Protein AF-A0A965Y607-F1 (afdb_monomer)

Solvent-accessible surface area (backbone atoms only — not comparable to full-atom values): 27279 Å² total; per-residue (Å²): 106,71,48,59,52,53,24,55,47,45,43,53,49,44,47,47,52,25,33,72,46,41,35,71,66,32,26,69,70,42,44,66,59,37,52,54,42,28,47,32,36,26,49,38,19,50,60,34,44,81,79,36,64,70,53,14,67,43,54,18,48,55,52,31,50,55,49,52,58,54,46,43,69,32,91,87,52,60,58,95,82,85,53,94,87,19,72,76,67,55,52,80,77,49,67,82,60,64,84,74,64,60,92,83,66,49,71,70,63,75,47,41,30,59,54,45,31,46,54,51,50,47,53,40,70,70,35,64,71,50,35,53,59,41,49,68,53,59,54,44,55,64,42,71,62,46,71,45,98,85,73,48,70,44,77,59,32,77,52,51,81,53,45,31,60,75,70,33,68,70,46,47,51,51,51,15,51,52,53,33,49,53,53,37,48,75,71,62,61,46,56,97,65,39,64,63,53,51,53,51,55,51,46,70,71,41,46,71,61,49,51,52,53,51,50,50,52,51,50,52,51,51,35,55,71,70,36,48,54,56,52,51,51,51,49,49,37,64,76,42,44,82,56,29,70,67,48,48,60,56,53,50,50,51,52,55,64,74,51,80,37,78,67,48,53,57,52,49,42,54,51,48,54,53,47,52,50,51,50,66,76,66,58,33,65,83,38,78,46,78,42,73,47,62,36,63,92,61,54,71,68,61,10,50,51,48,36,48,54,52,51,51,55,66,65,42,88,85,42,96,40,62,51,51,74,48,80,48,70,87,63,69,80,61,54,61,46,37,84,76,36,88,89,44,79,51,64,24,73,39,72,48,79,54,98,95,42,80,42,78,66,84,38,82,40,84,40,67,71,94,70,87,58,66,67,59,52,41,50,76,73,64,53,55,66,73,56,52,53,51,51,51,59,48,49,59,47,52,59,47,48,65,74,68,54,90,69,84,87,80,78,82,77,79,88,85,79,94,78,89,75,86,90,60,71,64,64,51,52,56,52,52,56,58,71,69,58,62,74,93,80,48,53,74,68,58,49,52,52,48,53,52,54,51,54,50,54,52,50,50,46,58,52,56,53,66,66,73,77,113

pLDDT: mean 75.0, std 15.66, range [25.31, 95.25]

Sequence (470 aa):
WAGIFIWIWNIILGVAICWFYGKLPAVKKGLPAVLIMSLIQGGG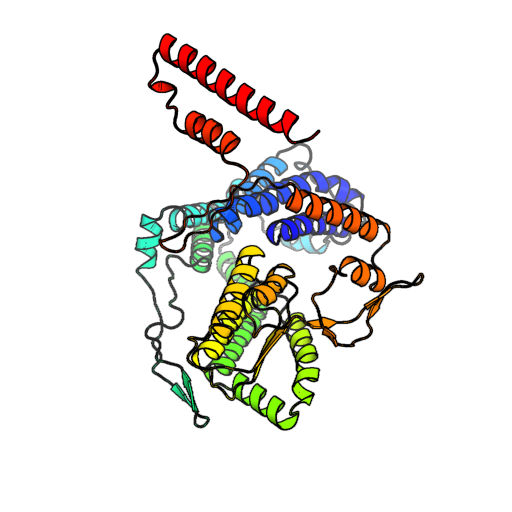QLLITQVNQTLAAFVPCCIALAVALLLGKTGLYNKPWRIEKSRLMNRATAAENEADYPRDMSMHQAFSPYYILTAITLFVLLIPPVKRFLGQFKVGLSFPEMSTAYGYTNAAVAQFSPFAPLTHASVFLLLASLLGFLYFKKHKWIASDGGKKILMRSVDKTVPSAIAVVGFIIMSRIMGGTGQTVVLAQGIAGVFGPGYAFLAAVVGMLGSFMTSSNMASNILFGEFQMTTANILHNLTDRSLVILDEVGRGTSTYDGMSIAWAVLEHLADESAAAKAKVLFATHYHELTCLEERFPCIENLSMSVKEDADGIFFLHQVVKGSADRSYGIEVARLAGLPRPVLKRAFDLLQRFEKEERTGNFPKKKKEVPGIRQMELFDSGRHAVIEELAAIEPDGLTPFRALELLYTLSEKSREVLRSENHTSS

Secondary structure (DSSP, 8-state):
-HHH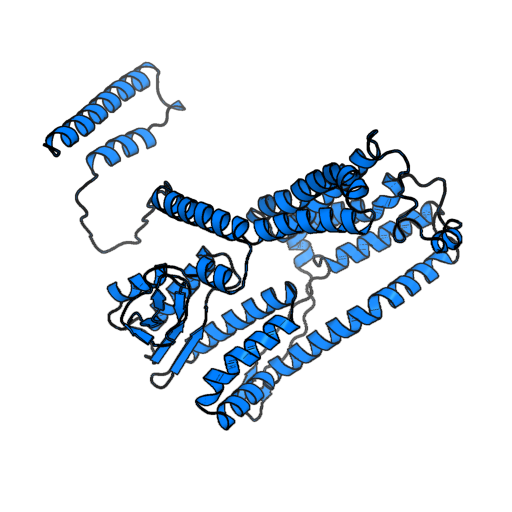HHHHHHHHHHHHHHHHHHHHHHHHHHHHHHHHHHIIIIIHHHHHTTT-HHHHHHHHHHHHHHHHHHHHHSTTTSS----TT-TTT--GGGTTTGGGS-TT--HHHHTHHHHHHHHHHHHHHH-HHHHHHHTT--EEEEE--EE-TTS-EEPPEEEEEEE-GGG-HHHHHHHHHHHHHHHHHHTT-S-TTHHHHHHHHHHHHHHHHHHHHHHHHHHHHHHHHTTHHHHHHHHHHHHHGGGHHHHHHHHHHHHHHHH--HHHHHHHHHHHHHHHHHHHHT--TT-EEEEESTTTTS-HHHHHHHHHHHHHHHH-TT-S---EEEEE-S-GGGGGHHHH-TT---EEEEEEEETTEEEEEEEEEES--SS--HHHHHHHTT--HHHHHHHHHHHHHHHHHHHH--------PPS-------S-HHHHHHHHHHHT--GGGS-HHHHHHHHHHHHHHHHHHHHHHHHS--

Nearest PDB structures (foldseek):
  8ag6-assembly1_A  TM=6.253E-01  e=1.322E-09  Homo sapiens
  8r7v-assembly1_A  TM=6.941E-01  e=4.064E-09  Homo sapiens
  8oma-assembly1_A  TM=6.322E-01  e=5.309E-09  Homo sapiens
  8r7c-assembly1_A  TM=6.210E-01  e=1.009E-08  Homo sapiens
  8om5-assembly1_B  TM=6.302E-01  e=3.832E-07  Homo sapiens

Radius of gyration: 30.69 Å; Cα contacts (8 Å, |Δi|>4): 340; chains: 1; bounding box: 77×75×68 Å

Foldseek 3Di:
DVLVVVLVVLLVVQLVVLCLQPRPVSSVLRVVLSVVLSCLLSVQLVVCVVPPNVVSNQVSVVVNVVVVVVVCVDPSNVDDDHDPPGPNRDDPVCVVVPVQFDPPDDPVLVCQLVVQLNVLLCVCPVDVVNVVVLQVDWDFDWDDWDADPVGDIDHTDGGDPTDSLSNDSVNSNVVSVVVSVVSCVVVVSAPPCRVVVVVVVVCVVCVVVVCVVVVVVVVVCCCVVNCVVVVVVVVCCVVCPVNVVVVVVVVVVVVCVVVPDPVVLVVVLVVLVVVLVVCLVPAAQADEEEAAQQLPSDDPVSSVVRLLVSVCQQLDPPRPHNYHYDHHHPPLVSQCVVVVRVPDWDKDFDWDQDPVAIDGPRDIDTDGDPDDCVLRVCVVVVPDPVVSVVVVVVVVVVVVCVVVPDDDPDDDDPDDDDDDDPPDVQVVVLVVLVVPDDPVPDDPVRVVVVVVVSVVSVVVSVVVVVVVPD

Mean predicted aligned error: 19.84 Å

Structure (mmCIF, N/CA/C/O backbone):
data_AF-A0A965Y607-F1
#
_entry.id   AF-A0A965Y607-F1
#
loop_
_atom_site.group_PDB
_atom_site.id
_atom_site.type_symbol
_atom_site.label_atom_id
_atom_site.label_alt_id
_atom_site.label_comp_id
_atom_site.label_asym_id
_atom_site.label_entity_id
_atom_site.label_seq_id
_atom_site.pdbx_PDB_ins_code
_atom_site.Cartn_x
_atom_site.Cartn_y
_atom_site.Cartn_z
_atom_site.occupancy
_atom_site.B_iso_or_equiv
_atom_site.auth_seq_id
_atom_site.auth_comp_id
_atom_site.auth_asym_id
_atom_site.auth_atom_id
_atom_site.pdbx_PDB_model_num
ATOM 1 N N . TRP A 1 1 ? -1.206 12.611 -1.751 1.00 46.44 1 TRP A N 1
ATOM 2 C CA . TRP A 1 1 ? -0.032 12.802 -0.871 1.00 46.44 1 TRP A CA 1
ATOM 3 C C . TRP A 1 1 ? 1.090 11.796 -1.107 1.00 46.44 1 TRP A C 1
ATOM 5 O O . TRP A 1 1 ? 2.133 12.216 -1.592 1.00 46.44 1 TRP A O 1
ATOM 15 N N . ALA A 1 2 ? 0.893 10.490 -0.883 1.00 48.34 2 ALA A N 1
ATOM 16 C CA . ALA A 1 2 ? 1.943 9.479 -1.097 1.00 48.34 2 ALA A CA 1
ATOM 17 C C . ALA A 1 2 ? 2.556 9.492 -2.517 1.00 48.34 2 ALA A C 1
ATOM 19 O O . ALA A 1 2 ? 3.773 9.447 -2.661 1.00 48.34 2 ALA A O 1
ATOM 20 N N . GLY A 1 3 ? 1.744 9.648 -3.571 1.00 57.31 3 GLY A N 1
ATOM 21 C CA . GLY A 1 3 ? 2.253 9.758 -4.948 1.00 57.31 3 GLY A CA 1
ATOM 22 C C . GLY A 1 3 ? 3.103 11.012 -5.204 1.00 57.31 3 GLY A C 1
ATOM 23 O O . GLY A 1 3 ? 4.119 10.937 -5.886 1.00 57.31 3 GLY A O 1
ATOM 24 N N . ILE A 1 4 ? 2.743 12.151 -4.598 1.00 67.25 4 ILE A N 1
ATOM 25 C CA . ILE A 1 4 ? 3.527 13.397 -4.681 1.00 67.25 4 ILE A CA 1
ATOM 26 C C . ILE A 1 4 ? 4.852 13.233 -3.928 1.00 67.25 4 ILE A C 1
ATOM 28 O O . ILE A 1 4 ? 5.900 13.636 -4.424 1.00 67.25 4 ILE A O 1
ATOM 32 N N . PHE A 1 5 ? 4.823 12.584 -2.763 1.00 59.75 5 PHE A N 1
ATOM 33 C CA . PHE A 1 5 ? 6.022 12.277 -1.989 1.00 59.75 5 PHE A CA 1
ATOM 34 C C . PHE A 1 5 ? 6.993 11.373 -2.763 1.00 59.75 5 PHE A C 1
ATOM 36 O O . PHE A 1 5 ? 8.177 11.689 -2.871 1.00 59.75 5 PHE A O 1
ATOM 43 N N . ILE A 1 6 ? 6.487 10.295 -3.373 1.00 60.50 6 ILE A N 1
ATOM 44 C CA . ILE A 1 6 ? 7.279 9.399 -4.231 1.00 60.50 6 ILE A CA 1
ATOM 45 C C . ILE A 1 6 ? 7.866 10.165 -5.420 1.00 60.50 6 ILE A C 1
ATOM 47 O O . ILE A 1 6 ? 9.026 9.960 -5.773 1.00 60.50 6 ILE A O 1
ATOM 51 N N . TRP A 1 7 ? 7.100 11.076 -6.021 1.00 76.56 7 TRP A N 1
ATOM 52 C CA . TRP A 1 7 ? 7.574 11.889 -7.137 1.00 76.56 7 TRP A CA 1
ATOM 53 C C . TRP A 1 7 ? 8.712 12.835 -6.725 1.00 76.56 7 TRP A C 1
ATOM 55 O O . TRP A 1 7 ? 9.758 12.850 -7.376 1.00 76.56 7 TRP A O 1
ATOM 65 N N . ILE A 1 8 ? 8.572 13.550 -5.604 1.00 73.62 8 ILE A N 1
ATOM 66 C CA . ILE A 1 8 ? 9.641 14.397 -5.050 1.00 73.62 8 ILE A CA 1
ATOM 67 C C . ILE A 1 8 ? 10.905 13.564 -4.812 1.00 73.62 8 ILE A C 1
ATOM 69 O O . ILE A 1 8 ? 11.996 13.955 -5.232 1.00 73.62 8 ILE A O 1
ATOM 73 N N . TRP A 1 9 ? 10.765 12.380 -4.212 1.00 72.81 9 TRP A N 1
ATOM 74 C CA . TRP A 1 9 ? 11.899 11.490 -3.985 1.00 72.81 9 TRP A CA 1
ATOM 75 C C . TRP A 1 9 ? 12.518 10.965 -5.281 1.00 72.81 9 TRP A C 1
ATOM 77 O O . TRP A 1 9 ? 13.737 10.852 -5.367 1.00 72.81 9 TRP A O 1
ATOM 87 N N . ASN A 1 10 ? 11.725 10.714 -6.322 1.00 73.31 10 ASN A N 1
ATOM 88 C CA . ASN A 1 10 ? 12.246 10.321 -7.629 1.00 73.31 10 ASN A CA 1
ATOM 89 C C . ASN A 1 10 ? 13.171 11.415 -8.208 1.00 73.31 10 ASN A C 1
ATOM 91 O O . ASN A 1 10 ? 14.270 11.121 -8.679 1.00 73.31 10 ASN A O 1
ATOM 95 N N . ILE A 1 11 ? 12.794 12.696 -8.079 1.00 80.31 11 ILE A N 1
ATOM 96 C CA . ILE A 1 11 ? 13.660 13.824 -8.470 1.00 80.31 11 ILE A CA 1
ATOM 97 C C . ILE A 1 11 ? 14.941 13.847 -7.627 1.00 80.31 11 ILE A C 1
ATOM 99 O O . ILE A 1 11 ? 16.041 13.908 -8.182 1.00 80.31 11 ILE A O 1
ATOM 103 N N . ILE A 1 12 ? 14.816 13.779 -6.297 1.00 76.38 12 ILE A N 1
ATOM 104 C CA . ILE A 1 12 ? 15.962 13.851 -5.376 1.00 76.38 12 ILE A CA 1
ATOM 105 C C . ILE A 1 12 ? 16.947 12.709 -5.646 1.00 76.38 12 ILE A C 1
ATOM 107 O O . ILE A 1 12 ? 18.146 12.957 -5.767 1.00 76.38 12 ILE A O 1
ATOM 111 N N . LEU A 1 13 ? 16.463 11.473 -5.796 1.00 71.50 13 LEU A N 1
ATOM 112 C CA . LEU A 1 13 ? 17.290 10.304 -6.099 1.00 71.50 13 LEU A CA 1
ATOM 113 C C . LEU A 1 13 ? 17.948 10.419 -7.471 1.00 71.50 13 LEU A C 1
ATOM 115 O O . LEU A 1 13 ? 19.143 10.160 -7.584 1.00 71.50 13 LEU A O 1
ATOM 119 N N . GLY A 1 14 ? 17.222 10.853 -8.504 1.00 74.50 14 GLY A N 1
ATOM 120 C CA . GLY A 1 14 ? 17.799 11.064 -9.832 1.00 74.50 14 GLY A CA 1
ATOM 121 C C . GLY A 1 14 ? 18.937 12.092 -9.821 1.00 74.50 14 GLY A C 1
ATOM 122 O O . GLY A 1 14 ? 20.004 11.859 -10.398 1.00 74.50 14 GLY A O 1
ATOM 123 N N . VAL A 1 15 ? 18.758 13.200 -9.095 1.00 82.75 15 VAL A N 1
ATOM 124 C CA . VAL A 1 15 ? 19.801 14.218 -8.892 1.00 82.75 15 VAL A CA 1
ATOM 125 C C . VAL A 1 15 ? 20.960 13.666 -8.058 1.00 82.75 15 VAL A C 1
ATOM 127 O O . VAL A 1 15 ? 22.121 13.885 -8.409 1.00 82.75 15 VAL A O 1
ATOM 130 N N . ALA A 1 16 ? 20.675 12.910 -6.997 1.00 74.56 16 ALA A N 1
ATOM 131 C CA . ALA A 1 16 ? 21.686 12.288 -6.148 1.00 74.56 16 ALA A CA 1
ATOM 132 C C . ALA A 1 16 ? 22.535 11.269 -6.921 1.00 74.56 16 ALA A C 1
ATOM 134 O O . ALA A 1 16 ? 23.756 11.274 -6.792 1.00 74.56 16 ALA A O 1
ATOM 135 N N . ILE A 1 17 ? 21.928 10.449 -7.785 1.00 76.62 17 ILE A N 1
ATOM 136 C CA . ILE A 1 17 ? 22.646 9.524 -8.672 1.00 76.62 17 ILE A CA 1
ATOM 137 C C . ILE A 1 17 ? 23.613 10.309 -9.560 1.00 76.62 17 ILE A C 1
ATOM 139 O O . ILE A 1 17 ? 24.804 10.001 -9.587 1.00 76.62 17 ILE A O 1
ATOM 143 N N . CYS A 1 18 ? 23.147 11.374 -10.220 1.00 83.31 18 CYS A N 1
ATOM 144 C CA . CYS A 1 18 ? 24.025 12.227 -11.024 1.00 83.31 18 CYS A CA 1
ATOM 145 C C . CYS A 1 18 ? 25.169 12.814 -10.175 1.00 83.31 18 CYS A C 1
ATOM 147 O O . CYS A 1 18 ? 26.329 12.802 -10.588 1.00 83.31 18 CYS A O 1
ATOM 149 N N . TRP A 1 19 ? 24.872 13.262 -8.953 1.00 81.31 19 TRP A N 1
ATOM 150 C CA . TRP A 1 19 ? 25.866 13.782 -8.018 1.00 81.31 19 TRP A CA 1
ATOM 151 C C . TRP A 1 19 ? 26.909 12.739 -7.600 1.00 81.31 19 TRP A C 1
ATOM 153 O O . TRP A 1 19 ? 28.100 13.053 -7.547 1.00 81.31 19 TRP A O 1
ATOM 163 N N . PHE A 1 20 ? 26.514 11.495 -7.334 1.00 78.75 20 PHE A N 1
ATOM 164 C CA . PHE A 1 20 ? 27.460 10.424 -7.022 1.00 78.75 20 PHE A CA 1
ATOM 165 C C . PHE A 1 20 ? 28.347 10.096 -8.223 1.00 78.75 20 PHE A C 1
ATOM 167 O O . PHE A 1 20 ? 29.557 9.957 -8.062 1.00 78.75 20 PHE A O 1
ATOM 174 N N . TYR A 1 21 ? 27.776 10.059 -9.429 1.00 77.25 21 TYR A N 1
ATOM 175 C CA . TYR A 1 21 ? 28.516 9.746 -10.650 1.00 77.25 21 TYR A CA 1
ATOM 176 C C . TYR A 1 21 ? 29.521 10.820 -11.057 1.00 77.25 21 TYR A C 1
ATOM 178 O O . TYR A 1 21 ? 30.514 10.492 -11.698 1.00 77.25 21 TYR A O 1
ATOM 186 N N . GLY A 1 22 ? 29.326 12.087 -10.699 1.00 82.12 22 GLY A N 1
ATOM 187 C CA . GLY A 1 22 ? 30.265 13.116 -11.139 1.00 82.12 22 GLY A CA 1
ATOM 188 C C . GLY A 1 22 ? 30.026 14.514 -10.604 1.00 82.12 22 GLY A C 1
ATOM 189 O O . GLY A 1 22 ? 30.394 15.480 -11.268 1.00 82.12 22 GLY A O 1
ATOM 190 N N . LYS A 1 23 ? 29.417 14.629 -9.419 1.00 88.56 23 LYS A N 1
ATOM 191 C CA . LYS A 1 23 ? 29.136 15.890 -8.717 1.00 88.56 23 LYS A CA 1
ATOM 192 C C . LYS A 1 23 ? 28.353 16.871 -9.604 1.00 88.56 23 LYS A C 1
ATOM 194 O O . LYS A 1 23 ? 27.543 16.464 -10.436 1.00 88.56 23 LYS A O 1
ATOM 199 N N . LEU A 1 24 ? 28.579 18.172 -9.418 1.00 88.75 24 LEU A N 1
ATOM 200 C CA . LEU A 1 24 ? 27.886 19.252 -10.125 1.00 88.75 24 LEU A CA 1
ATOM 201 C C . LEU A 1 24 ? 27.901 19.105 -11.664 1.00 88.75 24 LEU A C 1
ATOM 203 O O . LEU A 1 24 ? 26.848 19.299 -12.272 1.00 88.75 24 LEU A O 1
ATOM 207 N N . PRO A 1 25 ? 29.029 18.753 -12.320 1.00 87.81 25 PRO A N 1
ATOM 208 C CA . PRO A 1 25 ? 29.052 18.571 -13.774 1.00 87.81 25 PRO A CA 1
ATOM 209 C C . PRO A 1 25 ? 28.124 17.455 -14.277 1.00 87.81 25 PRO A C 1
ATOM 211 O O . PRO A 1 25 ? 27.438 17.640 -15.282 1.00 87.81 25 PRO A O 1
ATOM 214 N N . ALA A 1 26 ? 28.043 16.328 -13.564 1.00 84.88 26 ALA A N 1
ATOM 215 C CA . ALA A 1 26 ? 27.122 15.242 -13.908 1.00 84.88 26 ALA A CA 1
ATOM 216 C C . ALA A 1 26 ? 25.663 15.600 -13.624 1.00 84.88 26 ALA A C 1
ATOM 218 O O . ALA A 1 26 ? 24.800 15.264 -14.430 1.00 84.88 26 ALA A O 1
ATOM 219 N N . VAL A 1 27 ? 25.383 16.348 -12.550 1.00 88.62 27 VAL A N 1
ATOM 220 C CA . VAL A 1 27 ? 24.037 16.892 -12.304 1.00 88.62 27 VAL A CA 1
ATOM 221 C C . VAL A 1 27 ? 23.617 17.803 -13.452 1.00 88.62 27 VAL A C 1
ATOM 223 O O . VAL A 1 27 ? 22.565 17.578 -14.032 1.00 88.62 27 VAL A O 1
ATOM 226 N N . LYS A 1 28 ? 24.452 18.764 -13.866 1.00 90.44 28 LYS A N 1
ATOM 227 C CA . LYS A 1 28 ? 24.128 19.662 -14.990 1.00 90.44 28 LYS A CA 1
ATOM 228 C C . LYS A 1 28 ? 23.841 18.899 -16.285 1.00 90.44 28 LYS A C 1
ATOM 230 O O . LYS A 1 28 ? 22.921 19.257 -17.013 1.00 90.44 28 LYS A O 1
ATOM 235 N N . LYS A 1 29 ? 24.608 17.840 -16.565 1.00 88.69 29 LYS A N 1
ATOM 236 C CA . LYS A 1 29 ? 24.427 17.012 -17.763 1.00 88.69 29 LYS A CA 1
ATOM 237 C C . LYS A 1 29 ? 23.177 16.122 -17.686 1.00 88.69 29 LYS A C 1
ATOM 239 O O . LYS A 1 29 ? 22.474 15.972 -18.684 1.00 88.69 29 LYS A O 1
ATOM 244 N N . GLY A 1 30 ? 22.905 15.523 -16.528 1.00 88.06 30 GLY A N 1
ATOM 245 C CA . GLY A 1 30 ? 21.819 14.562 -16.321 1.00 88.06 30 GLY A CA 1
ATOM 246 C C . GLY A 1 30 ? 20.462 15.179 -15.973 1.00 88.06 30 GLY A C 1
ATOM 247 O O . GLY A 1 30 ? 19.440 14.539 -16.200 1.00 88.06 30 GLY A O 1
ATOM 248 N N . LEU A 1 31 ? 20.428 16.418 -15.470 1.00 91.62 31 LEU A N 1
ATOM 249 C CA . LEU A 1 31 ? 19.214 17.061 -14.956 1.00 91.62 31 LEU A CA 1
ATOM 250 C C . LEU A 1 31 ? 18.041 17.084 -15.955 1.00 91.62 31 LEU A C 1
ATOM 252 O O . LEU A 1 31 ? 16.941 16.735 -15.532 1.00 91.62 31 LEU A O 1
ATOM 256 N N . PRO A 1 32 ? 18.220 17.409 -17.254 1.00 92.75 32 PRO A N 1
ATOM 257 C CA . PRO A 1 32 ? 17.109 17.379 -18.209 1.00 92.75 32 PRO A CA 1
ATOM 258 C C . PRO A 1 32 ? 16.464 15.991 -18.323 1.00 92.75 32 PRO A C 1
ATOM 260 O O . PRO A 1 32 ? 15.244 15.869 -18.236 1.00 92.75 32 PRO A O 1
ATOM 263 N N . ALA A 1 33 ? 17.275 14.934 -18.441 1.00 90.38 33 ALA A N 1
ATOM 264 C CA . ALA A 1 33 ? 16.781 13.560 -18.468 1.00 90.38 33 ALA A CA 1
ATOM 265 C C . ALA A 1 33 ? 16.101 13.172 -17.146 1.00 90.38 33 ALA A C 1
ATOM 267 O O . ALA A 1 33 ? 15.025 12.587 -17.173 1.00 90.38 33 ALA A O 1
ATOM 268 N N . VAL A 1 34 ? 16.678 13.537 -15.995 1.00 89.25 34 VAL A N 1
ATOM 269 C CA . VAL A 1 34 ? 16.085 13.262 -14.674 1.00 89.25 34 VAL A CA 1
ATOM 270 C C . VAL A 1 34 ? 14.713 13.918 -14.530 1.00 89.25 34 VAL A C 1
ATOM 272 O O . VAL A 1 34 ? 13.775 13.256 -14.098 1.00 89.25 34 VAL A O 1
ATOM 275 N N . LEU A 1 35 ? 14.567 15.188 -14.914 1.00 93.56 35 LEU A N 1
ATOM 276 C CA . LEU A 1 35 ? 13.294 15.906 -14.811 1.00 93.56 35 LEU A CA 1
ATOM 277 C C . LEU A 1 35 ? 12.225 15.302 -15.724 1.00 93.56 35 LEU A C 1
ATOM 279 O O . LEU A 1 35 ? 11.104 15.077 -15.276 1.00 93.56 35 LEU A O 1
ATOM 283 N N . ILE A 1 36 ? 12.580 14.987 -16.972 1.00 93.06 36 ILE A N 1
ATOM 284 C CA . ILE A 1 36 ? 11.659 14.360 -17.927 1.00 93.06 36 ILE A CA 1
ATOM 285 C C . ILE A 1 36 ? 11.229 12.974 -17.430 1.00 93.06 36 ILE A C 1
ATOM 287 O O . ILE A 1 36 ? 10.037 12.679 -17.369 1.00 93.06 36 ILE A O 1
ATOM 291 N N . MET A 1 37 ? 12.183 12.136 -17.023 1.00 88.88 37 MET A N 1
ATOM 292 C CA . MET A 1 37 ? 11.896 10.785 -16.535 1.00 88.88 37 MET A CA 1
ATOM 293 C C . MET A 1 37 ? 11.081 10.809 -15.245 1.00 88.88 37 MET A C 1
ATOM 295 O O . MET A 1 37 ? 10.158 10.015 -15.094 1.00 88.88 37 MET A O 1
ATOM 299 N N . SER A 1 38 ? 11.377 11.739 -14.338 1.00 87.12 38 SER A N 1
ATOM 300 C CA . SER A 1 38 ? 10.651 11.884 -13.081 1.00 87.12 38 SER A CA 1
ATOM 301 C C . SER A 1 38 ? 9.231 12.416 -13.284 1.00 87.12 38 SER A C 1
ATOM 303 O O . SER A 1 38 ? 8.303 11.911 -12.658 1.00 87.12 38 SER A O 1
ATOM 305 N N . LEU A 1 39 ? 9.023 13.374 -14.195 1.00 92.94 39 LEU A N 1
ATOM 306 C CA . LEU A 1 39 ? 7.685 13.837 -14.578 1.00 92.94 39 LEU A CA 1
ATOM 307 C C . LEU A 1 39 ? 6.846 12.686 -15.137 1.00 92.94 39 LEU A C 1
ATOM 309 O O . LEU A 1 39 ? 5.696 12.513 -14.743 1.00 92.94 39 LEU A O 1
ATOM 313 N N . ILE A 1 40 ? 7.432 11.880 -16.023 1.00 90.88 40 ILE A N 1
ATOM 314 C CA . ILE A 1 40 ? 6.726 10.748 -16.616 1.00 90.88 40 ILE A CA 1
ATOM 315 C C . ILE A 1 40 ? 6.443 9.694 -15.551 1.00 90.88 40 ILE A C 1
ATOM 317 O O . ILE A 1 40 ? 5.291 9.328 -15.377 1.00 90.88 40 ILE A O 1
ATOM 321 N N . GLN A 1 41 ? 7.455 9.222 -14.821 1.00 82.06 41 GLN A N 1
ATOM 322 C CA . GLN A 1 41 ? 7.283 8.138 -13.855 1.00 82.06 41 GLN A CA 1
ATOM 323 C C . GLN A 1 41 ? 6.476 8.574 -12.632 1.00 82.06 41 GLN A C 1
ATOM 325 O O . GLN A 1 41 ? 5.470 7.951 -12.330 1.00 82.06 41 GLN A O 1
ATOM 330 N N . GLY A 1 42 ? 6.880 9.642 -11.944 1.00 79.31 42 GLY A N 1
ATOM 331 C CA . GLY A 1 42 ? 6.206 10.130 -10.740 1.00 79.31 42 GLY A CA 1
ATOM 332 C C . GLY A 1 42 ? 4.869 10.807 -11.040 1.00 79.31 42 GLY A C 1
ATOM 333 O O . GLY A 1 42 ? 3.848 10.439 -10.461 1.00 79.31 42 GLY A O 1
ATOM 334 N N . GLY A 1 43 ? 4.852 11.752 -11.984 1.00 86.06 43 GLY A N 1
ATOM 335 C CA . GLY A 1 43 ? 3.629 12.454 -12.388 1.00 86.06 43 GLY A CA 1
ATOM 336 C C . GLY A 1 43 ? 2.636 11.542 -13.114 1.00 86.06 43 GLY A C 1
ATOM 337 O O . GLY A 1 43 ? 1.448 11.543 -12.799 1.00 86.06 43 GLY A O 1
ATOM 338 N N . GLY A 1 44 ? 3.113 10.692 -14.027 1.00 86.75 44 GLY A N 1
ATOM 339 C CA . GLY A 1 44 ? 2.268 9.704 -14.701 1.00 86.75 44 GLY A CA 1
ATOM 340 C C . GLY A 1 44 ? 1.708 8.650 -13.745 1.00 86.75 44 GLY A C 1
ATOM 341 O O . GLY A 1 44 ? 0.542 8.281 -13.873 1.00 86.75 44 GLY A O 1
ATOM 342 N N . GLN A 1 45 ? 2.487 8.200 -12.754 1.00 80.44 45 GLN A N 1
ATOM 343 C CA . GLN A 1 45 ? 1.979 7.297 -11.718 1.00 80.44 45 GLN A CA 1
ATOM 344 C C . GLN A 1 45 ? 0.881 7.980 -10.903 1.00 80.44 45 GLN A C 1
ATOM 346 O O . GLN A 1 45 ? -0.184 7.393 -10.744 1.00 80.44 45 GLN A O 1
ATOM 351 N N . LEU A 1 46 ? 1.082 9.231 -10.472 1.00 79.38 46 LEU A N 1
ATOM 352 C CA . LEU A 1 46 ? 0.075 10.010 -9.739 1.00 79.38 46 LEU A CA 1
ATOM 353 C C . LEU A 1 46 ? -1.254 10.129 -10.509 1.00 79.38 46 LEU A C 1
ATOM 355 O O . LEU A 1 46 ? -2.325 9.990 -9.919 1.00 79.38 46 LEU A O 1
ATOM 359 N N . LEU A 1 47 ? -1.193 10.343 -11.825 1.00 84.75 47 LEU A N 1
ATOM 360 C CA . LEU A 1 47 ? -2.383 10.428 -12.674 1.00 84.75 47 LEU A CA 1
ATOM 361 C C . LEU A 1 47 ? -3.085 9.073 -12.813 1.00 84.75 47 LEU A C 1
ATOM 363 O O . LEU A 1 47 ? -4.288 8.964 -12.588 1.00 84.75 47 LEU A O 1
ATOM 367 N N . ILE A 1 48 ? -2.339 8.018 -13.145 1.00 81.50 48 ILE A N 1
ATOM 368 C CA . ILE A 1 48 ? -2.925 6.705 -13.452 1.00 81.50 48 ILE A CA 1
ATOM 369 C C . ILE A 1 48 ? -3.374 5.972 -12.180 1.00 81.50 48 ILE A C 1
ATOM 371 O O . ILE A 1 48 ? -4.280 5.138 -12.253 1.00 81.50 48 ILE A O 1
ATOM 375 N N . THR A 1 49 ? -2.835 6.311 -10.998 1.00 74.75 49 THR A N 1
ATOM 376 C CA . THR A 1 49 ? -3.308 5.732 -9.725 1.00 74.75 49 THR A CA 1
ATOM 377 C C . THR A 1 49 ? -4.792 5.971 -9.470 1.00 74.75 49 THR A C 1
ATOM 379 O O . THR A 1 49 ? -5.409 5.135 -8.817 1.00 74.75 49 THR A O 1
ATOM 382 N N . GLN A 1 50 ? -5.371 7.042 -10.023 1.00 77.69 50 GLN A N 1
ATOM 383 C CA . GLN A 1 50 ? -6.804 7.341 -9.911 1.00 77.69 50 GLN A CA 1
ATOM 384 C C . GLN A 1 50 ? -7.683 6.335 -10.670 1.00 77.69 50 GLN A C 1
ATOM 386 O O . GLN A 1 50 ? -8.865 6.198 -10.383 1.00 77.69 50 GLN A O 1
ATOM 391 N N . VAL A 1 51 ? -7.109 5.627 -11.649 1.00 74.25 51 VAL A N 1
ATOM 392 C CA . VAL A 1 51 ? -7.827 4.685 -12.517 1.00 74.25 51 VAL A CA 1
ATOM 393 C C . VAL A 1 51 ? -7.505 3.243 -12.141 1.00 74.25 51 VAL A C 1
ATOM 395 O O . VAL A 1 51 ? -8.396 2.404 -12.029 1.00 74.25 51 VAL A O 1
ATOM 398 N N . ASN A 1 52 ? -6.218 2.918 -11.985 1.00 70.75 52 ASN A N 1
ATOM 399 C CA . ASN A 1 52 ? -5.778 1.564 -11.676 1.00 70.75 52 ASN A CA 1
ATOM 400 C C . ASN A 1 52 ? -4.357 1.556 -11.100 1.00 70.75 52 ASN A C 1
ATOM 402 O O . ASN A 1 52 ? -3.394 1.923 -11.774 1.00 70.75 52 ASN A O 1
ATOM 406 N N . GLN A 1 53 ? -4.212 1.051 -9.876 1.00 68.19 53 GLN A N 1
ATOM 407 C CA . GLN A 1 53 ? -2.934 1.035 -9.158 1.00 68.19 53 GLN A CA 1
ATOM 408 C C . GLN A 1 53 ? -1.852 0.184 -9.846 1.00 68.19 53 GLN A C 1
ATOM 410 O O . GLN A 1 53 ? -0.677 0.543 -9.821 1.00 68.19 53 GLN A O 1
ATOM 415 N N . THR A 1 54 ? -2.222 -0.921 -10.502 1.00 62.91 54 THR A N 1
ATOM 416 C CA . THR A 1 54 ? -1.265 -1.782 -11.215 1.00 62.91 54 THR A CA 1
ATOM 417 C C . THR A 1 54 ? -0.782 -1.126 -12.506 1.00 62.91 54 THR A C 1
ATOM 419 O O . THR A 1 54 ? 0.413 -1.136 -12.796 1.00 62.91 54 THR A O 1
ATOM 422 N N . LEU A 1 55 ? -1.688 -0.498 -13.262 1.00 71.38 55 LEU A N 1
ATOM 423 C CA . LEU A 1 55 ? -1.316 0.255 -14.464 1.00 71.38 55 LEU A CA 1
ATOM 424 C C . LEU A 1 55 ? -0.503 1.504 -14.124 1.00 71.38 55 LEU A C 1
ATOM 426 O O . LEU A 1 55 ? 0.343 1.903 -14.919 1.00 71.38 55 LEU A O 1
ATOM 430 N N . ALA A 1 56 ? -0.706 2.080 -12.940 1.00 75.31 56 ALA A N 1
ATOM 431 C CA . ALA A 1 56 ? 0.020 3.259 -12.493 1.00 75.31 56 ALA A CA 1
ATOM 432 C C . ALA A 1 56 ? 1.515 3.014 -12.281 1.00 75.31 56 ALA A C 1
ATOM 434 O O . ALA A 1 56 ? 2.316 3.909 -12.514 1.00 75.31 56 ALA A O 1
ATOM 435 N N . ALA A 1 57 ? 1.914 1.803 -11.894 1.00 68.62 57 ALA A N 1
ATOM 436 C CA . ALA A 1 57 ? 3.329 1.434 -11.859 1.00 68.62 57 ALA A CA 1
ATOM 437 C C . ALA A 1 57 ? 3.881 1.106 -13.259 1.00 68.62 57 ALA A C 1
ATOM 439 O O . ALA A 1 57 ? 5.086 1.170 -13.498 1.00 68.62 57 ALA A O 1
ATOM 440 N N . PHE A 1 58 ? 2.998 0.730 -14.183 1.00 72.62 58 PHE A N 1
ATOM 441 C CA . PHE A 1 58 ? 3.366 0.090 -15.434 1.00 72.62 58 PHE A CA 1
ATOM 442 C C . PHE A 1 58 ? 3.436 1.062 -16.621 1.00 72.62 58 PHE A C 1
ATOM 444 O O . PHE A 1 58 ? 4.495 1.248 -17.219 1.00 72.62 58 PHE A O 1
ATOM 451 N N . VAL A 1 59 ? 2.325 1.730 -16.938 1.00 81.06 59 VAL A N 1
ATOM 452 C CA . VAL A 1 59 ? 2.191 2.628 -18.097 1.00 81.06 59 VAL A CA 1
ATOM 453 C C . VAL A 1 59 ? 3.205 3.778 -18.062 1.00 81.06 59 VAL A C 1
ATOM 455 O O . VAL A 1 59 ? 3.880 3.991 -19.073 1.00 81.06 59 VAL A O 1
ATOM 458 N N . PRO A 1 60 ? 3.412 4.479 -16.929 1.00 86.19 60 PRO A N 1
ATOM 459 C CA . PRO A 1 60 ? 4.424 5.528 -16.846 1.00 86.19 60 PRO A CA 1
ATOM 460 C C . PRO A 1 60 ? 5.834 4.996 -17.093 1.00 86.19 60 PRO A C 1
ATOM 462 O O . PRO A 1 60 ? 6.647 5.663 -17.723 1.00 86.19 60 PRO A O 1
ATOM 465 N N . CYS A 1 61 ? 6.122 3.769 -16.658 1.00 79.50 61 CYS A N 1
ATOM 466 C CA . CYS A 1 61 ? 7.415 3.135 -16.880 1.00 79.50 61 CYS A CA 1
ATOM 467 C C . CYS A 1 61 ? 7.652 2.844 -18.372 1.00 79.50 61 CYS A C 1
ATOM 469 O O . CYS A 1 61 ? 8.738 3.104 -18.887 1.00 79.50 61 CYS A O 1
ATOM 471 N N . CYS A 1 62 ? 6.624 2.396 -19.099 1.00 80.25 62 CYS A N 1
ATOM 472 C CA . CYS A 1 62 ? 6.695 2.175 -20.546 1.00 80.25 62 CYS A CA 1
ATOM 473 C C . CYS A 1 62 ? 6.895 3.474 -21.333 1.00 80.25 62 CYS A C 1
ATOM 475 O O . CYS A 1 62 ? 7.720 3.522 -22.246 1.00 80.25 62 CYS A O 1
ATOM 477 N N . ILE A 1 63 ? 6.172 4.536 -20.966 1.00 87.50 63 ILE A N 1
ATOM 478 C CA . ILE A 1 63 ? 6.340 5.861 -21.580 1.00 87.50 63 ILE A CA 1
ATOM 479 C C . ILE A 1 63 ? 7.746 6.388 -21.283 1.00 87.50 63 ILE A C 1
ATOM 481 O O . ILE A 1 63 ? 8.432 6.862 -22.188 1.00 87.50 63 ILE A O 1
ATOM 485 N N . ALA A 1 64 ? 8.215 6.243 -20.042 1.00 85.75 64 ALA A N 1
ATOM 486 C CA . ALA A 1 64 ? 9.551 6.662 -19.638 1.00 85.75 64 ALA A CA 1
ATOM 487 C C . ALA A 1 64 ? 10.629 5.909 -20.427 1.00 85.75 64 ALA A C 1
ATOM 489 O O . ALA A 1 64 ? 11.595 6.515 -20.881 1.00 85.75 64 ALA A O 1
ATOM 490 N N . LEU A 1 65 ? 10.439 4.609 -20.666 1.00 83.19 65 LEU A N 1
ATOM 491 C CA . LEU A 1 65 ? 11.325 3.818 -21.512 1.00 83.19 65 LEU A CA 1
ATOM 492 C C . LEU A 1 65 ? 11.381 4.366 -22.943 1.00 83.19 65 LEU A C 1
ATOM 494 O O . LEU A 1 65 ? 12.469 4.614 -23.453 1.00 83.19 65 LEU A O 1
ATOM 498 N N . ALA A 1 66 ? 10.231 4.606 -23.578 1.00 84.81 66 ALA A N 1
ATOM 499 C CA . ALA A 1 66 ? 10.182 5.163 -24.930 1.00 84.81 66 ALA A CA 1
ATOM 500 C C . ALA A 1 66 ? 10.875 6.534 -25.010 1.00 84.81 66 ALA A C 1
ATOM 502 O O . ALA A 1 66 ? 11.670 6.786 -25.917 1.00 84.81 66 ALA A O 1
ATOM 503 N N . VAL A 1 67 ? 10.636 7.398 -24.022 1.00 89.12 67 VAL A N 1
ATOM 504 C CA . VAL A 1 67 ? 11.260 8.722 -23.944 1.00 89.12 67 VAL A CA 1
ATOM 505 C C . VAL A 1 67 ? 12.762 8.630 -23.681 1.00 89.12 67 VAL A C 1
ATOM 507 O O . VAL A 1 67 ? 13.517 9.382 -24.292 1.00 89.12 67 VAL A O 1
ATOM 510 N N . ALA A 1 68 ? 13.235 7.679 -22.873 1.00 84.50 68 ALA A N 1
ATOM 511 C CA . ALA A 1 68 ? 14.665 7.443 -22.677 1.00 84.50 68 ALA A CA 1
ATOM 512 C C . ALA A 1 68 ? 15.373 7.057 -23.991 1.00 84.50 68 ALA A C 1
ATOM 514 O O . ALA A 1 68 ? 16.466 7.550 -24.274 1.00 84.50 68 ALA A O 1
ATOM 515 N N . LEU A 1 69 ? 14.735 6.233 -24.831 1.00 83.75 69 LEU A N 1
ATOM 516 C CA . LEU A 1 69 ? 15.257 5.875 -26.157 1.00 83.75 69 LEU A CA 1
ATOM 517 C C . LEU A 1 69 ? 15.319 7.083 -27.098 1.00 83.75 69 LEU A C 1
ATOM 519 O O . LEU A 1 69 ? 16.290 7.243 -27.837 1.00 83.75 69 LEU A O 1
ATOM 523 N N . LEU A 1 70 ? 14.294 7.939 -27.073 1.00 87.56 70 LEU A N 1
ATOM 524 C CA . LEU A 1 70 ? 14.265 9.174 -27.859 1.00 87.56 70 LEU A CA 1
ATOM 525 C C . LEU A 1 70 ? 15.327 10.164 -27.375 1.00 87.56 70 LEU A C 1
ATOM 527 O O . LEU A 1 70 ? 16.056 10.721 -28.195 1.00 87.56 70 LEU A O 1
ATOM 531 N N . LEU A 1 71 ? 15.483 10.320 -26.057 1.00 86.94 71 LEU A N 1
ATOM 532 C CA . LEU A 1 71 ? 16.528 11.143 -25.451 1.00 86.94 71 LEU A CA 1
ATOM 533 C C . LEU A 1 71 ? 17.919 10.681 -25.882 1.00 86.94 71 LEU A C 1
ATOM 535 O O . LEU A 1 71 ? 18.736 11.523 -26.248 1.00 86.94 71 LEU A O 1
ATOM 539 N N . GLY A 1 72 ? 18.164 9.370 -25.940 1.00 82.81 72 GLY A N 1
ATOM 540 C CA . GLY A 1 72 ? 19.419 8.798 -26.435 1.00 82.81 72 GLY A CA 1
ATOM 541 C C . GLY A 1 72 ? 19.757 9.166 -27.887 1.00 82.81 72 GLY A C 1
ATOM 542 O O . GLY A 1 72 ? 20.929 9.173 -28.251 1.00 82.81 72 GLY A O 1
ATOM 543 N N . LYS A 1 73 ? 18.764 9.531 -28.711 1.00 83.94 73 LYS A N 1
ATOM 544 C CA . LYS A 1 73 ? 18.972 10.005 -30.093 1.00 83.94 73 LYS A CA 1
ATOM 545 C C . LYS A 1 73 ? 19.235 11.512 -30.184 1.00 83.94 73 LYS A C 1
ATOM 547 O O . LYS A 1 73 ? 19.724 11.984 -31.209 1.00 83.94 73 LYS A O 1
ATOM 552 N N . THR A 1 74 ? 18.940 12.277 -29.132 1.00 86.56 74 THR A N 1
ATOM 553 C CA . THR A 1 74 ? 19.150 13.733 -29.121 1.00 86.56 74 THR A CA 1
ATOM 554 C C . THR A 1 74 ? 20.632 14.096 -29.027 1.00 86.56 74 THR A C 1
ATOM 556 O O . THR A 1 74 ? 21.421 13.392 -28.395 1.00 86.56 74 THR A O 1
ATOM 559 N N . GLY A 1 75 ? 21.007 15.256 -29.576 1.00 82.06 75 GLY A N 1
ATOM 560 C CA . GLY A 1 75 ? 22.379 15.780 -29.506 1.00 82.06 75 GLY A CA 1
ATOM 561 C C . GLY A 1 75 ? 22.922 15.980 -28.083 1.00 82.06 75 GLY A C 1
ATOM 562 O O . GLY A 1 75 ? 24.133 16.103 -27.900 1.00 82.06 75 GLY A O 1
ATOM 563 N N . LEU A 1 76 ? 22.052 15.989 -27.064 1.00 81.06 76 LEU A N 1
ATOM 564 C CA . LEU A 1 76 ? 22.468 16.052 -25.665 1.00 81.06 76 LEU A CA 1
ATOM 565 C C . LEU A 1 76 ? 23.047 14.726 -25.155 1.00 81.06 76 LEU A C 1
ATOM 567 O O . LEU A 1 76 ? 23.972 14.771 -24.341 1.00 81.06 76 LEU A O 1
ATOM 571 N N . TYR A 1 77 ? 22.534 13.578 -25.605 1.00 86.50 77 TYR A N 1
ATOM 572 C CA . TYR A 1 77 ? 22.844 12.265 -25.018 1.00 86.50 77 TYR A CA 1
ATOM 573 C C . TYR A 1 77 ? 23.347 11.220 -26.024 1.00 86.50 77 TYR A C 1
ATOM 575 O O . TYR A 1 77 ? 23.705 10.120 -25.617 1.00 86.50 77 TYR A O 1
ATOM 583 N N . ASN A 1 78 ? 23.444 11.560 -27.312 1.00 83.31 78 ASN A N 1
ATOM 584 C CA . ASN A 1 78 ? 23.921 10.651 -28.360 1.00 83.31 78 ASN A CA 1
ATOM 585 C C . ASN A 1 78 ? 25.456 10.544 -28.476 1.00 83.31 78 ASN A C 1
ATOM 587 O O . ASN A 1 78 ? 25.953 9.787 -29.308 1.00 83.31 78 ASN A O 1
ATOM 591 N N . LYS A 1 79 ? 26.216 11.295 -27.666 1.00 81.00 79 LYS A N 1
ATOM 592 C CA . LYS A 1 79 ? 27.686 11.251 -27.626 1.00 81.00 79 LYS A CA 1
ATOM 593 C C . LYS A 1 79 ? 28.172 10.675 -26.295 1.00 81.00 79 LYS A C 1
ATOM 595 O O . LYS A 1 79 ? 27.632 11.056 -25.252 1.00 81.00 79 LYS A O 1
ATOM 600 N N . PRO A 1 80 ? 29.214 9.823 -26.302 1.00 78.50 80 PRO A N 1
ATOM 601 C CA . PRO A 1 80 ? 29.810 9.318 -25.074 1.00 78.50 80 PRO A CA 1
ATOM 602 C C . PRO A 1 80 ? 30.344 10.485 -24.239 1.00 78.50 80 PRO A C 1
ATOM 604 O O . PRO A 1 80 ? 31.015 11.384 -24.746 1.00 78.50 80 PRO A O 1
ATOM 607 N N . TRP A 1 81 ? 30.025 10.480 -22.948 1.00 83.00 81 TRP A N 1
ATOM 608 C CA . TRP A 1 81 ? 30.417 11.529 -22.015 1.00 83.00 81 TRP A CA 1
ATOM 609 C C . TRP A 1 81 ? 30.868 10.907 -20.696 1.00 83.00 81 TRP A C 1
ATOM 611 O O . TRP A 1 81 ? 30.184 10.046 -20.143 1.00 83.00 81 TRP A O 1
ATOM 621 N N . ARG A 1 82 ? 32.026 11.339 -20.192 1.00 81.50 82 ARG A N 1
ATOM 622 C CA . ARG A 1 82 ? 32.623 10.828 -18.954 1.00 81.50 82 ARG A CA 1
ATOM 623 C C . ARG A 1 82 ? 33.363 11.926 -18.204 1.00 81.50 82 ARG A C 1
ATOM 625 O O . ARG A 1 82 ? 33.833 12.884 -18.812 1.00 81.50 82 ARG A O 1
ATOM 632 N N . ILE A 1 83 ? 33.502 11.748 -16.894 1.00 83.38 83 ILE A N 1
ATOM 633 C CA . ILE A 1 83 ? 34.353 12.586 -16.046 1.00 83.38 83 ILE A CA 1
ATOM 634 C C . ILE A 1 83 ? 35.553 11.756 -15.608 1.00 83.38 83 ILE A C 1
ATOM 636 O O . ILE A 1 83 ? 35.403 10.805 -14.846 1.00 83.38 83 ILE A O 1
ATOM 640 N N . GLU A 1 84 ? 36.748 12.156 -16.035 1.00 75.12 84 GLU A N 1
ATOM 641 C CA . GLU A 1 84 ? 37.998 11.425 -15.776 1.00 75.12 84 GLU A CA 1
ATOM 642 C C . GLU A 1 84 ? 38.344 11.291 -14.288 1.00 75.12 84 GLU A C 1
ATOM 644 O O . GLU A 1 84 ? 39.049 10.373 -13.891 1.00 75.12 84 GLU A O 1
ATOM 649 N N . LYS A 1 85 ? 37.822 12.177 -13.438 1.00 73.44 85 LYS A N 1
ATOM 650 C CA . LYS A 1 85 ? 38.022 12.122 -11.982 1.00 73.44 85 LYS A CA 1
ATOM 651 C C . LYS A 1 85 ? 36.987 11.256 -11.252 1.00 73.44 85 LYS A C 1
ATOM 653 O O . LYS A 1 85 ? 37.074 11.098 -10.037 1.00 73.44 85 LYS A O 1
ATOM 658 N N . SER A 1 86 ? 35.987 10.711 -11.951 1.00 76.31 86 SER A N 1
ATOM 659 C CA . SER A 1 86 ? 34.947 9.891 -11.327 1.00 76.31 86 SER A CA 1
ATOM 660 C C . SER A 1 86 ? 35.343 8.420 -11.278 1.00 76.31 86 SER A C 1
ATOM 662 O O . SER A 1 86 ? 35.363 7.729 -12.294 1.00 76.31 86 SER A O 1
ATOM 664 N N . ARG A 1 87 ? 35.565 7.907 -10.063 1.00 68.75 87 ARG A N 1
ATOM 665 C CA . ARG A 1 87 ? 35.832 6.481 -9.810 1.00 68.75 87 ARG A CA 1
ATOM 666 C C . ARG A 1 87 ? 34.659 5.570 -10.208 1.00 68.75 87 ARG A C 1
ATOM 668 O O . ARG A 1 87 ? 34.874 4.406 -10.519 1.00 68.75 87 ARG A O 1
ATOM 675 N N . LEU A 1 88 ? 33.426 6.088 -10.206 1.00 65.44 88 LEU A N 1
ATOM 676 C CA . LEU A 1 88 ? 32.224 5.331 -10.583 1.00 65.44 88 LEU A CA 1
ATOM 677 C C . LEU A 1 88 ? 32.046 5.223 -12.103 1.00 65.44 88 LEU A C 1
ATOM 679 O O . LEU A 1 88 ? 31.557 4.196 -12.577 1.00 65.44 88 LEU A O 1
ATOM 683 N N . MET A 1 89 ? 32.448 6.259 -12.852 1.00 71.44 89 MET A N 1
ATOM 684 C CA . MET A 1 89 ? 32.423 6.263 -14.322 1.00 71.44 89 MET A CA 1
ATOM 685 C C . MET A 1 89 ? 33.652 5.569 -14.922 1.00 71.44 89 MET A C 1
ATOM 687 O O . MET A 1 89 ? 33.545 4.950 -15.977 1.00 71.44 89 MET A O 1
ATOM 691 N N . ASN A 1 90 ? 34.795 5.611 -14.235 1.00 65.31 90 ASN A N 1
ATOM 692 C CA . ASN A 1 90 ? 36.022 4.932 -14.644 1.00 65.31 90 ASN A CA 1
ATOM 693 C C . ASN A 1 90 ? 36.122 3.543 -14.004 1.00 65.31 90 ASN A C 1
ATOM 695 O O . ASN A 1 90 ? 36.894 3.321 -13.071 1.00 65.31 90 ASN A O 1
ATOM 699 N N . ARG A 1 91 ? 35.346 2.581 -14.508 1.00 57.06 91 ARG A N 1
ATOM 700 C CA . ARG A 1 91 ? 35.571 1.169 -14.174 1.00 57.06 91 ARG A CA 1
ATOM 701 C C . ARG A 1 91 ? 36.663 0.604 -15.076 1.00 57.06 91 ARG A C 1
ATOM 703 O O . ARG A 1 91 ? 36.372 0.135 -16.168 1.00 57.06 91 ARG A O 1
ATOM 710 N N . ALA A 1 92 ? 37.906 0.602 -14.595 1.00 48.94 92 ALA A N 1
ATOM 711 C CA . ALA A 1 92 ? 39.010 -0.115 -15.244 1.00 48.94 92 ALA A CA 1
ATOM 712 C C . ALA A 1 92 ? 38.726 -1.631 -15.388 1.00 48.94 92 ALA A C 1
ATOM 714 O O . ALA A 1 92 ? 39.205 -2.265 -16.317 1.00 48.94 92 ALA A O 1
ATOM 715 N N . THR A 1 93 ? 37.863 -2.196 -14.537 1.00 42.84 93 THR A N 1
ATOM 716 C CA . THR A 1 93 ? 37.399 -3.597 -14.579 1.00 42.84 93 THR A CA 1
ATOM 717 C C . THR A 1 93 ? 36.302 -3.891 -15.611 1.00 42.84 93 THR A C 1
ATOM 719 O O . THR A 1 93 ? 35.907 -5.044 -15.765 1.00 42.84 93 THR A O 1
ATOM 722 N N . ALA A 1 94 ? 35.765 -2.890 -16.319 1.00 43.72 94 ALA A N 1
ATOM 723 C CA . ALA A 1 94 ? 34.778 -3.138 -17.376 1.00 43.72 94 ALA A CA 1
ATOM 724 C C . ALA A 1 94 ? 35.422 -3.580 -18.703 1.00 43.72 94 ALA A C 1
ATOM 726 O O . ALA A 1 94 ? 34.752 -4.228 -19.504 1.00 43.72 94 ALA A O 1
ATOM 727 N N . ALA A 1 95 ? 36.715 -3.294 -18.899 1.00 40.69 95 ALA A N 1
ATOM 728 C CA . ALA A 1 95 ? 37.445 -3.635 -20.119 1.00 40.69 95 ALA A CA 1
ATOM 729 C C . ALA A 1 95 ? 37.566 -5.156 -20.350 1.00 40.69 95 ALA A C 1
ATOM 731 O O . ALA A 1 95 ? 37.612 -5.593 -21.494 1.00 40.69 95 ALA A O 1
ATOM 732 N N . GLU A 1 96 ? 37.523 -5.983 -19.298 1.00 40.16 96 GLU A N 1
ATOM 733 C CA . GLU A 1 96 ? 37.519 -7.451 -19.445 1.00 40.16 96 GLU A CA 1
ATOM 734 C C . GLU A 1 96 ? 36.163 -8.021 -19.910 1.00 40.16 96 GLU A C 1
ATOM 736 O O . GLU A 1 96 ? 36.106 -9.155 -20.372 1.00 40.16 96 GLU A O 1
ATOM 741 N N . ASN A 1 97 ? 35.068 -7.247 -19.843 1.00 42.12 97 ASN A N 1
ATOM 742 C CA . ASN A 1 97 ? 33.723 -7.682 -20.256 1.00 42.12 97 ASN A CA 1
ATOM 743 C C . ASN A 1 97 ? 33.215 -7.005 -21.547 1.00 42.12 97 ASN A C 1
ATOM 745 O O . ASN A 1 97 ? 32.106 -7.300 -21.986 1.00 42.12 97 ASN A O 1
ATOM 749 N N . GLU A 1 98 ? 33.983 -6.103 -22.169 1.00 41.81 98 GLU A N 1
ATOM 750 C CA . GLU A 1 98 ? 33.611 -5.468 -23.450 1.00 41.81 98 GLU A CA 1
ATOM 751 C C . GLU A 1 98 ? 33.665 -6.433 -24.650 1.00 41.81 98 GLU A C 1
ATOM 753 O O . GLU A 1 98 ? 33.118 -6.130 -25.710 1.00 41.81 98 GLU A O 1
ATOM 758 N N . ALA A 1 99 ? 34.269 -7.614 -24.486 1.00 43.72 99 ALA A N 1
ATOM 759 C CA . ALA A 1 99 ? 34.403 -8.616 -25.543 1.00 43.72 99 ALA A CA 1
ATOM 760 C C . ALA A 1 99 ? 33.105 -9.390 -25.870 1.00 43.72 99 ALA A C 1
ATOM 762 O O . ALA A 1 99 ? 33.074 -10.097 -26.873 1.00 43.72 99 ALA A O 1
ATOM 763 N N . ASP A 1 100 ? 32.045 -9.256 -25.063 1.00 52.81 100 ASP A N 1
ATOM 764 C CA . ASP A 1 100 ? 30.879 -10.162 -25.089 1.00 52.81 100 ASP A CA 1
ATOM 765 C C . ASP A 1 100 ? 29.578 -9.512 -25.617 1.00 52.81 100 ASP A C 1
ATOM 767 O O . ASP A 1 100 ? 28.509 -10.123 -25.573 1.00 52.81 100 ASP A O 1
ATOM 771 N N . TYR A 1 101 ? 29.633 -8.265 -26.110 1.00 58.66 101 TYR A N 1
ATOM 772 C CA . TYR A 1 101 ? 28.451 -7.571 -26.641 1.00 58.66 101 TYR A CA 1
ATOM 773 C C . TYR A 1 101 ? 28.366 -7.680 -28.172 1.00 58.66 101 TYR A C 1
ATOM 775 O O . TYR A 1 101 ? 29.322 -7.316 -28.866 1.00 58.66 101 TYR A O 1
ATOM 783 N N . PRO A 1 102 ? 27.220 -8.112 -28.732 1.00 63.47 102 PRO A N 1
ATOM 784 C CA . PRO A 1 102 ? 27.029 -8.150 -30.176 1.00 63.47 102 PRO A CA 1
ATOM 785 C C . PRO A 1 102 ? 27.070 -6.736 -30.758 1.00 63.47 102 PRO A C 1
ATOM 787 O O . PRO A 1 102 ? 26.261 -5.878 -30.401 1.00 63.47 102 PRO A O 1
ATOM 790 N N . ARG A 1 103 ? 28.028 -6.484 -31.657 1.00 63.50 103 ARG A N 1
ATOM 791 C CA . ARG A 1 103 ? 28.257 -5.158 -32.264 1.00 63.50 103 ARG A CA 1
ATOM 792 C C . ARG A 1 103 ? 27.142 -4.723 -33.223 1.00 63.50 103 ARG A C 1
ATOM 794 O O . ARG A 1 103 ? 27.084 -3.561 -33.604 1.00 63.50 103 ARG A O 1
ATOM 801 N N . ASP A 1 104 ? 26.273 -5.648 -33.605 1.00 80.19 104 ASP A N 1
ATOM 802 C CA . ASP A 1 104 ? 25.176 -5.505 -34.561 1.00 80.19 104 ASP A CA 1
ATOM 803 C C . ASP A 1 104 ? 23.799 -5.292 -33.900 1.00 80.19 104 ASP A C 1
ATOM 805 O O . ASP A 1 104 ? 22.802 -5.103 -34.598 1.00 80.19 104 ASP A O 1
ATOM 809 N N . MET A 1 105 ? 23.715 -5.292 -32.565 1.00 82.88 105 MET A N 1
ATOM 810 C CA . MET A 1 105 ? 22.443 -5.127 -31.860 1.00 82.88 105 MET A CA 1
ATOM 811 C C . MET A 1 105 ? 22.045 -3.651 -31.743 1.00 82.88 105 MET A C 1
ATOM 813 O O . MET A 1 105 ? 22.696 -2.846 -31.077 1.00 82.88 105 MET A O 1
ATOM 817 N N . SER A 1 106 ? 20.907 -3.292 -32.334 1.00 84.19 106 SER A N 1
ATOM 818 C CA . SER A 1 106 ? 20.306 -1.972 -32.142 1.00 84.19 106 SER A CA 1
ATOM 819 C C . SER A 1 106 ? 19.693 -1.819 -30.746 1.00 84.19 106 SER A C 1
ATOM 821 O O . SER A 1 106 ? 19.240 -2.780 -30.118 1.00 84.19 106 SER A O 1
ATOM 823 N N . MET A 1 107 ? 19.571 -0.569 -30.292 1.00 77.69 107 MET A N 1
ATOM 824 C CA . MET A 1 107 ? 18.936 -0.242 -29.013 1.00 77.69 107 MET A CA 1
ATOM 825 C C . MET A 1 107 ? 17.511 -0.819 -28.919 1.00 77.69 107 MET A C 1
ATOM 827 O O . MET A 1 107 ? 17.156 -1.429 -27.919 1.00 77.69 107 MET A O 1
ATOM 831 N N . HIS A 1 108 ? 16.701 -0.724 -29.979 1.00 81.38 108 HIS A N 1
ATOM 832 C CA . HIS A 1 108 ? 15.342 -1.280 -29.971 1.00 81.38 108 HIS A CA 1
ATOM 833 C C . HIS A 1 108 ? 15.328 -2.802 -29.781 1.00 81.38 108 HIS A C 1
ATOM 835 O O . HIS A 1 108 ? 14.454 -3.327 -29.097 1.00 81.38 108 HIS A O 1
ATOM 841 N N . GLN A 1 109 ? 16.312 -3.510 -30.334 1.00 86.19 109 GLN A N 1
ATOM 842 C CA . GLN A 1 109 ? 16.420 -4.955 -30.174 1.00 86.19 109 GLN A CA 1
ATOM 843 C C . GLN A 1 109 ? 16.799 -5.321 -28.736 1.00 86.19 109 GLN A C 1
ATOM 845 O O . GLN A 1 109 ? 16.148 -6.193 -28.163 1.00 86.19 109 GLN A O 1
ATOM 850 N N . ALA A 1 110 ? 17.737 -4.599 -28.115 1.00 85.31 110 ALA A N 1
ATOM 851 C CA . ALA A 1 110 ? 18.113 -4.796 -26.712 1.00 85.31 110 ALA A CA 1
ATOM 852 C C . ALA A 1 110 ? 16.924 -4.630 -25.742 1.00 85.31 110 ALA A C 1
ATOM 854 O O . ALA A 1 110 ? 16.814 -5.355 -24.754 1.00 85.31 110 ALA A O 1
ATOM 855 N N . PHE A 1 111 ? 15.995 -3.717 -26.048 1.00 86.06 111 PHE A N 1
ATOM 856 C CA . PHE A 1 111 ? 14.798 -3.471 -25.235 1.00 86.06 111 PHE A CA 1
ATOM 857 C C . PHE A 1 111 ? 13.606 -4.393 -25.545 1.00 86.06 111 PHE A C 1
ATOM 859 O O . PHE A 1 111 ? 12.571 -4.288 -24.885 1.00 86.06 111 PHE A O 1
ATOM 866 N N . SER A 1 112 ? 13.737 -5.338 -26.482 1.00 88.19 112 SER A N 1
ATOM 867 C CA . SER A 1 112 ? 12.648 -6.252 -26.862 1.00 88.19 112 SER A CA 1
ATOM 868 C C . SER A 1 112 ? 11.963 -6.996 -25.701 1.00 88.19 112 SER A C 1
ATOM 870 O O . SER A 1 112 ? 10.731 -7.055 -25.730 1.00 88.19 112 SER A O 1
ATOM 872 N N . PRO A 1 113 ? 12.649 -7.471 -24.635 1.00 89.88 113 PRO A N 1
ATOM 873 C CA . PRO A 1 113 ? 11.964 -8.128 -23.519 1.00 89.88 113 PRO A CA 1
ATOM 874 C C . PRO A 1 113 ? 11.007 -7.179 -22.784 1.00 89.88 113 PRO A C 1
ATOM 876 O O . PRO A 1 113 ? 9.942 -7.594 -22.335 1.00 89.88 113 PRO A O 1
ATOM 879 N N . TYR A 1 114 ? 11.338 -5.887 -22.709 1.00 86.44 114 TYR A N 1
ATOM 880 C CA . TYR A 1 114 ? 10.489 -4.880 -22.073 1.00 86.44 114 TYR A CA 1
ATOM 881 C C . TYR A 1 114 ? 9.257 -4.553 -22.916 1.00 86.44 114 TYR A C 1
ATOM 883 O O . TYR A 1 114 ? 8.172 -4.376 -22.361 1.00 86.44 114 TYR A O 1
ATOM 891 N N . TYR A 1 115 ? 9.378 -4.524 -24.247 1.00 87.19 115 TYR A N 1
ATOM 892 C CA . TYR A 1 115 ? 8.208 -4.378 -25.120 1.00 87.19 115 TYR A CA 1
ATOM 893 C C . TYR A 1 115 ? 7.279 -5.583 -25.008 1.00 87.19 115 TYR A C 1
ATOM 895 O O . TYR A 1 115 ? 6.067 -5.409 -24.928 1.00 87.19 115 TYR A O 1
ATOM 903 N N . ILE A 1 116 ? 7.840 -6.792 -24.937 1.00 90.44 116 ILE A N 1
ATOM 904 C CA . ILE A 1 116 ? 7.065 -8.022 -24.752 1.00 90.44 116 ILE A CA 1
ATOM 905 C C . ILE A 1 116 ? 6.335 -7.993 -23.405 1.00 90.44 116 ILE A C 1
ATOM 907 O O . ILE A 1 116 ? 5.126 -8.214 -23.363 1.00 90.44 116 ILE A O 1
ATOM 911 N N . LEU A 1 117 ? 7.038 -7.648 -22.320 1.00 89.94 117 LEU A N 1
ATOM 912 C CA . LEU A 1 117 ? 6.430 -7.460 -21.001 1.00 89.94 117 LEU A CA 1
ATOM 913 C C . LEU A 1 117 ? 5.284 -6.447 -21.057 1.00 89.94 117 LEU A C 1
ATOM 915 O O . LEU A 1 117 ? 4.233 -6.667 -20.460 1.00 89.94 117 LEU A O 1
ATOM 919 N N . THR A 1 118 ? 5.476 -5.364 -21.809 1.00 86.12 118 THR A N 1
ATOM 920 C CA . THR A 1 118 ? 4.475 -4.315 -22.011 1.00 86.12 118 THR A CA 1
ATOM 921 C C . THR A 1 118 ? 3.249 -4.785 -22.745 1.00 86.12 118 THR A C 1
ATOM 923 O O . THR A 1 118 ? 2.141 -4.587 -22.248 1.00 86.12 118 THR A O 1
ATOM 926 N N . ALA A 1 119 ? 3.430 -5.462 -23.869 1.00 89.81 119 ALA A N 1
ATOM 927 C CA . ALA A 1 119 ? 2.325 -6.018 -24.620 1.00 89.81 119 ALA A CA 1
ATOM 928 C C . ALA A 1 119 ? 1.518 -7.004 -23.762 1.00 89.81 119 ALA A C 1
ATOM 930 O O . ALA A 1 119 ? 0.302 -6.865 -23.668 1.00 89.81 119 ALA A O 1
ATOM 931 N N . ILE A 1 120 ? 2.189 -7.937 -23.073 1.00 90.38 120 ILE A N 1
ATOM 932 C CA . ILE A 1 120 ? 1.529 -8.933 -22.214 1.00 90.38 120 ILE A CA 1
ATOM 933 C C . ILE A 1 120 ? 0.773 -8.248 -21.073 1.00 90.38 120 ILE A C 1
ATOM 935 O O . ILE A 1 120 ? -0.396 -8.546 -20.842 1.00 90.38 120 ILE A O 1
ATOM 939 N N . THR A 1 121 ? 1.416 -7.309 -20.377 1.00 86.56 121 THR A N 1
ATOM 940 C CA . THR A 1 121 ? 0.819 -6.648 -19.211 1.00 86.56 121 THR A CA 1
ATOM 941 C C . THR A 1 121 ? -0.399 -5.819 -19.605 1.00 86.56 121 THR A C 1
ATOM 943 O O . THR A 1 121 ? -1.441 -5.934 -18.964 1.00 86.56 121 THR A O 1
ATOM 946 N N . LEU A 1 122 ? -0.309 -5.025 -20.679 1.00 85.75 122 LEU A N 1
ATOM 947 C CA . LEU A 1 122 ? -1.446 -4.244 -21.169 1.00 85.75 122 LEU A CA 1
ATOM 948 C C . LEU A 1 122 ? -2.563 -5.154 -21.679 1.00 85.75 122 LEU A C 1
ATOM 950 O O . LEU A 1 122 ? -3.713 -4.960 -21.306 1.00 85.75 122 LEU A O 1
ATOM 954 N N . PHE A 1 123 ? -2.243 -6.179 -22.467 1.00 88.75 123 PHE A N 1
ATOM 955 C CA . PHE A 1 123 ? -3.244 -7.101 -22.997 1.00 88.75 123 PHE A CA 1
ATOM 956 C C . PHE A 1 123 ? -4.012 -7.821 -21.882 1.00 88.75 123 PHE A C 1
ATOM 958 O O . PHE A 1 123 ? -5.240 -7.854 -21.896 1.00 88.75 123 PHE A O 1
ATOM 965 N N . VAL A 1 124 ? -3.303 -8.355 -20.883 1.00 87.62 124 VAL A N 1
ATOM 966 C CA . VAL A 1 124 ? -3.933 -9.120 -19.801 1.00 87.62 124 VAL A CA 1
ATOM 967 C C . VAL A 1 124 ? -4.642 -8.218 -18.796 1.00 87.62 124 VAL A C 1
ATOM 969 O O . VAL A 1 124 ? -5.721 -8.574 -18.333 1.00 87.62 124 VAL A O 1
ATOM 972 N N . LEU A 1 125 ? -4.067 -7.070 -18.423 1.00 82.25 125 LEU A N 1
ATOM 973 C CA . LEU A 1 125 ? -4.620 -6.245 -17.342 1.00 82.25 125 LEU A CA 1
ATOM 974 C C . LEU A 1 125 ? -5.605 -5.171 -17.810 1.00 82.25 125 LEU A C 1
ATOM 976 O O . LEU A 1 125 ? -6.485 -4.812 -17.027 1.00 82.25 125 LEU A O 1
ATOM 980 N N . LEU A 1 126 ? -5.467 -4.656 -19.036 1.00 81.94 126 LEU A N 1
ATOM 981 C CA . LEU A 1 126 ? -6.296 -3.560 -19.549 1.00 81.94 126 LEU A CA 1
ATOM 982 C C . LEU A 1 126 ? -7.575 -4.052 -20.228 1.00 81.94 126 LEU A C 1
ATOM 984 O O . LEU A 1 126 ? -8.521 -3.282 -20.329 1.00 81.94 126 LEU A O 1
ATOM 988 N N . ILE A 1 127 ? -7.623 -5.312 -20.673 1.00 88.12 127 ILE A N 1
ATOM 989 C CA . ILE A 1 127 ? -8.792 -5.902 -21.336 1.00 88.12 127 ILE A CA 1
ATOM 990 C C . ILE A 1 127 ? -9.581 -6.720 -20.299 1.00 88.12 127 ILE A C 1
ATOM 992 O O . ILE A 1 127 ? -9.196 -7.854 -19.991 1.00 88.12 127 ILE A O 1
ATOM 996 N N . PRO A 1 128 ? -10.698 -6.201 -19.740 1.00 85.44 128 PRO A N 1
ATOM 997 C CA . PRO A 1 128 ? -11.409 -6.873 -18.651 1.00 85.44 128 PRO A CA 1
ATOM 998 C C . PRO A 1 128 ? -11.895 -8.292 -18.991 1.00 85.44 128 PRO A C 1
ATOM 1000 O O . PRO A 1 128 ? -11.776 -9.156 -18.121 1.00 85.44 128 PRO A O 1
ATOM 1003 N N . PRO A 1 129 ? -12.385 -8.588 -20.218 1.00 92.00 129 PRO A N 1
ATOM 1004 C CA . PRO A 1 129 ? -12.727 -9.955 -20.612 1.00 92.00 129 PRO A CA 1
ATOM 1005 C C . PRO A 1 129 ? -11.547 -10.928 -20.508 1.00 92.00 129 PRO A C 1
ATOM 1007 O O . PRO A 1 129 ? -11.693 -12.009 -19.942 1.00 92.00 129 PRO A O 1
ATOM 1010 N N . VAL A 1 130 ? -10.364 -10.520 -20.981 1.00 89.06 130 VAL A N 1
ATOM 1011 C CA . VAL A 1 130 ? -9.141 -11.338 -20.949 1.00 89.06 130 VAL A CA 1
ATOM 1012 C C . VAL A 1 130 ? -8.698 -11.565 -19.509 1.00 89.06 130 VAL A C 1
ATOM 1014 O O . VAL A 1 130 ? -8.469 -12.705 -19.111 1.00 89.06 130 VAL A O 1
ATOM 1017 N N . LYS A 1 131 ? -8.648 -10.501 -18.698 1.00 86.25 131 LYS A N 1
ATOM 1018 C CA . LYS A 1 131 ? -8.297 -10.597 -17.276 1.00 86.25 131 LYS A CA 1
ATOM 1019 C C . LYS A 1 131 ? -9.214 -11.561 -16.528 1.00 86.25 131 LYS A C 1
ATOM 1021 O O . LYS A 1 131 ? -8.738 -12.376 -15.743 1.00 86.25 131 LYS A O 1
ATOM 1026 N N . ARG A 1 132 ? -10.529 -11.446 -16.748 1.00 88.38 132 ARG A N 1
ATOM 1027 C CA . ARG A 1 132 ? -11.531 -12.298 -16.096 1.00 88.38 132 ARG A CA 1
ATOM 1028 C C . ARG A 1 132 ? -11.356 -13.750 -16.508 1.00 88.38 132 ARG A C 1
ATOM 1030 O O . ARG A 1 132 ? -11.317 -14.593 -15.626 1.00 88.38 132 ARG A O 1
ATOM 1037 N N . PHE A 1 133 ? -11.194 -14.014 -17.803 1.00 92.81 133 PHE A N 1
ATOM 1038 C CA . PHE A 1 133 ? -10.980 -15.358 -18.335 1.00 92.81 133 PHE A CA 1
ATOM 1039 C C . PHE A 1 133 ? -9.706 -16.003 -17.772 1.00 92.81 133 PHE A C 1
ATOM 1041 O O . PHE A 1 133 ? -9.762 -17.064 -17.160 1.00 92.81 133 PHE A O 1
ATOM 1048 N N . LEU A 1 134 ? -8.562 -15.322 -17.879 1.00 89.31 134 LEU A N 1
ATOM 1049 C CA . LEU A 1 134 ? -7.285 -15.829 -17.366 1.00 89.31 134 LEU A CA 1
ATOM 1050 C C . LEU A 1 134 ? -7.283 -15.969 -15.836 1.00 89.31 134 LEU A C 1
ATOM 1052 O O . LEU A 1 134 ? -6.648 -16.870 -15.293 1.00 89.31 134 LEU A O 1
ATOM 1056 N N . GLY A 1 135 ? -8.022 -15.107 -15.136 1.00 86.88 135 GLY A N 1
ATOM 1057 C CA . GLY A 1 135 ? -8.170 -15.135 -13.684 1.00 86.88 135 GLY A CA 1
ATOM 1058 C C . GLY A 1 135 ? -9.081 -16.243 -13.147 1.00 86.88 135 GLY A C 1
ATOM 1059 O O . GLY A 1 135 ? -9.173 -16.379 -11.927 1.00 86.88 135 GLY A O 1
ATOM 1060 N N . GLN A 1 136 ? -9.751 -17.025 -14.005 1.00 89.62 136 GLN A N 1
ATOM 1061 C CA . GLN A 1 136 ? -10.545 -18.187 -13.578 1.00 89.62 136 GLN A CA 1
ATOM 1062 C C . GLN A 1 136 ? -9.658 -19.311 -13.047 1.00 89.62 136 GLN A C 1
ATOM 1064 O O . GLN A 1 136 ? -10.040 -20.016 -12.115 1.00 89.62 136 GLN A O 1
ATOM 1069 N N . PHE A 1 137 ? -8.458 -19.461 -13.612 1.00 88.12 137 PHE A N 1
ATOM 1070 C CA . PHE A 1 137 ? -7.518 -20.473 -13.167 1.00 88.12 137 PHE A CA 1
ATOM 1071 C C . PHE A 1 137 ? -6.753 -19.982 -11.938 1.00 88.12 137 PHE A C 1
ATOM 1073 O O . PHE A 1 137 ? -5.837 -19.158 -12.025 1.00 88.12 137 PHE A O 1
ATOM 1080 N N . LYS A 1 138 ? -7.150 -20.507 -10.780 1.00 89.38 138 LYS A N 1
ATOM 1081 C CA . LYS A 1 138 ? -6.524 -20.236 -9.491 1.00 89.38 138 LYS A CA 1
ATOM 1082 C C . LYS A 1 138 ? -6.160 -21.542 -8.814 1.00 89.38 138 LYS A C 1
ATOM 1084 O O . LYS A 1 138 ? -6.965 -22.467 -8.767 1.00 89.38 138 LYS A O 1
ATOM 1089 N N . VAL A 1 139 ? -4.961 -21.581 -8.255 1.00 85.50 139 VAL A N 1
ATOM 1090 C CA . VAL A 1 139 ? -4.476 -22.700 -7.457 1.00 85.50 139 VAL A CA 1
ATOM 1091 C C . VAL A 1 139 ? -4.266 -22.185 -6.044 1.00 85.50 139 VAL A C 1
ATOM 1093 O O . VAL A 1 139 ? -3.458 -21.291 -5.811 1.00 85.50 139 VAL A O 1
ATOM 1096 N N . GLY A 1 140 ? -5.030 -22.720 -5.103 1.00 84.44 140 GLY A N 1
ATOM 1097 C CA . GLY A 1 140 ? -4.898 -22.425 -3.684 1.00 84.44 140 GLY A CA 1
ATOM 1098 C C . GLY A 1 140 ? -4.866 -23.728 -2.908 1.00 84.44 140 GLY A C 1
ATOM 1099 O O . GLY A 1 140 ? -5.488 -24.707 -3.317 1.00 84.44 140 GLY A O 1
ATOM 1100 N N . LEU A 1 141 ? -4.134 -23.736 -1.803 1.00 85.44 141 LEU A N 1
ATOM 1101 C CA . LEU A 1 141 ? -4.181 -24.842 -0.858 1.00 85.44 141 LEU A CA 1
ATOM 1102 C C . LEU A 1 141 ? -5.382 -24.645 0.067 1.00 85.44 141 LEU A C 1
ATOM 1104 O O . LEU A 1 141 ? -5.642 -23.524 0.513 1.00 85.44 141 LEU A O 1
ATOM 1108 N N . SER A 1 142 ? -6.101 -25.728 0.345 1.00 86.69 142 SER A N 1
ATOM 1109 C CA . SER A 1 142 ? -7.137 -25.746 1.371 1.00 86.69 142 SER A CA 1
ATOM 1110 C C . SER A 1 142 ? -6.511 -26.074 2.717 1.00 86.69 142 SER A C 1
ATOM 1112 O O . SER A 1 142 ? -5.772 -27.054 2.827 1.00 86.69 142 SER A O 1
ATOM 1114 N N . PHE A 1 143 ? -6.847 -25.298 3.737 1.00 83.50 143 PHE A N 1
ATOM 1115 C CA . PHE A 1 143 ? -6.443 -25.560 5.108 1.00 83.50 143 PHE A CA 1
ATOM 1116 C C . PHE A 1 143 ? -7.696 -25.778 5.959 1.00 83.50 143 PHE A C 1
ATOM 1118 O O . PHE A 1 143 ? -8.607 -24.945 5.909 1.00 83.50 143 PHE A O 1
ATOM 1125 N N . PRO A 1 144 ? -7.781 -26.895 6.702 1.00 84.81 144 PRO A N 1
ATOM 1126 C CA . PRO A 1 144 ? -8.864 -27.100 7.651 1.00 84.81 144 PRO A CA 1
ATOM 1127 C C . PRO A 1 144 ? -8.760 -26.091 8.797 1.00 84.81 144 PRO A C 1
ATOM 1129 O O . PRO A 1 144 ? -7.733 -25.430 8.972 1.00 84.81 144 PRO A O 1
ATOM 1132 N N . GLU A 1 145 ? -9.829 -25.991 9.583 1.00 84.38 145 GLU A N 1
ATOM 1133 C CA . GLU A 1 145 ? -9.784 -25.242 10.834 1.00 84.38 145 GLU A CA 1
ATOM 1134 C C . GLU A 1 145 ? -8.666 -25.801 11.723 1.00 84.38 145 GLU A C 1
ATOM 1136 O O . GLU A 1 145 ? -8.508 -27.018 11.853 1.00 84.38 145 GLU A O 1
ATOM 1141 N N . MET A 1 146 ? -7.869 -24.912 12.309 1.00 80.06 146 MET A N 1
ATOM 1142 C CA . MET A 1 146 ? -6.816 -25.288 13.247 1.00 80.06 146 MET A CA 1
ATOM 1143 C C . MET A 1 146 ? -7.017 -24.556 14.560 1.00 80.06 146 MET A C 1
ATOM 1145 O O . MET A 1 146 ? -7.080 -23.330 14.582 1.00 80.06 146 MET A O 1
ATOM 1149 N N . SER A 1 147 ? -7.045 -25.323 15.644 1.00 79.06 147 SER A N 1
ATOM 1150 C CA . SER A 1 147 ? -7.249 -24.822 16.999 1.00 79.06 147 SER A CA 1
ATOM 1151 C C . SER A 1 147 ? -6.050 -25.191 17.863 1.00 79.06 147 SER A C 1
ATOM 1153 O O . SER A 1 147 ? -5.620 -26.345 17.882 1.00 79.06 147 SER A O 1
ATOM 1155 N N . THR A 1 148 ? -5.473 -24.214 18.556 1.00 75.19 148 THR A N 1
ATOM 1156 C CA . THR A 1 148 ? -4.359 -24.443 19.482 1.00 75.19 148 THR A CA 1
ATOM 1157 C C . THR A 1 148 ? -4.878 -24.808 20.874 1.00 75.19 148 THR A C 1
ATOM 1159 O O . THR A 1 148 ? -6.001 -24.467 21.244 1.00 75.19 148 THR A O 1
ATOM 1162 N N . ALA A 1 149 ? -4.036 -25.448 21.695 1.00 72.94 149 ALA A N 1
ATOM 1163 C CA . ALA A 1 149 ? -4.356 -25.752 23.097 1.00 72.94 149 ALA A CA 1
ATOM 1164 C C . ALA A 1 149 ? -4.585 -24.496 23.968 1.00 72.94 149 ALA A C 1
ATOM 1166 O O . ALA A 1 149 ? -5.121 -24.598 25.066 1.00 72.94 149 ALA A O 1
ATOM 1167 N N . TYR A 1 150 ? -4.203 -23.316 23.468 1.00 65.31 150 TYR A N 1
ATOM 1168 C CA . TYR A 1 150 ? -4.429 -22.015 24.099 1.00 65.31 150 TYR A CA 1
ATOM 1169 C C . TYR A 1 150 ? -5.740 -21.345 23.644 1.00 65.31 150 TYR A C 1
ATOM 1171 O O . TYR A 1 150 ? -5.962 -20.176 23.943 1.00 65.31 150 TYR A O 1
ATOM 1179 N N . GLY A 1 151 ? -6.602 -22.057 22.908 1.00 71.56 151 GLY A N 1
ATOM 1180 C CA . GLY A 1 151 ? -7.903 -21.550 22.460 1.00 71.56 151 GLY A CA 1
ATOM 1181 C C . GLY A 1 151 ? -7.845 -20.634 21.233 1.00 71.56 151 GLY A C 1
ATOM 1182 O O . GLY A 1 151 ? -8.834 -19.977 20.925 1.00 71.56 151 GLY A O 1
ATOM 1183 N N . TYR A 1 152 ? -6.712 -20.579 20.522 1.00 69.56 152 TYR A N 1
ATOM 1184 C CA . TYR A 1 152 ? -6.602 -19.812 19.280 1.00 69.56 152 TYR A CA 1
ATOM 1185 C C . TYR A 1 152 ? -7.107 -20.646 18.106 1.00 69.56 152 TYR A C 1
ATOM 1187 O O . TYR A 1 152 ? -6.517 -21.687 17.810 1.00 69.56 152 TYR A O 1
ATOM 1195 N N . THR A 1 153 ? -8.170 -20.196 17.444 1.00 74.50 153 THR A N 1
ATOM 1196 C CA . THR A 1 153 ? -8.787 -20.903 16.318 1.00 74.50 153 THR A CA 1
ATOM 1197 C C . THR A 1 153 ? -8.601 -20.113 15.023 1.00 74.50 153 THR A C 1
ATOM 1199 O O . THR A 1 153 ? -8.953 -18.940 14.919 1.00 74.50 153 THR A O 1
ATOM 1202 N N . ASN A 1 154 ? -8.029 -20.756 14.007 1.00 73.06 154 ASN A N 1
ATOM 1203 C CA . ASN A 1 154 ? -8.052 -20.255 12.639 1.00 73.06 154 ASN A CA 1
ATOM 1204 C C . ASN A 1 154 ? -9.161 -20.959 11.886 1.00 73.06 154 ASN A C 1
ATOM 1206 O O . ASN A 1 154 ? -9.086 -22.175 11.705 1.00 73.06 154 ASN A O 1
ATOM 1210 N N . ALA A 1 155 ? -10.128 -20.188 11.399 1.00 77.94 155 ALA A N 1
ATOM 1211 C CA . ALA A 1 155 ? -11.194 -20.700 10.553 1.00 77.94 155 ALA A CA 1
ATOM 1212 C C . ALA A 1 155 ? -10.640 -21.453 9.333 1.00 77.94 155 ALA A C 1
ATOM 1214 O O . ALA A 1 155 ? -9.592 -21.105 8.779 1.00 77.94 155 ALA A O 1
ATOM 1215 N N . ALA A 1 156 ? -11.380 -22.471 8.893 1.00 83.88 156 ALA A N 1
ATOM 1216 C CA . ALA A 1 156 ? -11.053 -23.210 7.683 1.00 83.88 156 ALA A CA 1
ATOM 1217 C C . ALA A 1 156 ? -11.009 -22.277 6.463 1.00 83.88 156 ALA A C 1
ATOM 1219 O O . ALA A 1 156 ? -11.894 -21.445 6.255 1.00 83.88 156 ALA A O 1
ATOM 1220 N N . VAL A 1 157 ? -10.000 -22.456 5.613 1.00 82.12 157 VAL A N 1
ATOM 1221 C CA . VAL A 1 157 ? -9.835 -21.682 4.383 1.00 82.12 157 VAL A CA 1
ATOM 1222 C C . VAL A 1 157 ? -9.791 -22.636 3.199 1.00 82.12 157 VAL A C 1
ATOM 1224 O O . VAL A 1 157 ? -8.838 -23.390 3.027 1.00 82.12 157 VAL A O 1
ATOM 1227 N N . ALA A 1 158 ? -10.810 -22.575 2.340 1.00 82.75 158 ALA A N 1
ATOM 1228 C CA . ALA A 1 158 ? -10.903 -23.435 1.158 1.00 82.75 158 ALA A CA 1
ATOM 1229 C C . ALA A 1 158 ? -9.789 -23.161 0.129 1.00 82.75 158 ALA A C 1
ATOM 1231 O O . ALA A 1 158 ? -9.297 -24.083 -0.514 1.00 82.75 158 ALA A O 1
ATOM 1232 N N . GLN A 1 159 ? -9.378 -21.898 -0.021 1.00 80.44 159 GLN A N 1
ATOM 1233 C CA . GLN A 1 159 ? -8.239 -21.497 -0.849 1.00 80.44 159 GLN A CA 1
ATOM 1234 C C . GLN A 1 159 ? -7.453 -20.392 -0.149 1.00 80.44 159 GLN A C 1
ATOM 1236 O O . GLN A 1 159 ? -7.820 -19.218 -0.207 1.00 80.44 159 GLN A O 1
ATOM 1241 N N . PHE A 1 160 ? -6.368 -20.756 0.527 1.00 77.06 160 PHE A N 1
ATOM 1242 C CA . PHE A 1 160 ? -5.518 -19.783 1.199 1.00 77.06 160 PHE A CA 1
ATOM 1243 C C . PHE A 1 160 ? -4.609 -19.091 0.186 1.00 77.06 160 PHE A C 1
ATOM 1245 O O . PHE A 1 160 ? -3.789 -19.739 -0.465 1.00 77.06 160 PHE A O 1
ATOM 1252 N N . SER A 1 161 ? -4.775 -17.770 0.056 1.00 74.50 161 SER A N 1
ATOM 1253 C CA . SER A 1 161 ? -4.022 -16.913 -0.869 1.00 74.50 161 SER A CA 1
ATOM 1254 C C . SER A 1 161 ? -3.915 -17.513 -2.285 1.00 74.50 161 SER A C 1
ATOM 1256 O O . SER A 1 161 ? -2.807 -17.821 -2.737 1.00 74.50 161 SER A O 1
ATOM 1258 N N . PRO A 1 162 ? -5.047 -17.703 -2.994 1.00 81.62 162 PRO A N 1
ATOM 1259 C CA . PRO A 1 162 ? -5.068 -18.408 -4.269 1.00 81.62 162 PRO A CA 1
ATOM 1260 C C . PRO A 1 162 ? -4.134 -17.747 -5.287 1.00 81.62 162 PRO A C 1
ATOM 1262 O O . PRO A 1 162 ? -4.296 -16.580 -5.651 1.00 81.62 162 PRO A O 1
ATOM 1265 N N . PHE A 1 163 ? -3.166 -18.517 -5.772 1.00 82.19 163 PHE A N 1
ATOM 1266 C CA . PHE A 1 163 ? -2.238 -18.096 -6.805 1.00 82.19 163 PHE A CA 1
ATOM 1267 C C . PHE A 1 163 ? -2.927 -18.176 -8.168 1.00 82.19 163 PHE A C 1
ATOM 1269 O O . PHE A 1 163 ? -3.347 -19.246 -8.607 1.00 82.19 163 PHE A O 1
ATOM 1276 N N . ALA A 1 164 ? -3.049 -17.031 -8.838 1.00 87.88 164 ALA A N 1
ATOM 1277 C CA . ALA A 1 164 ? -3.630 -16.910 -10.173 1.00 87.88 164 ALA A CA 1
ATOM 1278 C C . ALA A 1 164 ? -2.509 -16.720 -11.214 1.00 87.88 164 ALA A C 1
ATOM 1280 O O . ALA A 1 164 ? -2.230 -15.576 -11.596 1.00 87.88 164 ALA A O 1
ATOM 1281 N N . PRO A 1 165 ? -1.825 -17.795 -11.658 1.00 86.81 165 PRO A N 1
ATOM 1282 C CA . PRO A 1 165 ? -0.586 -17.694 -12.431 1.00 86.81 165 PRO A CA 1
ATOM 1283 C C . PRO A 1 165 ? -0.749 -16.863 -13.702 1.00 86.81 165 PRO A C 1
ATOM 1285 O O . PRO A 1 165 ? 0.096 -16.027 -14.004 1.00 86.81 165 PRO A O 1
ATOM 1288 N N . LEU A 1 166 ? -1.865 -17.028 -14.414 1.00 87.94 166 LEU A N 1
ATOM 1289 C CA . LEU A 1 166 ? -2.104 -16.371 -15.703 1.00 87.94 166 LEU A CA 1
ATOM 1290 C C . LEU A 1 166 ? -2.357 -14.861 -15.593 1.00 87.94 166 LEU A C 1
ATOM 1292 O O . LEU A 1 166 ? -2.357 -14.165 -16.604 1.00 87.94 166 LEU A O 1
ATOM 1296 N N . THR A 1 167 ? -2.557 -14.346 -14.381 1.00 87.62 167 THR A N 1
ATOM 1297 C CA . THR A 1 167 ? -2.720 -12.909 -14.114 1.00 87.62 167 THR A CA 1
ATOM 1298 C C . THR A 1 167 ? -1.644 -12.349 -13.182 1.00 87.62 167 THR A C 1
ATOM 1300 O O . THR A 1 167 ? -1.700 -11.178 -12.810 1.00 87.62 167 THR A O 1
ATOM 1303 N N . HIS A 1 168 ? -0.675 -13.172 -12.772 1.00 85.12 168 HIS A N 1
ATOM 1304 C CA . HIS A 1 168 ? 0.325 -12.788 -11.786 1.00 85.12 168 HIS A CA 1
ATOM 1305 C C . HIS A 1 168 ? 1.509 -12.060 -12.437 1.00 85.12 168 HIS A C 1
ATOM 1307 O O . HIS A 1 168 ? 2.110 -12.556 -13.391 1.00 85.12 168 HIS A O 1
ATOM 1313 N N . ALA A 1 169 ? 1.919 -10.920 -11.871 1.00 81.06 169 ALA A N 1
ATOM 1314 C CA . ALA A 1 169 ? 2.983 -10.078 -12.433 1.00 81.06 169 ALA A CA 1
ATOM 1315 C C . ALA A 1 169 ? 4.318 -10.826 -12.630 1.00 81.06 169 ALA A C 1
ATOM 1317 O O . ALA A 1 169 ? 4.984 -10.658 -13.652 1.00 81.06 169 ALA A O 1
ATOM 1318 N N . SER A 1 170 ? 4.690 -11.709 -11.695 1.00 84.31 170 SER A N 1
ATOM 1319 C CA . SER A 1 170 ? 5.904 -12.535 -11.813 1.00 84.31 170 SER A CA 1
ATOM 1320 C C . SER A 1 170 ? 5.886 -13.464 -13.029 1.00 84.31 170 SER A C 1
ATOM 1322 O O . SER A 1 170 ? 6.934 -13.730 -13.611 1.00 84.31 170 SER A O 1
ATOM 1324 N N . VAL A 1 171 ? 4.706 -13.938 -13.440 1.00 88.88 171 VAL A N 1
ATOM 1325 C CA . VAL A 1 171 ? 4.560 -14.798 -14.621 1.00 88.88 171 VAL A CA 1
ATOM 1326 C C . VAL A 1 171 ? 4.707 -13.974 -15.897 1.00 88.88 171 VAL A C 1
ATOM 1328 O O . VAL A 1 171 ? 5.351 -14.433 -16.835 1.00 88.88 171 VAL A O 1
ATOM 1331 N N . PHE A 1 172 ? 4.222 -12.729 -15.924 1.00 90.12 172 PHE A N 1
ATOM 1332 C CA . PHE A 1 172 ? 4.469 -11.825 -17.055 1.00 90.12 172 PHE A CA 1
ATOM 1333 C C . PHE A 1 172 ? 5.961 -11.540 -17.234 1.00 90.12 172 PHE A C 1
ATOM 1335 O O . PHE A 1 172 ? 6.464 -11.591 -18.354 1.00 90.12 172 PHE A O 1
ATOM 1342 N N . LEU A 1 173 ? 6.681 -11.308 -16.132 1.00 88.31 173 LEU A N 1
ATOM 1343 C CA . LEU A 1 173 ? 8.137 -11.143 -16.134 1.00 88.31 173 LEU A CA 1
ATOM 1344 C C . LEU A 1 173 ? 8.856 -12.394 -16.648 1.00 88.31 173 LEU A C 1
ATOM 1346 O O . LEU A 1 173 ? 9.762 -12.280 -17.473 1.00 88.31 173 LEU A O 1
ATOM 1350 N N . LEU A 1 174 ? 8.439 -13.579 -16.198 1.00 89.94 174 LEU A N 1
ATOM 1351 C CA . LEU A 1 174 ? 9.006 -14.848 -16.651 1.00 89.94 174 LEU A CA 1
ATOM 1352 C C . LEU A 1 174 ? 8.773 -15.070 -18.151 1.00 89.94 174 LEU A C 1
ATOM 1354 O O . LEU A 1 174 ? 9.708 -15.402 -18.875 1.00 89.94 174 LEU A O 1
ATOM 1358 N N . LEU A 1 175 ? 7.548 -14.847 -18.632 1.00 91.31 175 LEU A N 1
ATOM 1359 C CA . LEU A 1 175 ? 7.200 -14.974 -20.049 1.00 91.31 175 LEU A CA 1
ATOM 1360 C C . LEU A 1 175 ? 7.979 -13.979 -20.909 1.00 91.31 175 LEU A C 1
ATOM 1362 O O . LEU A 1 175 ? 8.526 -14.354 -21.943 1.00 91.31 175 LEU A O 1
ATOM 1366 N N . ALA A 1 176 ? 8.077 -12.725 -20.470 1.00 92.56 176 ALA A N 1
ATOM 1367 C CA . ALA A 1 176 ? 8.837 -11.703 -21.172 1.00 92.56 176 ALA A CA 1
ATOM 1368 C C . ALA A 1 176 ? 10.336 -12.025 -21.230 1.00 92.56 176 ALA A C 1
ATOM 1370 O O . ALA A 1 176 ? 10.958 -11.829 -22.275 1.00 92.56 176 ALA A O 1
ATOM 1371 N N . SER A 1 177 ? 10.915 -12.559 -20.148 1.00 90.00 177 SER A N 1
ATOM 1372 C CA . SER A 1 177 ? 12.322 -12.971 -20.136 1.00 90.00 177 SER A CA 1
ATOM 1373 C C . SER A 1 177 ? 12.564 -14.185 -21.037 1.00 90.00 177 SER A C 1
ATOM 1375 O O . SER A 1 177 ? 13.539 -14.192 -21.785 1.00 90.00 177 SER A O 1
ATOM 1377 N N . LEU A 1 178 ? 11.651 -15.163 -21.043 1.00 91.38 178 LEU A N 1
ATOM 1378 C CA . LEU A 1 178 ? 11.733 -16.352 -21.889 1.00 91.38 178 LEU A CA 1
ATOM 1379 C C . LEU A 1 178 ? 11.626 -15.987 -23.373 1.00 91.38 178 LEU A C 1
ATOM 1381 O O . LEU A 1 178 ? 12.459 -16.397 -24.179 1.00 91.38 178 LEU A O 1
ATOM 1385 N N . LEU A 1 179 ? 10.628 -15.183 -23.739 1.00 93.00 179 LEU A N 1
ATOM 1386 C CA . LEU A 1 179 ? 10.439 -14.718 -25.112 1.00 93.00 179 LEU A CA 1
ATOM 1387 C C . LEU A 1 179 ? 11.598 -13.819 -25.562 1.00 93.00 179 LEU A C 1
ATOM 1389 O O . LEU A 1 179 ? 12.077 -13.960 -26.685 1.00 93.00 179 LEU A O 1
ATOM 1393 N N . GLY A 1 180 ? 12.105 -12.958 -24.675 1.00 91.38 180 GLY A N 1
ATOM 1394 C CA . GLY A 1 180 ? 13.313 -12.167 -24.907 1.00 91.38 180 GLY A CA 1
ATOM 1395 C C . GLY A 1 180 ? 14.552 -13.035 -25.139 1.00 91.38 180 GLY A C 1
ATOM 1396 O O . GLY A 1 180 ? 15.300 -12.819 -26.090 1.00 91.38 180 GLY A O 1
ATOM 1397 N N . PHE A 1 181 ? 14.736 -14.078 -24.329 1.00 89.19 181 PHE A N 1
ATOM 1398 C CA . PHE A 1 181 ? 15.816 -15.049 -24.488 1.00 89.19 181 PHE A CA 1
ATOM 1399 C C . PHE A 1 181 ? 15.733 -15.783 -25.832 1.00 89.19 181 PHE A C 1
ATOM 1401 O O . PHE A 1 181 ? 16.733 -15.883 -26.543 1.00 89.19 181 PHE A O 1
ATOM 1408 N N . LEU A 1 182 ? 14.543 -16.255 -26.220 1.00 90.75 182 LEU A N 1
ATOM 1409 C CA . LEU A 1 182 ? 14.316 -16.897 -27.519 1.00 90.75 182 LEU A CA 1
ATOM 1410 C C . LEU A 1 182 ? 14.590 -15.936 -28.681 1.00 90.75 182 LEU A C 1
ATOM 1412 O O . LEU A 1 182 ? 15.225 -16.322 -29.664 1.00 90.75 182 LEU A O 1
ATOM 1416 N N . TYR A 1 183 ? 14.162 -14.680 -28.551 1.00 91.19 183 TYR A N 1
ATOM 1417 C CA . TYR A 1 183 ? 14.410 -13.633 -29.534 1.00 91.19 183 TYR A CA 1
ATOM 1418 C C . TYR A 1 183 ? 15.911 -13.373 -29.721 1.00 91.19 183 TYR A C 1
ATOM 1420 O O . TYR A 1 183 ? 16.400 -13.387 -30.852 1.00 91.19 183 TYR A O 1
ATOM 1428 N N . PHE A 1 184 ? 16.667 -13.223 -28.632 1.00 90.25 184 PHE A N 1
ATOM 1429 C CA . PHE A 1 184 ? 18.117 -13.024 -28.683 1.00 90.25 184 PHE A CA 1
ATOM 1430 C C . PHE A 1 184 ? 18.871 -14.250 -29.203 1.00 90.25 184 PHE A C 1
ATOM 1432 O O . PHE A 1 184 ? 19.809 -14.112 -29.989 1.00 90.25 184 PHE A O 1
ATOM 1439 N N . LYS A 1 185 ? 18.429 -15.458 -28.836 1.00 88.00 185 LYS A N 1
ATOM 1440 C CA . LYS A 1 185 ? 18.993 -16.710 -29.351 1.00 88.00 185 LYS A CA 1
ATOM 1441 C C . LYS A 1 185 ? 18.773 -16.853 -30.860 1.00 88.00 185 LYS A C 1
ATOM 1443 O O . LYS A 1 185 ? 19.700 -17.237 -31.569 1.00 88.00 185 LYS A O 1
ATOM 1448 N N . LYS A 1 186 ? 17.586 -16.493 -31.370 1.00 89.38 186 LYS A N 1
ATOM 1449 C CA . LYS A 1 186 ? 17.271 -16.497 -32.812 1.00 89.38 186 LYS A CA 1
ATOM 1450 C C . LYS A 1 186 ? 18.206 -15.581 -33.613 1.00 89.38 186 LYS A C 1
ATOM 1452 O O . LYS A 1 186 ? 18.585 -15.935 -34.723 1.00 89.38 186 LYS A O 1
ATOM 1457 N N . HIS A 1 187 ? 18.607 -14.449 -33.037 1.00 88.75 187 HIS A N 1
ATOM 1458 C CA . HIS A 1 187 ? 19.518 -13.483 -33.663 1.00 88.75 187 HIS A CA 1
ATOM 1459 C C . HIS A 1 187 ? 21.006 -13.774 -33.402 1.00 88.75 187 HIS A C 1
ATOM 1461 O O . HIS A 1 187 ? 21.851 -12.979 -33.786 1.00 88.75 187 HIS A O 1
ATOM 1467 N N . LYS A 1 188 ? 21.344 -14.915 -32.778 1.00 86.38 188 LYS A N 1
ATOM 1468 C CA . LYS A 1 188 ? 22.727 -15.328 -32.459 1.00 86.38 188 LYS A CA 1
ATOM 1469 C C . LYS A 1 188 ? 23.499 -14.346 -31.561 1.00 86.38 188 LYS A C 1
ATOM 1471 O O . LYS A 1 188 ? 24.723 -14.369 -31.531 1.00 86.38 188 LYS A O 1
ATOM 1476 N N . TRP A 1 189 ? 22.791 -13.538 -30.774 1.00 86.19 189 TRP A N 1
ATOM 1477 C CA . TRP A 1 189 ? 23.384 -12.603 -29.808 1.00 86.19 189 TRP A CA 1
ATOM 1478 C C . TRP A 1 189 ? 23.732 -13.238 -28.460 1.00 86.19 189 TRP A C 1
ATOM 1480 O O . TRP A 1 189 ? 24.310 -12.589 -27.595 1.00 86.19 189 TRP A O 1
ATOM 1490 N N . ILE A 1 190 ? 23.357 -14.502 -28.265 1.00 83.25 190 ILE A N 1
ATOM 1491 C CA . ILE A 1 190 ? 23.721 -15.298 -27.096 1.00 83.25 190 ILE A CA 1
ATOM 1492 C C . ILE A 1 190 ? 24.695 -16.371 -27.575 1.00 83.25 190 ILE A C 1
ATOM 1494 O O . ILE A 1 190 ? 24.352 -17.155 -28.462 1.00 83.25 190 ILE A O 1
ATOM 1498 N N . ALA A 1 191 ? 25.886 -16.416 -26.974 1.00 79.38 191 ALA A N 1
ATOM 1499 C CA . ALA A 1 191 ? 26.869 -17.466 -27.221 1.00 79.38 191 ALA A CA 1
ATOM 1500 C C . ALA A 1 191 ? 26.277 -18.865 -26.958 1.00 79.38 191 ALA A C 1
ATOM 1502 O O . ALA A 1 191 ? 25.340 -19.024 -26.171 1.00 79.38 191 ALA A O 1
ATOM 1503 N N . SER A 1 192 ? 26.833 -19.902 -27.585 1.00 72.44 192 SER A N 1
ATOM 1504 C CA . SER A 1 192 ? 26.333 -21.283 -27.481 1.00 72.44 192 SER A CA 1
ATOM 1505 C C . SER A 1 192 ? 26.260 -21.812 -26.040 1.00 72.44 192 SER A C 1
ATOM 1507 O O . SER A 1 192 ? 25.371 -22.599 -25.724 1.00 72.44 192 SER A O 1
ATOM 1509 N N . ASP A 1 193 ? 27.134 -21.339 -25.148 1.00 76.81 193 ASP A N 1
ATOM 1510 C CA . ASP A 1 193 ? 27.147 -21.628 -23.706 1.00 76.81 193 ASP A CA 1
ATOM 1511 C C . ASP A 1 193 ? 26.534 -20.500 -22.841 1.00 76.81 193 ASP A C 1
ATOM 1513 O O . ASP A 1 193 ? 26.353 -20.646 -21.625 1.00 76.81 193 ASP A O 1
ATOM 1517 N N . GLY A 1 194 ? 26.167 -19.379 -23.467 1.00 79.06 194 GLY A N 1
ATOM 1518 C CA . GLY A 1 194 ? 25.695 -18.162 -22.813 1.00 79.06 194 GLY A CA 1
ATOM 1519 C C . GLY A 1 194 ? 24.384 -18.359 -22.060 1.00 79.06 194 GLY A C 1
ATOM 1520 O O . GLY A 1 194 ? 24.203 -17.792 -20.987 1.00 79.06 194 GLY A O 1
ATOM 1521 N N . GLY A 1 195 ? 23.490 -19.227 -22.546 1.00 82.88 195 GLY A N 1
ATOM 1522 C CA . GLY A 1 195 ? 22.212 -19.497 -21.878 1.00 82.88 195 GLY A CA 1
ATOM 1523 C C . GLY A 1 195 ? 22.366 -20.087 -20.472 1.00 82.88 195 GLY A C 1
ATOM 1524 O O . GLY A 1 195 ? 21.725 -19.616 -19.533 1.00 82.88 195 GLY A O 1
ATOM 1525 N N . LYS A 1 196 ? 23.269 -21.062 -20.300 1.00 83.94 196 LYS A N 1
ATOM 1526 C CA . LYS A 1 196 ? 23.557 -21.665 -18.987 1.00 83.94 196 LYS A CA 1
ATOM 1527 C C . LYS A 1 196 ? 24.211 -20.648 -18.049 1.00 83.94 196 LYS A C 1
ATOM 1529 O O . LYS A 1 196 ? 23.821 -20.549 -16.889 1.00 83.94 196 LYS A O 1
ATOM 1534 N N . LYS A 1 197 ? 25.158 -19.856 -18.566 1.00 82.38 197 LYS A N 1
ATOM 1535 C CA . LYS A 1 197 ? 25.823 -18.778 -17.817 1.00 82.38 197 LYS A CA 1
ATOM 1536 C C . LYS A 1 197 ? 24.836 -17.709 -17.341 1.00 82.38 197 LYS A C 1
ATOM 1538 O O . LYS A 1 197 ? 24.934 -17.275 -16.198 1.00 82.38 197 LYS A O 1
ATOM 1543 N N . ILE A 1 198 ? 23.889 -17.298 -18.190 1.00 84.94 198 ILE A N 1
ATOM 1544 C CA . ILE A 1 198 ? 22.843 -16.325 -17.839 1.00 84.94 198 ILE A CA 1
ATOM 1545 C C . ILE A 1 198 ? 21.985 -16.870 -16.697 1.00 84.94 198 ILE A C 1
ATOM 1547 O O . ILE A 1 198 ? 21.827 -16.184 -15.692 1.00 84.94 198 ILE A O 1
ATOM 1551 N N . LEU A 1 199 ? 21.488 -18.106 -16.819 1.00 85.12 199 LEU A N 1
ATOM 1552 C CA . LEU A 1 199 ? 20.650 -18.715 -15.786 1.00 85.12 199 LEU A CA 1
ATOM 1553 C C . LEU A 1 199 ? 21.388 -18.808 -14.444 1.00 85.12 199 LEU A C 1
ATOM 1555 O O . LEU A 1 199 ? 20.854 -18.379 -13.426 1.00 85.12 199 LEU A O 1
ATOM 1559 N N . MET A 1 200 ? 22.629 -19.301 -14.454 1.00 83.12 200 MET A N 1
ATOM 1560 C CA . MET A 1 200 ? 23.441 -19.452 -13.244 1.00 83.12 200 MET A CA 1
ATOM 1561 C C . MET A 1 200 ? 23.734 -18.095 -12.588 1.00 83.12 200 MET A C 1
ATOM 1563 O O . MET A 1 200 ? 23.446 -17.913 -11.411 1.00 83.12 200 MET A O 1
ATOM 1567 N N . ARG A 1 201 ? 24.154 -17.086 -13.367 1.00 81.44 201 ARG A N 1
ATOM 1568 C CA . ARG A 1 201 ? 24.361 -15.715 -12.861 1.00 81.44 201 ARG A CA 1
ATOM 1569 C C . ARG A 1 201 ? 23.081 -15.084 -12.307 1.00 81.44 201 ARG A C 1
ATOM 1571 O O . ARG A 1 201 ? 23.156 -14.307 -11.357 1.00 81.44 201 ARG A O 1
ATOM 1578 N N . SER A 1 202 ? 21.924 -15.351 -12.911 1.00 83.88 202 SER A N 1
ATOM 1579 C CA . SER A 1 202 ? 20.636 -14.865 -12.408 1.00 83.88 202 SER A CA 1
ATOM 1580 C C . SER A 1 202 ? 20.279 -15.506 -11.070 1.00 83.88 202 SER A C 1
ATOM 1582 O O . SER A 1 202 ? 19.854 -14.794 -10.163 1.00 83.88 202 SER A O 1
ATOM 1584 N N . VAL A 1 203 ? 20.496 -16.815 -10.921 1.00 82.62 203 VAL A N 1
ATOM 1585 C CA . VAL A 1 203 ? 20.313 -17.528 -9.648 1.00 82.62 203 VAL A CA 1
ATOM 1586 C C . VAL A 1 203 ? 21.261 -16.965 -8.589 1.00 82.62 203 VAL A C 1
ATOM 1588 O O . VAL A 1 203 ? 20.790 -16.482 -7.564 1.00 82.62 203 VAL A O 1
ATOM 1591 N N . ASP A 1 204 ? 22.562 -16.886 -8.867 1.00 77.75 204 ASP A N 1
ATOM 1592 C CA . ASP A 1 204 ? 23.565 -16.399 -7.907 1.00 77.75 204 ASP A CA 1
ATOM 1593 C C . ASP A 1 204 ? 23.249 -14.988 -7.387 1.00 77.75 204 ASP A C 1
ATOM 1595 O O . ASP A 1 204 ? 23.415 -14.690 -6.205 1.00 77.75 204 ASP A O 1
ATOM 1599 N N . LYS A 1 205 ? 22.739 -14.109 -8.260 1.00 75.50 205 LYS A N 1
ATOM 1600 C CA . LYS A 1 205 ? 22.360 -12.736 -7.891 1.00 75.50 205 LYS A CA 1
ATOM 1601 C C . LYS A 1 205 ? 21.047 -12.634 -7.117 1.00 75.50 205 LYS A C 1
ATOM 1603 O O . LYS A 1 205 ? 20.842 -11.633 -6.435 1.00 75.50 205 LYS A O 1
ATOM 1608 N N . THR A 1 206 ? 20.140 -13.600 -7.259 1.00 76.50 206 THR A N 1
ATOM 1609 C CA . THR A 1 206 ? 18.788 -13.532 -6.675 1.00 76.50 206 THR A CA 1
ATOM 1610 C C . THR A 1 206 ? 18.627 -14.382 -5.424 1.00 76.50 206 THR A C 1
ATOM 1612 O O . THR A 1 206 ? 17.814 -14.038 -4.574 1.00 76.50 206 THR A O 1
ATOM 1615 N N . VAL A 1 207 ? 19.412 -15.448 -5.263 1.00 80.12 207 VAL A N 1
ATOM 1616 C CA . VAL A 1 207 ? 19.314 -16.372 -4.125 1.00 80.12 207 VAL A CA 1
ATOM 1617 C C . VAL A 1 207 ? 19.442 -15.670 -2.765 1.00 80.12 207 VAL A C 1
ATOM 1619 O O . VAL A 1 207 ? 18.566 -15.902 -1.930 1.00 80.12 207 VAL A O 1
ATOM 1622 N N . PRO A 1 208 ? 20.429 -14.784 -2.506 1.00 74.94 208 PRO A N 1
ATOM 1623 C CA . PRO A 1 208 ? 20.585 -14.188 -1.176 1.00 74.94 208 PRO A CA 1
ATOM 1624 C C . PRO A 1 208 ? 19.371 -13.361 -0.734 1.00 74.94 208 PRO A C 1
ATOM 1626 O O . PRO A 1 208 ? 18.926 -13.465 0.407 1.00 74.94 208 PRO A O 1
ATOM 1629 N N . SER A 1 209 ? 18.794 -12.571 -1.645 1.00 68.12 209 SER A N 1
ATOM 1630 C CA . SER A 1 209 ? 17.601 -11.771 -1.356 1.00 68.12 209 SER A CA 1
ATOM 1631 C C . SER A 1 209 ? 16.329 -12.620 -1.332 1.00 68.12 209 SER A C 1
ATOM 1633 O O . SER A 1 209 ? 15.484 -12.417 -0.462 1.00 68.12 209 SER A O 1
ATOM 1635 N N . ALA A 1 210 ? 16.199 -13.600 -2.230 1.00 72.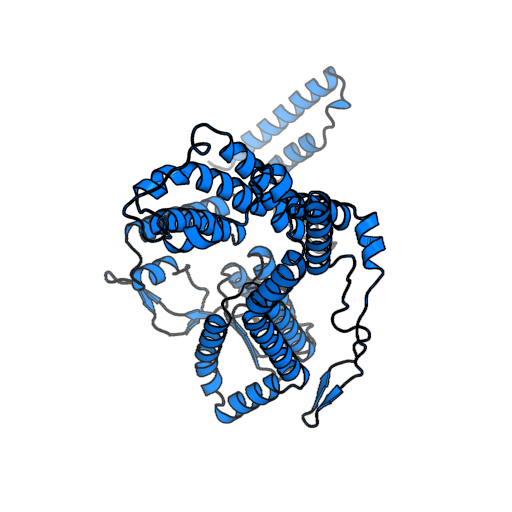12 210 ALA A N 1
ATOM 1636 C CA . ALA A 1 210 ? 15.047 -14.494 -2.275 1.00 72.12 210 ALA A CA 1
ATOM 1637 C C . ALA A 1 210 ? 14.936 -15.354 -1.009 1.00 72.12 210 ALA A C 1
ATOM 1639 O O . ALA A 1 210 ? 13.850 -15.440 -0.445 1.00 72.12 210 ALA A O 1
ATOM 1640 N N . ILE A 1 211 ? 16.040 -15.937 -0.523 1.00 73.62 211 ILE A N 1
ATOM 1641 C CA . ILE A 1 211 ? 16.050 -16.734 0.715 1.00 73.62 211 ILE A CA 1
ATOM 1642 C C . ILE A 1 211 ? 15.623 -15.878 1.907 1.00 73.62 211 ILE A C 1
ATOM 1644 O O . ILE A 1 211 ? 14.773 -16.308 2.683 1.00 73.62 211 ILE A O 1
ATOM 1648 N N . ALA A 1 212 ? 16.169 -14.666 2.037 1.00 62.47 212 ALA A N 1
ATOM 1649 C CA . ALA A 1 212 ? 15.822 -13.774 3.139 1.00 62.47 212 ALA A CA 1
ATOM 1650 C C . ALA A 1 212 ? 14.327 -13.411 3.130 1.00 62.47 212 ALA A C 1
ATOM 1652 O O . ALA A 1 212 ? 13.658 -13.516 4.156 1.00 62.47 212 ALA A O 1
ATOM 1653 N N . VAL A 1 213 ? 13.783 -13.045 1.964 1.00 63.66 213 VAL A N 1
ATOM 1654 C CA . VAL A 1 213 ? 12.366 -12.679 1.817 1.00 63.66 213 VAL A CA 1
ATOM 1655 C C . VAL A 1 213 ? 11.450 -13.881 2.050 1.00 63.66 213 VAL A C 1
ATOM 1657 O O . VAL A 1 213 ? 10.488 -13.777 2.806 1.00 63.66 213 VAL A O 1
ATOM 1660 N N . VAL A 1 214 ? 11.745 -15.030 1.437 1.00 73.06 214 VAL A N 1
ATOM 1661 C CA . VAL A 1 214 ? 10.944 -16.253 1.596 1.00 73.06 214 VAL A CA 1
ATOM 1662 C C . VAL A 1 214 ? 10.981 -16.734 3.044 1.00 73.06 214 VAL A C 1
ATOM 1664 O O . VAL A 1 214 ? 9.927 -17.010 3.611 1.00 73.06 214 VAL A O 1
ATOM 1667 N N . GLY A 1 215 ? 12.161 -16.776 3.665 1.00 67.44 215 GLY A N 1
ATOM 1668 C CA . GLY A 1 215 ? 12.322 -17.165 5.064 1.00 67.44 215 GLY A CA 1
ATOM 1669 C C . GLY A 1 215 ? 11.549 -16.250 6.011 1.00 67.44 215 GLY A C 1
ATOM 1670 O O . GLY A 1 215 ? 10.801 -16.737 6.855 1.00 67.44 215 GLY A O 1
ATOM 1671 N N . PHE A 1 216 ? 11.649 -14.932 5.818 1.00 66.50 216 PHE A N 1
ATOM 1672 C CA . PHE A 1 216 ? 10.901 -13.957 6.611 1.00 66.50 216 PHE A CA 1
ATOM 1673 C C . PHE A 1 216 ? 9.383 -14.118 6.457 1.00 66.50 216 PHE A C 1
ATOM 1675 O O . PHE A 1 216 ? 8.666 -14.133 7.455 1.00 66.50 216 PHE A O 1
ATOM 1682 N N . ILE A 1 217 ? 8.884 -14.285 5.226 1.00 67.19 217 ILE A N 1
ATOM 1683 C CA . ILE A 1 217 ? 7.448 -14.464 4.967 1.00 67.19 217 ILE A CA 1
ATOM 1684 C C . ILE A 1 217 ? 6.941 -15.772 5.579 1.00 67.19 217 ILE A C 1
ATOM 1686 O O . ILE A 1 217 ? 5.897 -15.765 6.227 1.00 67.19 217 ILE A O 1
ATOM 1690 N N . ILE A 1 218 ? 7.662 -16.885 5.401 1.00 73.25 218 ILE A N 1
ATOM 1691 C CA . ILE A 1 218 ? 7.286 -18.183 5.979 1.00 73.25 218 ILE A CA 1
ATOM 1692 C C . ILE A 1 218 ? 7.236 -18.079 7.502 1.00 73.25 218 ILE A C 1
ATOM 1694 O O . ILE A 1 218 ? 6.227 -18.438 8.100 1.00 73.25 218 ILE A O 1
ATOM 1698 N N . MET A 1 219 ? 8.287 -17.537 8.119 1.00 71.56 219 MET A N 1
ATOM 1699 C CA . MET A 1 219 ? 8.350 -17.337 9.565 1.00 71.56 219 MET A CA 1
ATOM 1700 C C . MET A 1 219 ? 7.186 -16.469 10.056 1.00 71.56 219 MET A C 1
ATOM 1702 O O . MET A 1 219 ? 6.459 -16.885 10.950 1.00 71.56 219 MET A O 1
ATOM 1706 N N . SER A 1 220 ? 6.955 -15.308 9.435 1.00 63.78 220 SER A N 1
ATOM 1707 C CA . SER A 1 220 ? 5.853 -14.404 9.786 1.00 63.78 220 SER A CA 1
ATOM 1708 C C . SER A 1 220 ? 4.489 -15.096 9.686 1.00 63.78 220 SER A C 1
ATOM 1710 O O . SER A 1 220 ? 3.680 -14.998 10.608 1.00 63.78 220 SER A O 1
ATOM 1712 N N . ARG A 1 221 ? 4.243 -15.859 8.612 1.00 67.88 221 ARG A N 1
ATOM 1713 C CA . ARG A 1 221 ? 2.985 -16.595 8.424 1.00 67.88 221 ARG A CA 1
ATOM 1714 C C . ARG A 1 221 ? 2.811 -17.735 9.420 1.00 67.88 221 ARG A C 1
ATOM 1716 O O . ARG A 1 221 ? 1.701 -17.914 9.908 1.00 67.88 221 ARG A O 1
ATOM 1723 N N . ILE A 1 222 ? 3.873 -18.472 9.744 1.00 68.88 222 ILE A N 1
ATOM 1724 C CA . ILE A 1 222 ? 3.834 -19.525 10.766 1.00 68.88 222 ILE A CA 1
ATOM 1725 C C . ILE A 1 222 ? 3.571 -18.909 12.138 1.00 68.88 222 ILE A C 1
ATOM 1727 O O . ILE A 1 222 ? 2.674 -19.366 12.837 1.00 68.88 222 ILE A O 1
ATOM 1731 N N . MET A 1 223 ? 4.304 -17.864 12.520 1.00 66.00 223 MET A N 1
ATOM 1732 C CA . MET A 1 223 ? 4.161 -17.236 13.835 1.00 66.00 223 MET A CA 1
ATOM 1733 C C . MET A 1 223 ? 2.775 -16.609 14.022 1.00 66.00 223 MET A C 1
ATOM 1735 O O . MET A 1 223 ? 2.171 -16.781 15.079 1.00 66.00 223 MET A O 1
ATOM 1739 N N . GLY A 1 224 ? 2.257 -15.923 12.998 1.00 65.62 224 GLY A N 1
ATOM 1740 C CA . GLY A 1 224 ? 0.901 -15.373 13.015 1.00 65.62 224 GLY A CA 1
ATOM 1741 C C . GLY A 1 224 ? -0.162 -16.472 13.022 1.00 65.62 224 GLY A C 1
ATOM 1742 O O . GLY A 1 224 ? -1.030 -16.491 13.886 1.00 65.62 224 GLY A O 1
ATOM 1743 N N . GLY A 1 225 ? -0.056 -17.440 12.107 1.00 64.31 225 GLY A N 1
ATOM 1744 C CA . GLY A 1 225 ? -1.025 -18.529 11.983 1.00 64.31 225 GLY A CA 1
ATOM 1745 C C . GLY A 1 225 ? -1.055 -19.460 13.195 1.00 64.31 225 GLY A C 1
ATOM 1746 O O . GLY A 1 225 ? -2.111 -19.900 13.607 1.00 64.31 225 GLY A O 1
ATOM 1747 N N . THR A 1 226 ? 0.064 -19.747 13.846 1.00 67.50 226 THR A N 1
ATOM 1748 C CA . THR A 1 226 ? 0.067 -20.606 15.048 1.00 67.50 226 THR A CA 1
ATOM 1749 C C . THR A 1 226 ? -0.335 -19.864 16.326 1.00 67.50 226 THR A C 1
ATOM 1751 O O . THR A 1 226 ? -0.323 -20.457 17.403 1.00 67.50 226 THR A O 1
ATOM 1754 N N . GLY A 1 227 ? -0.665 -18.571 16.238 1.00 62.56 227 GLY A N 1
ATOM 1755 C CA . GLY A 1 227 ? -0.978 -17.735 17.394 1.00 62.56 227 GLY A CA 1
ATOM 1756 C C . GLY A 1 227 ? 0.234 -17.417 18.277 1.00 62.56 227 GLY A C 1
ATOM 1757 O O . GLY A 1 227 ? 0.064 -16.823 19.337 1.00 62.56 227 GLY A O 1
ATOM 1758 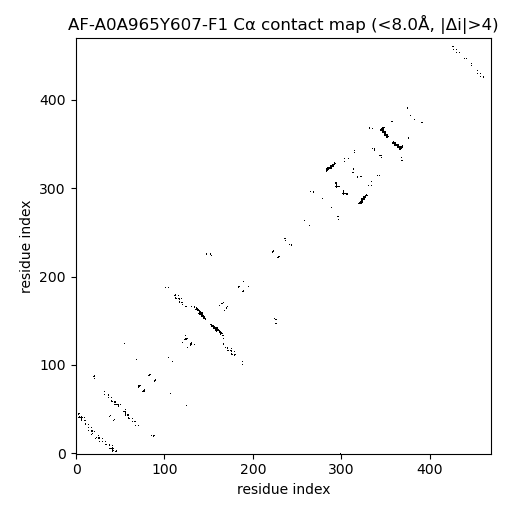N N . GLN A 1 228 ? 1.462 -17.765 17.869 1.00 63.28 228 GLN A N 1
ATOM 1759 C CA . GLN A 1 228 ? 2.682 -17.474 18.635 1.00 63.28 228 GLN A CA 1
ATOM 1760 C C . GLN A 1 228 ? 2.878 -15.974 18.849 1.00 63.28 228 GLN A C 1
ATOM 1762 O O . GLN A 1 228 ? 3.295 -15.567 19.929 1.00 63.28 228 GLN A O 1
ATOM 1767 N N . THR A 1 229 ? 2.550 -15.145 17.852 1.00 64.75 229 THR A N 1
ATOM 1768 C CA . THR A 1 229 ? 2.586 -13.681 17.998 1.00 64.75 229 THR A CA 1
ATOM 1769 C C . THR A 1 229 ? 1.626 -13.202 19.085 1.00 64.75 229 THR A C 1
ATOM 1771 O O . THR A 1 229 ? 2.002 -12.359 19.896 1.00 64.75 229 THR A O 1
ATOM 1774 N N . VAL A 1 230 ? 0.423 -13.779 19.151 1.00 64.12 230 VAL A N 1
ATOM 1775 C CA . VAL A 1 230 ? -0.602 -13.453 20.152 1.00 64.12 230 VAL A CA 1
ATOM 1776 C C . VAL A 1 230 ? -0.191 -13.939 21.539 1.00 64.12 230 VAL A C 1
ATOM 1778 O O . VAL A 1 230 ? -0.273 -13.170 22.487 1.00 64.12 230 VAL A O 1
ATOM 1781 N N . VAL A 1 231 ? 0.310 -15.170 21.668 1.00 68.69 231 VAL A N 1
ATOM 1782 C CA . VAL A 1 231 ? 0.785 -15.721 22.949 1.00 68.69 231 VAL A CA 1
ATOM 1783 C C . VAL A 1 231 ? 1.982 -14.932 23.479 1.00 68.69 231 VAL A C 1
ATOM 1785 O O . VAL A 1 231 ? 2.030 -14.625 24.667 1.00 68.69 231 VAL A O 1
ATOM 1788 N N . LEU A 1 232 ? 2.930 -14.551 22.617 1.00 65.00 232 LEU A N 1
ATOM 1789 C CA . LEU A 1 232 ? 4.039 -13.675 23.001 1.00 65.00 232 LEU A CA 1
ATOM 1790 C C . LEU A 1 232 ? 3.527 -12.300 23.433 1.00 65.00 232 LEU A C 1
ATOM 1792 O O . LEU A 1 232 ? 3.940 -11.810 24.478 1.00 65.00 232 LEU A O 1
ATOM 1796 N N . ALA A 1 233 ? 2.604 -11.697 22.680 1.00 64.56 233 ALA A N 1
ATOM 1797 C CA . ALA A 1 233 ? 2.014 -10.413 23.042 1.00 64.56 233 ALA A CA 1
ATOM 1798 C C . ALA A 1 233 ? 1.279 -10.481 24.392 1.00 64.56 233 ALA A C 1
ATOM 1800 O O . ALA A 1 233 ? 1.516 -9.641 25.254 1.00 64.56 233 ALA A O 1
ATOM 1801 N N . GLN A 1 234 ? 0.455 -11.509 24.614 1.00 67.81 234 GLN A N 1
ATOM 1802 C CA . GLN A 1 234 ? -0.256 -11.748 25.873 1.00 67.81 234 GLN A CA 1
ATOM 1803 C C . GLN A 1 234 ? 0.697 -12.052 27.031 1.00 67.81 234 GLN A C 1
ATOM 1805 O O . GLN A 1 234 ? 0.491 -11.548 28.128 1.00 67.81 234 GLN A O 1
ATOM 1810 N N . GLY A 1 235 ? 1.748 -12.842 26.805 1.00 69.62 235 GLY A N 1
ATOM 1811 C CA . GLY A 1 235 ? 2.755 -13.161 27.815 1.00 69.62 235 GLY A CA 1
ATOM 1812 C C . GLY A 1 235 ? 3.560 -11.931 28.227 1.00 69.62 235 GLY A C 1
ATOM 1813 O O . GLY A 1 235 ? 3.726 -11.674 29.416 1.00 69.62 235 GLY A O 1
ATOM 1814 N N . ILE A 1 236 ? 3.995 -11.121 27.258 1.00 64.12 236 ILE A N 1
ATOM 1815 C CA . ILE A 1 236 ? 4.669 -9.848 27.529 1.00 64.12 236 ILE A CA 1
ATOM 1816 C C . ILE A 1 236 ? 3.701 -8.902 28.255 1.00 64.12 236 ILE A C 1
ATOM 1818 O O . ILE A 1 236 ? 4.052 -8.366 29.301 1.00 64.12 236 ILE A O 1
ATOM 1822 N N . ALA A 1 237 ? 2.464 -8.745 27.781 1.00 64.69 237 ALA A N 1
ATOM 1823 C CA . ALA A 1 237 ? 1.463 -7.923 28.459 1.00 64.69 237 ALA A CA 1
ATOM 1824 C C . ALA A 1 237 ? 1.145 -8.426 29.880 1.00 64.69 237 ALA A C 1
ATOM 1826 O O . ALA A 1 237 ? 0.957 -7.622 30.784 1.00 64.69 237 ALA A O 1
ATOM 1827 N N . GLY A 1 238 ? 1.134 -9.741 30.105 1.00 75.38 238 GLY A N 1
ATOM 1828 C CA . GLY A 1 238 ? 0.893 -10.356 31.410 1.00 75.38 238 GLY A CA 1
ATOM 1829 C C . GLY A 1 238 ? 2.041 -10.149 32.398 1.00 75.38 238 GLY A C 1
ATOM 1830 O O . GLY A 1 238 ? 1.793 -9.863 33.565 1.00 75.38 238 GLY A O 1
ATOM 1831 N N . VAL A 1 239 ? 3.294 -10.242 31.938 1.00 80.62 239 VAL A N 1
ATOM 1832 C CA . VAL A 1 239 ? 4.487 -10.006 32.773 1.00 80.62 239 VAL A CA 1
ATOM 1833 C C . VAL A 1 239 ? 4.665 -8.521 33.085 1.00 80.62 239 VAL A C 1
ATOM 1835 O O . VAL A 1 239 ? 4.980 -8.159 34.215 1.00 80.62 239 VAL A O 1
ATOM 1838 N N . PHE A 1 240 ? 4.472 -7.655 32.091 1.00 71.25 240 PHE A N 1
ATOM 1839 C CA . PHE A 1 240 ? 4.684 -6.214 32.237 1.00 71.25 240 PHE A CA 1
ATOM 1840 C C . PHE A 1 240 ? 3.445 -5.468 32.752 1.00 71.25 240 PHE A C 1
ATOM 1842 O O . PHE A 1 240 ? 3.558 -4.315 33.173 1.00 71.25 240 PHE A O 1
ATOM 1849 N N . GLY A 1 241 ? 2.269 -6.103 32.735 1.00 74.88 241 GLY A N 1
ATOM 1850 C CA . GLY A 1 241 ? 1.009 -5.530 33.196 1.00 74.88 241 GLY A CA 1
ATOM 1851 C C . GLY A 1 241 ? 0.736 -4.155 32.563 1.00 74.88 241 GLY A C 1
ATOM 1852 O O . GLY A 1 241 ? 0.954 -3.969 31.363 1.00 74.88 241 GLY A O 1
ATOM 1853 N N . PRO A 1 242 ? 0.330 -3.146 33.357 1.00 66.56 242 PRO A N 1
ATOM 1854 C CA . PRO A 1 242 ? 0.149 -1.771 32.879 1.00 66.56 242 PRO A CA 1
ATOM 1855 C C . PRO A 1 242 ? 1.413 -1.150 32.255 1.00 66.56 242 PRO A C 1
ATOM 1857 O O . PRO A 1 242 ? 1.312 -0.268 31.406 1.00 66.56 242 PRO A O 1
ATOM 1860 N N . GLY A 1 243 ? 2.606 -1.621 32.637 1.00 62.66 243 GLY A N 1
ATOM 1861 C CA . GLY A 1 243 ? 3.885 -1.149 32.101 1.00 62.66 243 GLY A CA 1
ATOM 1862 C C . GLY A 1 243 ? 4.120 -1.533 30.638 1.00 62.66 243 GLY A C 1
ATOM 1863 O O . GLY A 1 243 ? 4.921 -0.889 29.959 1.00 62.66 243 GLY A O 1
ATOM 1864 N N . TYR A 1 244 ? 3.391 -2.524 30.108 1.00 67.62 244 TYR A N 1
ATOM 1865 C CA . TYR A 1 244 ? 3.466 -2.869 28.688 1.00 67.62 244 TYR A CA 1
ATOM 1866 C C . TYR A 1 244 ? 3.005 -1.718 27.790 1.00 67.62 244 TYR A C 1
ATOM 1868 O O . TYR A 1 244 ? 3.586 -1.523 26.727 1.00 67.62 244 TYR A O 1
ATOM 1876 N N . ALA A 1 245 ? 2.036 -0.908 28.233 1.00 57.47 245 ALA A N 1
ATOM 1877 C CA . ALA A 1 245 ? 1.570 0.258 27.479 1.00 57.47 245 ALA A CA 1
ATOM 1878 C C . ALA A 1 245 ? 2.713 1.245 27.179 1.00 57.47 245 ALA A C 1
ATOM 1880 O O . ALA A 1 245 ? 2.757 1.845 26.108 1.00 57.47 245 ALA A O 1
ATOM 1881 N N . PHE A 1 246 ? 3.685 1.353 28.090 1.00 59.19 246 PHE A N 1
ATOM 1882 C CA . PHE A 1 246 ? 4.873 2.183 27.905 1.00 59.19 246 PHE A CA 1
ATOM 1883 C C . PHE A 1 246 ? 5.910 1.526 26.976 1.00 59.19 246 PHE A C 1
ATOM 1885 O O . PHE A 1 246 ? 6.544 2.195 26.161 1.00 59.19 246 PHE A O 1
ATOM 1892 N N . LEU A 1 247 ? 6.064 0.199 27.057 1.00 57.59 247 LEU A N 1
ATOM 1893 C CA . LEU A 1 247 ? 7.009 -0.562 26.232 1.00 57.59 247 LEU A CA 1
ATOM 1894 C C . LEU A 1 247 ? 6.530 -0.731 24.778 1.00 57.59 247 LEU A C 1
ATOM 1896 O O . LEU A 1 247 ? 7.345 -0.794 23.856 1.00 57.59 247 LEU A O 1
ATOM 1900 N N . ALA A 1 248 ? 5.214 -0.793 24.564 1.00 56.66 248 ALA A N 1
ATOM 1901 C CA . ALA A 1 248 ? 4.587 -1.037 23.268 1.00 56.66 248 ALA A CA 1
ATOM 1902 C C . ALA A 1 248 ? 4.993 0.008 22.219 1.00 56.66 248 ALA A C 1
ATOM 1904 O O . ALA A 1 248 ? 5.290 -0.353 21.080 1.00 56.66 248 ALA A O 1
ATOM 1905 N N . ALA A 1 249 ? 5.111 1.279 22.616 1.00 49.31 249 ALA A N 1
ATOM 1906 C CA . ALA A 1 249 ? 5.577 2.357 21.745 1.00 49.31 249 ALA A CA 1
ATOM 1907 C C . ALA A 1 249 ? 7.016 2.128 21.239 1.00 49.31 249 ALA A C 1
ATOM 1909 O O . ALA A 1 249 ? 7.316 2.347 20.063 1.00 49.31 249 ALA A O 1
ATOM 1910 N N . VAL A 1 250 ? 7.906 1.623 22.101 1.00 50.59 250 VAL A N 1
ATOM 1911 C CA . VAL A 1 250 ? 9.304 1.312 21.752 1.00 50.59 250 VAL A CA 1
ATOM 1912 C C . VAL A 1 250 ? 9.381 0.100 20.821 1.00 50.59 250 VAL A C 1
ATOM 1914 O O . VAL A 1 250 ? 10.091 0.131 19.814 1.00 50.59 250 VAL A O 1
ATOM 1917 N N . VAL A 1 251 ? 8.610 -0.951 21.110 1.00 54.47 251 VAL A N 1
ATOM 1918 C CA . VAL A 1 251 ? 8.532 -2.158 20.271 1.00 54.47 251 VAL A CA 1
ATOM 1919 C C . VAL A 1 251 ? 7.945 -1.834 18.891 1.00 54.47 251 VAL A C 1
ATOM 1921 O O . VAL A 1 251 ? 8.484 -2.273 17.875 1.00 54.47 251 VAL A O 1
ATOM 1924 N N . GLY A 1 252 ? 6.895 -1.010 18.834 1.00 50.59 252 GLY A N 1
ATOM 1925 C CA . GLY A 1 252 ? 6.288 -0.534 17.589 1.00 50.59 252 GLY A CA 1
ATOM 1926 C C . GLY A 1 252 ? 7.244 0.312 16.741 1.00 50.59 252 GLY A C 1
ATOM 1927 O O . GLY A 1 252 ? 7.324 0.115 15.525 1.00 50.59 252 GLY A O 1
ATOM 1928 N N . MET A 1 253 ? 8.031 1.197 17.367 1.00 45.56 253 MET A N 1
ATOM 1929 C CA . MET A 1 253 ? 9.086 1.957 16.682 1.00 45.56 253 MET A CA 1
ATOM 1930 C C . MET A 1 253 ? 10.165 1.047 16.082 1.00 45.56 253 MET A C 1
ATOM 1932 O O . MET A 1 253 ? 10.533 1.227 14.919 1.00 45.56 253 MET A O 1
ATOM 1936 N N . LEU A 1 254 ? 10.640 0.046 16.830 1.00 42.59 254 LEU A N 1
ATOM 1937 C CA . LEU A 1 254 ? 11.630 -0.920 16.340 1.00 42.59 254 LEU A CA 1
ATOM 1938 C C . LEU A 1 254 ? 11.084 -1.765 15.180 1.00 42.59 254 LEU A C 1
ATOM 1940 O O . LEU A 1 254 ? 11.779 -1.953 14.180 1.00 42.59 254 LEU A O 1
ATOM 1944 N N . GLY A 1 255 ? 9.828 -2.214 15.266 1.00 48.97 255 GLY A N 1
ATOM 1945 C CA . GLY A 1 255 ? 9.159 -2.950 14.189 1.00 48.97 255 GLY A CA 1
ATOM 1946 C C . GLY A 1 255 ? 8.989 -2.120 12.911 1.00 48.97 255 GLY A C 1
ATOM 1947 O O . GLY A 1 255 ? 9.236 -2.610 11.807 1.00 48.97 255 GLY A O 1
ATOM 1948 N N . SER A 1 256 ? 8.643 -0.838 13.046 1.00 45.91 256 SER A N 1
ATOM 1949 C CA . SER A 1 256 ? 8.548 0.101 11.920 1.00 45.91 256 SER A CA 1
ATOM 1950 C C . SER A 1 256 ? 9.915 0.359 11.268 1.00 45.91 256 SER A C 1
ATOM 1952 O O . SER A 1 256 ? 10.051 0.304 10.044 1.00 45.91 256 SER A O 1
ATOM 1954 N N . PHE A 1 257 ? 10.961 0.550 12.081 1.00 42.81 257 PHE A N 1
ATOM 1955 C CA . PHE A 1 257 ? 12.335 0.747 11.611 1.00 42.81 257 PHE A CA 1
ATOM 1956 C C . PHE A 1 257 ? 12.888 -0.475 10.865 1.00 42.81 257 PHE A C 1
ATOM 1958 O O . PHE A 1 257 ? 13.478 -0.335 9.794 1.00 42.81 257 PHE A O 1
ATOM 1965 N N . MET A 1 258 ? 12.673 -1.680 11.401 1.00 39.50 258 MET A N 1
ATOM 1966 C CA . MET A 1 258 ? 13.175 -2.922 10.808 1.00 39.50 258 MET A CA 1
ATOM 1967 C C . MET A 1 258 ? 12.492 -3.287 9.491 1.00 39.50 258 MET A C 1
ATOM 1969 O O . MET A 1 258 ? 13.104 -3.936 8.643 1.00 39.50 258 MET A O 1
ATOM 1973 N N . THR A 1 259 ? 11.224 -2.915 9.317 1.00 48.56 259 THR A N 1
ATOM 1974 C CA . THR A 1 259 ? 10.437 -3.388 8.176 1.00 48.56 259 THR A CA 1
ATOM 1975 C C . THR A 1 259 ? 10.633 -2.558 6.915 1.00 48.56 259 THR A C 1
ATOM 1977 O O . THR A 1 259 ? 10.537 -3.154 5.847 1.00 48.56 259 THR A O 1
ATOM 1980 N N . SER A 1 260 ? 10.927 -1.249 7.023 1.00 44.72 260 SER A N 1
ATOM 1981 C CA . SER A 1 260 ? 11.306 -0.297 5.948 1.00 44.72 260 SER A CA 1
ATOM 1982 C C . SER A 1 260 ? 10.959 -0.743 4.512 1.00 44.72 260 SER A C 1
ATOM 1984 O O . SER A 1 260 ? 11.812 -0.861 3.630 1.00 44.72 260 SER A O 1
ATOM 1986 N N . SER A 1 261 ? 9.685 -1.070 4.274 1.00 46.66 261 SER A N 1
ATOM 1987 C CA . SER A 1 261 ? 9.233 -1.686 3.027 1.00 46.66 261 SER A CA 1
ATOM 1988 C C . SER A 1 261 ? 7.769 -1.371 2.781 1.00 46.66 261 SER A C 1
ATOM 1990 O O . SER A 1 261 ? 6.909 -1.660 3.610 1.00 46.66 261 SER A O 1
ATOM 1992 N N . ASN A 1 262 ? 7.467 -0.869 1.583 1.00 38.72 262 ASN A N 1
ATOM 1993 C CA . ASN A 1 262 ? 6.092 -0.635 1.131 1.00 38.72 262 ASN A CA 1
ATOM 1994 C C . ASN A 1 262 ? 5.256 -1.931 1.089 1.00 38.72 262 ASN A C 1
ATOM 1996 O O . ASN A 1 262 ? 4.033 -1.882 1.190 1.00 38.72 262 ASN A O 1
ATOM 2000 N N . MET A 1 263 ? 5.900 -3.099 0.962 1.00 41.19 263 MET A N 1
ATOM 2001 C CA . MET A 1 263 ? 5.227 -4.396 1.071 1.00 41.19 263 MET A CA 1
ATOM 2002 C C . MET A 1 263 ? 4.824 -4.688 2.520 1.00 41.19 263 MET A C 1
ATOM 2004 O O . MET A 1 263 ? 3.717 -5.159 2.756 1.00 41.19 263 MET A O 1
ATOM 2008 N N . ALA A 1 264 ? 5.683 -4.348 3.484 1.00 42.31 264 ALA A N 1
ATOM 2009 C CA . ALA A 1 264 ? 5.365 -4.471 4.901 1.00 42.31 264 ALA A CA 1
ATOM 2010 C C . ALA A 1 264 ? 4.249 -3.501 5.309 1.00 42.31 264 ALA A C 1
ATOM 2012 O O . ALA A 1 264 ? 3.331 -3.922 5.995 1.00 42.31 264 ALA A O 1
ATOM 2013 N N . SER A 1 265 ? 4.240 -2.255 4.820 1.00 39.81 265 SER A N 1
ATOM 2014 C CA . SER A 1 265 ? 3.158 -1.298 5.109 1.00 39.81 265 SER A CA 1
ATOM 2015 C C . SER A 1 265 ? 1.785 -1.776 4.621 1.00 39.81 265 SER A C 1
ATOM 2017 O O . SER A 1 265 ? 0.812 -1.665 5.360 1.00 39.81 265 SER A O 1
ATOM 2019 N N . ASN A 1 266 ? 1.699 -2.363 3.422 1.00 42.16 266 ASN A N 1
ATOM 2020 C CA . ASN A 1 266 ? 0.436 -2.910 2.909 1.00 42.16 266 ASN A CA 1
ATOM 2021 C C . ASN A 1 266 ? -0.005 -4.188 3.645 1.00 42.16 266 ASN A C 1
ATOM 2023 O O . ASN A 1 266 ? -1.202 -4.408 3.819 1.00 42.16 266 ASN A O 1
ATOM 2027 N N . ILE A 1 267 ? 0.942 -5.024 4.086 1.00 47.28 267 ILE A N 1
ATOM 2028 C CA . ILE A 1 267 ? 0.651 -6.212 4.907 1.00 47.28 267 ILE A CA 1
ATOM 2029 C C . ILE A 1 267 ? 0.162 -5.791 6.301 1.00 47.28 267 ILE A C 1
ATOM 2031 O O . ILE A 1 267 ? -0.873 -6.276 6.750 1.00 47.28 267 ILE A O 1
ATOM 2035 N N . LEU A 1 268 ? 0.852 -4.841 6.937 1.00 51.38 268 LEU A N 1
ATOM 2036 C CA . LEU A 1 268 ? 0.505 -4.302 8.252 1.00 51.38 268 LEU A CA 1
ATOM 2037 C C . LEU A 1 268 ? -0.836 -3.564 8.235 1.00 51.38 268 LEU A C 1
ATOM 2039 O O . LEU A 1 268 ? -1.595 -3.692 9.185 1.00 51.38 268 LEU A O 1
ATOM 2043 N N . PHE A 1 269 ? -1.167 -2.830 7.165 1.00 53.03 269 PHE A N 1
ATOM 2044 C CA . PHE A 1 269 ? -2.474 -2.176 7.043 1.00 53.03 269 PHE A CA 1
ATOM 2045 C C . PHE A 1 269 ? -3.620 -3.196 7.027 1.00 53.03 269 PHE A C 1
ATOM 2047 O O . PHE A 1 269 ? -4.593 -3.036 7.758 1.00 53.03 269 PHE A O 1
ATOM 2054 N N . GLY A 1 270 ? -3.489 -4.276 6.246 1.00 56.12 270 GLY A N 1
ATOM 2055 C CA . GLY A 1 270 ? -4.482 -5.353 6.231 1.00 56.12 270 GLY A CA 1
ATOM 2056 C C . GLY A 1 270 ? -4.619 -6.044 7.590 1.00 56.12 270 GLY A C 1
ATOM 2057 O O . GLY A 1 270 ? -5.731 -6.278 8.053 1.00 56.12 270 GLY A O 1
ATOM 2058 N N . GLU A 1 271 ? -3.501 -6.326 8.257 1.00 61.00 271 GLU A N 1
ATOM 2059 C CA . GLU A 1 271 ? -3.489 -6.940 9.589 1.00 61.00 271 GLU A CA 1
ATOM 2060 C C . GLU A 1 271 ? -4.078 -6.017 10.668 1.00 61.00 271 GLU A C 1
ATOM 2062 O O . GLU A 1 271 ? -4.837 -6.472 11.523 1.00 61.00 271 GLU A O 1
ATOM 2067 N N . PHE A 1 272 ? -3.813 -4.711 10.589 1.00 65.62 272 PHE A N 1
ATOM 2068 C CA . PHE A 1 272 ? -4.382 -3.707 11.485 1.00 65.62 272 PHE A CA 1
ATOM 2069 C C . PHE A 1 272 ? -5.907 -3.632 11.339 1.00 65.62 272 PHE A C 1
ATOM 2071 O O . PHE A 1 272 ? -6.612 -3.716 12.338 1.00 65.62 272 PHE A O 1
ATOM 2078 N N . GLN A 1 273 ? -6.428 -3.583 10.106 1.00 67.25 273 GLN A N 1
ATOM 2079 C CA . GLN A 1 273 ? -7.875 -3.595 9.846 1.00 67.25 273 GLN A CA 1
ATOM 2080 C C . GLN A 1 273 ? -8.537 -4.894 10.330 1.00 67.25 273 GLN A C 1
ATOM 2082 O O . GLN A 1 273 ? -9.594 -4.853 10.955 1.00 67.25 273 GLN A O 1
ATOM 2087 N N . MET A 1 274 ? -7.897 -6.048 10.108 1.00 65.75 274 MET A N 1
ATOM 2088 C CA . MET A 1 274 ? -8.367 -7.333 10.644 1.00 65.75 274 MET A CA 1
ATOM 2089 C C . MET A 1 274 ? -8.367 -7.349 12.178 1.00 65.75 274 MET A C 1
ATOM 2091 O O . MET A 1 274 ? -9.272 -7.912 12.787 1.00 65.75 274 MET A O 1
ATOM 2095 N N . THR A 1 275 ? -7.383 -6.708 12.811 1.00 72.69 275 THR A N 1
ATOM 2096 C CA . THR A 1 275 ? -7.313 -6.581 14.272 1.00 72.69 275 THR A CA 1
ATOM 2097 C C . THR A 1 275 ? -8.424 -5.679 14.798 1.00 72.69 275 THR A C 1
ATOM 2099 O O . THR A 1 275 ? -9.113 -6.071 15.735 1.00 72.69 275 THR A O 1
ATOM 2102 N N . THR A 1 276 ? -8.662 -4.520 14.174 1.00 77.06 276 THR A N 1
ATOM 2103 C CA . THR A 1 276 ? -9.796 -3.649 14.513 1.00 77.06 276 THR A CA 1
ATOM 2104 C C . THR A 1 276 ? -11.117 -4.401 14.359 1.00 77.06 276 THR A C 1
ATOM 2106 O O . THR A 1 276 ? -11.912 -4.406 15.292 1.00 77.06 276 THR A O 1
ATOM 2109 N N . ALA A 1 277 ? -11.324 -5.121 13.252 1.00 73.06 277 ALA A N 1
ATOM 2110 C CA . ALA A 1 277 ? -12.520 -5.939 13.046 1.00 73.06 277 ALA A CA 1
ATOM 2111 C C . ALA A 1 277 ? -12.684 -7.021 14.129 1.00 73.06 277 ALA A C 1
ATOM 2113 O O . ALA A 1 277 ? -13.769 -7.184 14.680 1.00 73.06 277 ALA A O 1
ATOM 2114 N N . ASN A 1 278 ? -11.603 -7.720 14.490 1.00 74.56 278 ASN A N 1
ATOM 2115 C CA . ASN A 1 278 ? -11.625 -8.717 15.560 1.00 74.56 278 ASN A CA 1
ATOM 2116 C C . ASN A 1 278 ? -11.937 -8.102 16.928 1.00 74.56 278 ASN A C 1
ATOM 2118 O O . ASN A 1 278 ? -12.686 -8.708 17.690 1.00 74.56 278 ASN A O 1
ATOM 2122 N N . ILE A 1 279 ? -11.389 -6.924 17.245 1.00 82.12 279 ILE A N 1
ATOM 2123 C CA . ILE A 1 279 ? -11.723 -6.197 18.476 1.00 82.12 279 ILE A CA 1
ATOM 2124 C C . ILE A 1 279 ? -13.221 -5.912 18.492 1.00 82.12 279 ILE A C 1
ATOM 2126 O O . ILE A 1 279 ? -13.879 -6.305 19.448 1.00 82.12 279 ILE A O 1
ATOM 2130 N N . LEU A 1 280 ? -13.753 -5.308 17.423 1.00 83.00 280 LEU A N 1
ATOM 2131 C CA . LEU A 1 280 ? -15.168 -4.943 17.321 1.00 83.00 280 LEU A CA 1
ATOM 2132 C C . LEU A 1 280 ? -16.098 -6.163 17.426 1.00 83.00 280 LEU A C 1
ATOM 2134 O O . LEU A 1 280 ? -17.102 -6.105 18.129 1.00 83.00 280 LEU A O 1
ATOM 2138 N N . HIS A 1 281 ? -15.746 -7.292 16.805 1.00 80.62 281 HIS A N 1
ATOM 2139 C CA . HIS A 1 281 ? -16.537 -8.527 16.880 1.00 80.62 281 HIS A CA 1
ATOM 2140 C C . HIS A 1 281 ? -16.524 -9.209 18.257 1.00 80.62 281 HIS A C 1
ATOM 2142 O O . HIS A 1 281 ? -17.432 -9.981 18.549 1.00 80.62 281 HIS A O 1
ATOM 2148 N N . ASN A 1 282 ? -15.510 -8.960 19.090 1.00 78.06 282 ASN A N 1
ATOM 2149 C CA . ASN A 1 282 ? -15.341 -9.615 20.394 1.00 78.06 282 ASN A CA 1
ATOM 2150 C C . ASN A 1 282 ? -15.493 -8.633 21.570 1.00 78.06 282 ASN A C 1
ATOM 2152 O O . ASN A 1 282 ? -14.971 -8.877 22.662 1.00 78.06 282 ASN A O 1
ATOM 2156 N N . LEU A 1 283 ? -16.174 -7.503 21.359 1.00 84.94 283 LEU A N 1
ATOM 2157 C CA . LEU A 1 283 ? -16.438 -6.534 22.419 1.00 84.94 283 LEU A CA 1
ATOM 2158 C C . LEU A 1 283 ? -17.321 -7.134 23.514 1.00 84.94 283 LEU A C 1
ATOM 2160 O O . LEU A 1 283 ? -18.286 -7.849 23.256 1.00 84.94 283 LEU A O 1
ATOM 2164 N N . THR A 1 284 ? -16.998 -6.784 24.755 1.00 82.56 284 THR A N 1
ATOM 2165 C CA . THR A 1 284 ? -17.813 -7.068 25.939 1.00 82.56 284 THR A CA 1
ATOM 2166 C C . THR A 1 284 ? -17.844 -5.819 26.816 1.00 82.56 284 THR A C 1
ATOM 2168 O O . THR A 1 284 ? -16.950 -4.976 26.719 1.00 82.56 284 THR A O 1
ATOM 2171 N N . ASP A 1 285 ? -18.803 -5.725 27.737 1.00 84.25 285 ASP A N 1
ATOM 2172 C CA . ASP A 1 285 ? -18.900 -4.592 28.678 1.00 84.25 285 ASP A CA 1
ATOM 2173 C C . ASP A 1 285 ? -17.695 -4.472 29.632 1.00 84.25 285 ASP A C 1
ATOM 2175 O O . ASP A 1 285 ? -17.532 -3.486 30.348 1.00 84.25 285 ASP A O 1
ATOM 2179 N N . ARG A 1 286 ? -16.835 -5.499 29.675 1.00 84.00 286 ARG A N 1
ATOM 2180 C CA . ARG A 1 286 ? -15.615 -5.534 30.495 1.00 84.00 286 ARG A CA 1
ATOM 2181 C C . ARG A 1 286 ? -14.349 -5.220 29.700 1.00 84.00 286 ARG A C 1
ATOM 2183 O O . ARG A 1 286 ? -13.258 -5.259 30.267 1.00 84.00 286 ARG A O 1
ATOM 2190 N N . SER A 1 287 ? -14.471 -4.934 28.408 1.00 83.44 287 SER A N 1
ATOM 2191 C CA . SER A 1 287 ? -13.327 -4.666 27.544 1.00 83.44 287 SER A CA 1
ATOM 2192 C C . SER A 1 287 ? -12.782 -3.247 27.766 1.00 83.44 287 SER A C 1
ATOM 2194 O O . SER A 1 287 ? -13.536 -2.276 27.843 1.00 83.44 287 SER A O 1
ATOM 2196 N N . LEU A 1 288 ? -11.451 -3.130 27.833 1.00 86.69 288 LEU A N 1
ATOM 2197 C CA . LEU A 1 288 ? -10.721 -1.875 27.643 1.00 86.69 288 LEU A CA 1
ATOM 2198 C C . LEU A 1 288 ? -10.089 -1.913 26.252 1.00 86.69 288 LEU A C 1
ATOM 2200 O O . LEU A 1 288 ? -9.267 -2.782 25.965 1.00 86.69 288 LEU A O 1
ATOM 2204 N N . VAL A 1 289 ? -10.481 -0.979 25.399 1.00 85.38 289 VAL A N 1
ATOM 2205 C CA . VAL A 1 289 ? -10.041 -0.882 24.011 1.00 85.38 289 VAL A CA 1
ATOM 2206 C C . VAL A 1 289 ? -9.124 0.325 23.880 1.00 85.38 289 VAL A C 1
ATOM 2208 O O . VAL A 1 289 ? -9.496 1.433 24.252 1.00 85.38 289 VAL A O 1
ATOM 2211 N N . ILE A 1 290 ? -7.921 0.112 23.354 1.00 86.56 290 ILE A N 1
ATOM 2212 C CA . ILE A 1 290 ? -6.957 1.179 23.079 1.00 86.56 290 ILE A CA 1
ATOM 2213 C C . ILE A 1 290 ? -6.685 1.154 21.581 1.00 86.56 290 ILE A C 1
ATOM 2215 O O . ILE A 1 290 ? -6.181 0.163 21.052 1.00 86.56 290 ILE A O 1
ATOM 2219 N N . LEU A 1 291 ? -7.061 2.230 20.905 1.00 85.56 291 LEU A N 1
ATOM 2220 C CA . LEU A 1 291 ? -6.904 2.412 19.471 1.00 85.56 291 LEU A CA 1
ATOM 2221 C C . LEU A 1 291 ? -5.929 3.559 19.245 1.00 85.56 291 LEU A C 1
ATOM 2223 O O . LEU A 1 291 ? -6.164 4.671 19.707 1.00 85.56 291 LEU A O 1
ATOM 2227 N N . ASP A 1 292 ? -4.835 3.272 18.549 1.00 84.75 292 ASP A N 1
ATOM 2228 C CA . ASP A 1 292 ? -3.791 4.245 18.239 1.00 84.75 292 ASP A CA 1
ATOM 2229 C C . ASP A 1 292 ? -3.691 4.411 16.721 1.00 84.75 292 ASP A C 1
ATOM 2231 O O . ASP A 1 292 ? -3.339 3.474 16.000 1.00 84.75 292 ASP A O 1
ATOM 2235 N N . GLU A 1 293 ? -4.060 5.595 16.237 1.00 82.19 293 GLU A N 1
ATOM 2236 C CA . GLU A 1 293 ? -3.989 6.002 14.832 1.00 82.19 293 GLU A CA 1
ATOM 2237 C C . GLU A 1 293 ? -4.721 5.063 13.859 1.00 82.19 293 GLU A C 1
ATOM 2239 O O . GLU A 1 293 ? -4.229 4.724 12.772 1.00 82.19 293 GLU A O 1
ATOM 2244 N N . VAL A 1 294 ? -5.936 4.648 14.237 1.00 80.44 294 VAL A N 1
ATOM 2245 C CA . VAL A 1 294 ? -6.823 3.892 13.344 1.00 80.44 294 VAL A CA 1
ATOM 2246 C C . VAL A 1 294 ? -7.088 4.693 12.074 1.00 80.44 294 VAL A C 1
ATOM 2248 O O . VAL A 1 294 ? -7.341 5.891 12.117 1.00 80.44 294 VAL A O 1
ATOM 2251 N N . GLY A 1 295 ? -7.016 4.016 10.926 1.00 69.69 295 GLY A N 1
ATOM 2252 C CA . GLY A 1 295 ? -7.179 4.650 9.617 1.00 69.69 295 GLY A CA 1
ATOM 2253 C C . GLY A 1 295 ? -5.872 5.136 8.985 1.00 69.69 295 GLY A C 1
ATOM 2254 O O . GLY A 1 295 ? -5.866 5.472 7.801 1.00 69.69 295 GLY A O 1
ATOM 2255 N N . ARG A 1 296 ? -4.728 5.096 9.686 1.00 70.19 296 ARG A N 1
ATOM 2256 C CA . ARG A 1 296 ? -3.439 5.408 9.047 1.00 70.19 296 ARG A CA 1
ATOM 2257 C C . ARG A 1 296 ? -3.060 4.355 7.999 1.00 70.19 296 ARG A C 1
ATOM 2259 O O . ARG A 1 296 ? -3.407 3.184 8.109 1.00 70.19 296 ARG A O 1
ATOM 2266 N N . GLY A 1 297 ? -2.249 4.752 7.017 1.00 60.53 297 GLY A N 1
ATOM 2267 C CA . GLY A 1 297 ? -1.731 3.840 5.985 1.00 60.53 297 GLY A CA 1
ATOM 2268 C C . GLY A 1 297 ? -2.621 3.707 4.743 1.00 60.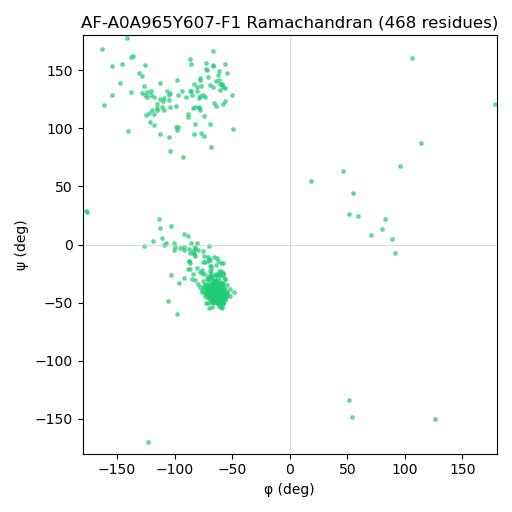53 297 GLY A C 1
ATOM 2269 O O . GLY A 1 297 ? -2.274 2.953 3.838 1.00 60.53 297 GLY A O 1
ATOM 2270 N N . THR A 1 298 ? -3.709 4.480 4.667 1.00 62.34 298 THR A N 1
ATOM 2271 C CA . THR A 1 298 ? -4.537 4.681 3.466 1.00 62.34 298 THR A CA 1
ATOM 2272 C C . THR A 1 298 ? -4.632 6.180 3.112 1.00 62.34 298 THR A C 1
ATOM 2274 O O . THR A 1 298 ? -3.854 6.989 3.625 1.00 62.34 298 THR A O 1
ATOM 2277 N N . SER A 1 299 ? -5.510 6.571 2.182 1.00 64.06 299 SER A N 1
ATOM 2278 C CA . SER A 1 299 ? -5.770 7.982 1.876 1.00 64.06 299 SER A CA 1
ATOM 2279 C C . SER A 1 299 ? -6.327 8.713 3.107 1.00 64.06 299 SER A C 1
ATOM 2281 O O . SER A 1 299 ? -6.994 8.099 3.933 1.00 64.06 299 SER A O 1
ATOM 2283 N N . THR A 1 300 ? -6.052 10.014 3.257 1.00 64.94 300 THR A N 1
ATOM 2284 C CA . THR A 1 300 ? -6.462 10.785 4.448 1.00 64.94 300 THR A CA 1
ATOM 2285 C C . THR A 1 300 ? -7.969 10.707 4.687 1.00 64.94 300 THR A C 1
ATOM 2287 O O . THR A 1 300 ? -8.387 10.408 5.799 1.00 64.94 300 THR A O 1
ATOM 2290 N N . TYR A 1 301 ? -8.773 10.894 3.634 1.00 70.31 301 TYR A N 1
ATOM 2291 C CA . TYR A 1 301 ? -10.228 10.805 3.736 1.00 70.31 301 TYR A CA 1
ATOM 2292 C C . TYR A 1 301 ? -10.705 9.379 4.011 1.00 70.31 301 TYR A C 1
ATOM 2294 O O . TYR A 1 301 ? -11.584 9.216 4.848 1.00 70.31 301 TYR A O 1
ATOM 2302 N N . ASP A 1 302 ? -10.121 8.347 3.387 1.00 68.56 302 ASP A N 1
ATOM 2303 C CA . ASP A 1 302 ? -10.500 6.957 3.689 1.00 68.56 302 ASP A CA 1
ATOM 2304 C C . ASP A 1 302 ? -10.161 6.596 5.139 1.00 68.56 302 ASP A C 1
ATOM 2306 O O . ASP A 1 302 ? -10.965 5.982 5.835 1.00 68.56 302 ASP A O 1
ATOM 2310 N N . GLY A 1 303 ? -8.980 7.001 5.607 1.00 72.62 303 GLY A N 1
ATOM 2311 C CA . GLY A 1 303 ? -8.513 6.760 6.967 1.00 72.62 303 GLY A CA 1
ATOM 2312 C C . GLY A 1 303 ? -9.409 7.426 8.001 1.00 72.62 303 GLY A C 1
ATOM 2313 O O . GLY A 1 303 ? -9.903 6.754 8.904 1.00 72.62 303 GLY A O 1
ATOM 2314 N N . MET A 1 304 ? -9.694 8.714 7.803 1.00 81.94 304 MET A N 1
ATOM 2315 C CA . MET A 1 304 ? -10.620 9.479 8.634 1.00 81.94 304 MET A CA 1
ATOM 2316 C C . MET A 1 304 ? -12.033 8.886 8.603 1.00 81.94 304 MET A C 1
ATOM 2318 O O . MET A 1 304 ? -12.645 8.746 9.653 1.00 81.94 304 MET A O 1
ATOM 2322 N N . SER A 1 305 ? -12.538 8.472 7.435 1.00 77.06 305 SER A N 1
ATOM 2323 C CA . SER A 1 305 ? -13.877 7.873 7.306 1.00 77.06 305 SER A CA 1
ATOM 2324 C C . SER A 1 305 ? -13.991 6.549 8.064 1.00 77.06 305 SER A C 1
ATOM 2326 O O . SER A 1 305 ? -15.001 6.294 8.714 1.00 77.06 305 SER A O 1
ATOM 2328 N N . ILE A 1 306 ? -12.953 5.706 8.010 1.00 82.75 306 ILE A N 1
ATOM 2329 C CA . ILE A 1 306 ? -12.907 4.449 8.769 1.00 82.75 306 ILE A CA 1
ATOM 2330 C C . ILE A 1 306 ? -12.827 4.741 10.269 1.00 82.75 306 ILE A C 1
ATOM 2332 O O . ILE A 1 306 ? -13.592 4.167 11.037 1.00 82.75 306 ILE A O 1
ATOM 2336 N N . ALA A 1 307 ? -11.927 5.633 10.689 1.00 86.75 307 ALA A N 1
ATOM 2337 C CA . ALA A 1 307 ? -11.778 6.025 12.088 1.00 86.75 307 ALA A CA 1
ATOM 2338 C C . ALA A 1 307 ? -13.087 6.586 12.665 1.00 86.75 307 ALA A C 1
ATOM 2340 O O . ALA A 1 307 ? -13.511 6.178 13.745 1.00 86.75 307 ALA A O 1
ATOM 2341 N N . TRP A 1 308 ? -13.758 7.446 11.897 1.00 92.19 308 TRP A N 1
ATOM 2342 C CA . TRP A 1 308 ? -15.069 7.997 12.217 1.00 92.19 308 TRP A CA 1
ATOM 2343 C C . TRP A 1 308 ? -16.112 6.896 12.399 1.00 92.19 308 TRP A C 1
ATOM 2345 O O . TRP A 1 308 ? -16.739 6.816 13.449 1.00 92.19 308 TRP A O 1
ATOM 2355 N N . ALA A 1 309 ? -16.269 6.013 11.410 1.00 88.81 309 ALA A N 1
ATOM 2356 C CA . ALA A 1 309 ? -17.254 4.934 11.464 1.00 88.81 309 ALA A CA 1
ATOM 2357 C C . ALA A 1 309 ? -16.999 3.965 12.632 1.00 88.81 309 ALA A C 1
ATOM 2359 O O . ALA A 1 309 ? -17.942 3.479 13.253 1.00 88.81 309 ALA A O 1
ATOM 2360 N N . VAL A 1 310 ? -15.730 3.699 12.961 1.00 90.12 310 VAL A N 1
ATOM 2361 C CA . VAL A 1 310 ? -15.353 2.886 14.127 1.00 90.12 310 VAL A CA 1
ATOM 2362 C C . VAL A 1 310 ? -15.763 3.574 15.431 1.00 90.12 310 VAL A C 1
ATOM 2364 O O . VAL A 1 310 ? -16.337 2.916 16.295 1.00 90.12 310 VAL A O 1
ATOM 2367 N N . LEU A 1 311 ? -15.506 4.879 15.578 1.00 91.12 311 LEU A N 1
ATOM 2368 C CA . LEU A 1 311 ? -15.938 5.645 16.752 1.00 91.12 311 LEU A CA 1
ATOM 2369 C C . LEU A 1 311 ? -17.462 5.701 16.871 1.00 91.12 311 LEU A C 1
ATOM 2371 O O . LEU A 1 311 ? -17.976 5.466 17.959 1.00 91.12 311 LEU A O 1
ATOM 2375 N N . GLU A 1 312 ? -18.183 5.939 15.772 1.00 90.69 312 GLU A N 1
ATOM 2376 C CA . GLU A 1 312 ? -19.652 5.911 15.766 1.00 90.69 312 GLU A CA 1
ATOM 2377 C C . GLU A 1 312 ? -20.186 4.548 16.209 1.00 90.69 312 GLU A C 1
ATOM 2379 O O . GLU A 1 312 ? -21.065 4.481 17.063 1.00 90.69 312 GLU A O 1
ATOM 2384 N N . HIS A 1 313 ? -19.622 3.459 15.682 1.00 88.94 313 HIS A N 1
ATOM 2385 C CA . HIS A 1 313 ? -20.030 2.107 16.050 1.00 88.94 313 HIS A CA 1
ATOM 2386 C C . HIS A 1 313 ? -19.776 1.796 17.533 1.00 88.94 313 HIS A C 1
ATOM 2388 O O . HIS A 1 313 ? -20.601 1.158 18.180 1.00 88.94 313 HIS A O 1
ATOM 2394 N N . LEU A 1 314 ? -18.647 2.255 18.080 1.00 88.50 314 LEU A N 1
ATOM 2395 C CA . LEU A 1 314 ? -18.307 2.088 19.496 1.00 88.50 314 LEU A CA 1
ATOM 2396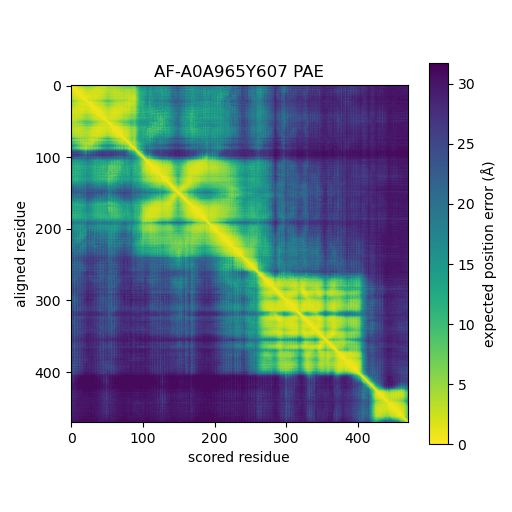 C C . LEU A 1 314 ? -19.155 2.976 20.420 1.00 88.50 314 LEU A C 1
ATOM 2398 O O . LEU A 1 314 ? -19.389 2.613 21.574 1.00 88.50 314 LEU A O 1
ATOM 2402 N N . ALA A 1 315 ? -19.596 4.136 19.931 1.00 88.00 315 ALA A N 1
ATOM 2403 C CA . ALA A 1 315 ? -20.404 5.088 20.683 1.00 88.00 315 ALA A CA 1
ATOM 2404 C C . ALA A 1 315 ? -21.907 4.759 20.661 1.00 88.00 315 ALA A C 1
ATOM 2406 O O . ALA A 1 315 ? -22.614 5.127 21.603 1.00 88.00 315 ALA A O 1
ATOM 2407 N N . ASP A 1 316 ? -22.389 4.043 19.638 1.00 84.50 316 ASP A N 1
ATOM 2408 C CA . ASP A 1 316 ? -23.803 3.692 19.456 1.00 84.50 316 ASP A CA 1
ATOM 2409 C C . ASP A 1 316 ? -24.412 3.080 20.732 1.00 84.50 316 ASP A C 1
ATOM 2411 O O . ASP A 1 316 ? -23.865 2.171 21.364 1.00 84.50 316 ASP A O 1
ATOM 2415 N N . GLU A 1 317 ? -25.554 3.615 21.163 1.00 73.75 317 GLU A N 1
ATOM 2416 C CA . GLU A 1 317 ? -26.327 3.111 22.303 1.00 73.75 317 GLU A CA 1
ATOM 2417 C C . GLU A 1 317 ? -26.918 1.727 22.053 1.00 73.75 317 GLU A C 1
ATOM 2419 O O . GLU A 1 317 ? -27.069 0.957 22.998 1.00 73.75 317 GLU A O 1
ATOM 2424 N N . SER A 1 318 ? -27.168 1.390 20.789 1.00 73.00 318 SER A N 1
ATOM 2425 C CA . SER A 1 318 ? -27.685 0.089 20.365 1.00 73.00 318 SER A CA 1
ATOM 2426 C C . SER A 1 318 ? -26.593 -0.977 20.245 1.00 73.00 318 SER A C 1
ATOM 2428 O O . SER A 1 318 ? -26.897 -2.131 19.933 1.00 73.00 318 SER A O 1
ATOM 2430 N N . ALA A 1 319 ? -25.321 -0.613 20.452 1.00 72.81 319 ALA A N 1
ATOM 2431 C CA . ALA A 1 319 ? -24.215 -1.556 20.395 1.00 72.81 319 ALA A CA 1
ATOM 2432 C C . ALA A 1 319 ? -24.388 -2.659 21.450 1.00 72.81 319 ALA A C 1
ATOM 2434 O O . ALA A 1 319 ? -24.735 -2.404 22.602 1.00 72.81 319 ALA A O 1
ATOM 2435 N N . ALA A 1 320 ? -24.100 -3.901 21.054 1.00 64.38 320 ALA A N 1
ATOM 2436 C CA . ALA A 1 320 ? -24.290 -5.080 21.900 1.00 64.38 320 ALA A CA 1
ATOM 2437 C C . ALA A 1 320 ? -23.407 -5.095 23.163 1.00 64.38 320 ALA A C 1
ATOM 2439 O O . ALA A 1 320 ? -23.683 -5.862 24.084 1.00 64.38 320 ALA A O 1
ATOM 2440 N N . ALA A 1 321 ? -22.347 -4.283 23.195 1.00 75.19 321 ALA A N 1
ATOM 2441 C CA . ALA A 1 321 ? -21.429 -4.166 24.318 1.00 75.19 321 ALA A CA 1
ATOM 2442 C C . ALA A 1 321 ? -20.878 -2.738 24.440 1.00 75.19 321 ALA A C 1
ATOM 2444 O O . ALA A 1 321 ? -20.488 -2.122 23.447 1.00 75.19 321 ALA A O 1
ATOM 2445 N N . LYS A 1 322 ? -20.783 -2.237 25.673 1.00 82.62 322 LYS A N 1
ATOM 2446 C CA . LYS A 1 322 ? -20.240 -0.920 26.028 1.00 82.62 322 LYS A CA 1
ATOM 2447 C C . LYS A 1 322 ? -18.848 -1.074 26.645 1.00 82.62 322 LYS A C 1
ATOM 2449 O O . LYS A 1 322 ? -18.697 -1.254 27.851 1.00 82.62 322 LYS A O 1
ATOM 2454 N N . ALA A 1 323 ? -17.813 -0.994 25.813 1.00 86.75 323 ALA A N 1
ATOM 2455 C CA . ALA A 1 323 ? -16.421 -1.037 26.263 1.00 86.75 323 ALA A CA 1
ATOM 2456 C C . ALA A 1 323 ? -15.904 0.350 26.680 1.00 86.75 323 ALA A C 1
ATOM 2458 O O . ALA A 1 323 ? -16.360 1.376 26.178 1.00 86.75 323 ALA A O 1
ATOM 2459 N N . LYS A 1 324 ? -14.888 0.391 27.552 1.00 89.44 324 LYS A N 1
ATOM 2460 C CA . LYS A 1 324 ? -14.109 1.621 27.773 1.00 89.44 324 LYS A CA 1
ATOM 2461 C C . LYS A 1 324 ? -13.117 1.779 26.629 1.00 89.44 324 LYS A C 1
ATOM 2463 O O . LYS A 1 324 ? -12.337 0.860 26.389 1.00 89.44 324 LYS A O 1
ATOM 2468 N N . VAL A 1 325 ? -13.122 2.921 25.948 1.00 92.31 325 VAL A N 1
ATOM 2469 C CA . VAL A 1 325 ? -12.291 3.158 24.759 1.00 92.31 325 VAL A CA 1
ATOM 2470 C C . VAL A 1 325 ? -11.359 4.345 24.989 1.00 92.31 325 VAL A C 1
ATOM 2472 O O . VAL A 1 325 ? -11.795 5.406 25.423 1.00 92.31 325 VAL A O 1
ATOM 2475 N N . LEU A 1 326 ? -10.077 4.170 24.674 1.00 93.38 326 LEU A N 1
ATOM 2476 C CA . LEU A 1 326 ? -9.108 5.245 24.483 1.00 93.38 326 LEU A CA 1
ATOM 2477 C C . LEU A 1 326 ? -8.742 5.286 23.001 1.00 93.38 326 LEU A C 1
ATOM 2479 O O . LEU A 1 326 ? -8.224 4.303 22.471 1.00 93.38 326 LEU A O 1
ATOM 2483 N N . PHE A 1 327 ? -9.023 6.406 22.341 1.00 92.81 327 PHE A N 1
ATOM 2484 C CA . PHE A 1 327 ? -8.779 6.588 20.912 1.00 92.81 327 PHE A CA 1
ATOM 2485 C C . PHE A 1 327 ? -7.777 7.726 20.703 1.00 92.81 327 PHE A C 1
ATOM 2487 O O . PHE A 1 327 ? -8.125 8.898 20.820 1.00 92.81 327 PHE A O 1
ATOM 2494 N N . ALA A 1 328 ? -6.523 7.384 20.417 1.00 90.62 328 ALA A N 1
ATOM 2495 C CA . ALA A 1 328 ? -5.478 8.344 20.083 1.00 90.62 328 ALA A CA 1
ATOM 2496 C C . ALA A 1 328 ? -5.451 8.574 18.567 1.00 90.62 328 ALA A C 1
ATOM 2498 O O . ALA A 1 328 ? -5.397 7.623 17.784 1.00 90.62 328 ALA A O 1
ATOM 2499 N N . THR A 1 329 ? -5.517 9.836 18.141 1.00 88.31 329 THR A N 1
ATOM 2500 C CA . THR A 1 329 ? -5.570 10.193 16.721 1.00 88.31 329 THR A CA 1
ATOM 2501 C C . THR A 1 329 ? -5.039 11.593 16.445 1.00 88.31 329 THR A C 1
ATOM 2503 O O . THR A 1 329 ? -5.117 12.478 17.297 1.00 88.31 329 THR A O 1
ATOM 2506 N N . HIS A 1 330 ? -4.547 11.798 15.224 1.00 85.19 330 HIS A N 1
ATOM 2507 C CA . HIS A 1 330 ? -4.228 13.114 14.671 1.00 85.19 330 HIS A CA 1
ATOM 2508 C C . HIS A 1 330 ? -5.382 13.763 13.885 1.00 85.19 330 HIS A C 1
ATOM 2510 O O . HIS A 1 330 ? -5.227 14.899 13.433 1.00 85.19 330 HIS A O 1
ATOM 2516 N N . TYR A 1 331 ? -6.514 13.073 13.691 1.00 84.81 331 TYR A N 1
ATOM 2517 C CA . TYR A 1 331 ? -7.669 13.617 12.971 1.00 84.81 331 TYR A CA 1
ATOM 2518 C C . TYR A 1 331 ? -8.445 14.596 13.856 1.00 84.81 331 TYR A C 1
ATOM 2520 O O . TYR A 1 331 ? -9.290 14.198 14.659 1.00 84.81 331 TYR A O 1
ATOM 2528 N N . HIS A 1 332 ? -8.161 15.890 13.705 1.00 83.25 332 HIS A N 1
ATOM 2529 C CA . HIS A 1 332 ? -8.846 16.950 14.446 1.00 83.25 332 HIS A CA 1
ATOM 2530 C C . HIS A 1 332 ? -10.346 16.989 14.124 1.00 83.25 332 HIS A C 1
ATOM 2532 O O . HIS A 1 332 ? -11.166 17.312 14.977 1.00 83.25 332 HIS A O 1
ATOM 2538 N N . GLU A 1 333 ? -10.724 16.575 12.921 1.00 84.06 333 GLU A N 1
ATOM 2539 C CA . GLU A 1 333 ? -12.102 16.497 12.453 1.00 84.06 333 GLU A CA 1
ATOM 2540 C C . GLU A 1 333 ? -12.958 15.541 13.295 1.00 84.06 333 GLU A C 1
ATOM 2542 O O . GLU A 1 333 ? -14.164 15.743 13.394 1.00 84.06 333 GLU A O 1
ATOM 2547 N N . LEU A 1 334 ? -12.357 14.534 13.945 1.00 89.06 334 LEU A N 1
ATOM 2548 C CA . LEU A 1 334 ? -13.079 13.595 14.812 1.00 89.06 334 LEU A CA 1
ATOM 2549 C C . LEU A 1 334 ? -13.501 14.214 16.149 1.00 89.06 334 LEU A C 1
ATOM 2551 O O . LEU A 1 334 ? -14.361 13.658 16.824 1.00 89.06 334 LEU A O 1
ATOM 2555 N N . THR A 1 335 ? -12.939 15.365 16.530 1.00 89.38 335 THR A N 1
ATOM 2556 C CA . THR A 1 335 ? -13.241 16.005 17.822 1.00 89.38 335 THR A CA 1
ATOM 2557 C C . THR A 1 335 ? -14.702 16.446 17.922 1.00 89.38 335 THR A C 1
ATOM 2559 O O . THR A 1 335 ? -15.297 16.360 18.993 1.00 89.38 335 THR A O 1
ATOM 2562 N N . CYS A 1 336 ? -15.338 16.804 16.802 1.00 87.81 336 CYS A N 1
ATOM 2563 C CA . CYS A 1 336 ? -16.756 17.176 16.784 1.00 87.81 336 CYS A CA 1
ATOM 2564 C C . CYS A 1 336 ? -17.711 16.018 17.138 1.00 87.81 336 CYS A C 1
ATOM 2566 O O . CYS A 1 336 ? -18.893 16.248 17.382 1.00 87.81 336 CYS A O 1
ATOM 2568 N N . LEU A 1 337 ? -17.224 14.772 17.217 1.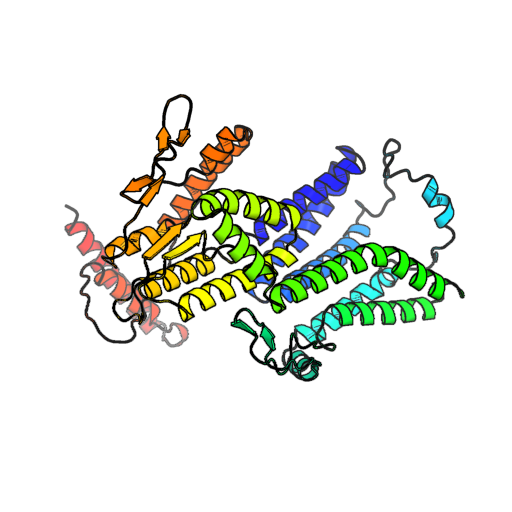00 89.44 337 LEU A N 1
ATOM 2569 C CA . LEU A 1 337 ? -18.028 13.635 17.665 1.00 89.44 337 LEU A CA 1
ATOM 2570 C C . LEU A 1 337 ? -18.483 13.758 19.127 1.00 89.44 337 LEU A C 1
ATOM 2572 O O . LEU A 1 337 ? -19.533 13.211 19.459 1.00 89.44 337 LEU A O 1
ATOM 2576 N N . GLU A 1 338 ? -17.760 14.504 19.969 1.00 91.12 338 GLU A N 1
ATOM 2577 C CA . GLU A 1 338 ? -18.181 14.831 21.344 1.00 91.12 338 GLU A CA 1
ATOM 2578 C C . GLU A 1 338 ? -19.518 15.595 21.372 1.00 91.12 338 GLU A C 1
ATOM 2580 O O . GLU A 1 338 ? -20.338 15.374 22.259 1.00 91.12 338 GLU A O 1
ATOM 2585 N N . GLU A 1 339 ? -19.804 16.426 20.362 1.00 87.69 339 GLU A N 1
ATOM 2586 C CA . GLU A 1 339 ? -21.077 17.161 20.267 1.00 87.69 339 GLU A CA 1
ATOM 2587 C C . GLU A 1 339 ? -22.260 16.242 19.931 1.00 87.69 339 GLU A C 1
ATOM 2589 O O . GLU A 1 339 ? -23.408 16.534 20.271 1.00 87.69 339 GLU A O 1
ATOM 2594 N N . ARG A 1 340 ? -21.988 15.127 19.243 1.00 87.38 340 ARG A N 1
ATOM 2595 C CA . ARG A 1 340 ? -23.009 14.192 18.756 1.00 87.38 340 ARG A CA 1
ATOM 2596 C C . ARG A 1 340 ? -23.230 13.007 19.690 1.00 87.38 340 ARG A C 1
ATOM 2598 O O . ARG A 1 340 ? -24.349 12.505 19.769 1.00 87.38 340 ARG A O 1
ATOM 2605 N N . PHE A 1 341 ? -22.185 12.550 20.370 1.00 89.19 341 PHE A N 1
ATOM 2606 C CA . PHE A 1 341 ? -22.219 11.377 21.235 1.00 89.19 341 PHE A CA 1
ATOM 2607 C C . PHE A 1 341 ? -21.813 11.774 22.660 1.00 89.19 341 PHE A C 1
ATOM 2609 O O . PHE A 1 341 ? -20.622 11.917 22.927 1.00 89.19 341 PHE A O 1
ATOM 2616 N N . PRO A 1 342 ? -22.765 11.868 23.610 1.00 87.12 342 PRO A N 1
ATOM 2617 C CA . PRO A 1 342 ? -22.488 12.290 24.989 1.00 87.12 342 PRO A CA 1
ATOM 2618 C C . PRO A 1 342 ? -21.495 11.404 25.757 1.00 87.12 342 PRO A C 1
ATOM 2620 O O . PRO A 1 342 ? -21.014 11.787 26.820 1.00 87.12 342 PRO A O 1
ATOM 2623 N N . CYS A 1 343 ? -21.228 10.191 25.264 1.00 88.94 343 CYS A N 1
ATOM 2624 C CA . CYS A 1 343 ? -20.257 9.265 25.841 1.00 88.94 343 CYS A CA 1
ATOM 2625 C C . CYS A 1 343 ? -18.819 9.475 25.340 1.00 88.94 343 CYS A C 1
ATOM 2627 O O . CYS A 1 343 ? -17.914 8.795 25.824 1.00 88.94 343 CYS A O 1
ATOM 2629 N N . ILE A 1 344 ? -18.609 10.351 24.355 1.00 93.19 344 ILE A N 1
ATOM 2630 C CA . ILE A 1 344 ? -17.287 10.715 23.848 1.00 93.19 344 ILE A CA 1
ATOM 2631 C C . ILE A 1 344 ? -16.827 11.965 24.593 1.00 93.19 344 ILE A C 1
ATOM 2633 O O . ILE A 1 344 ? -17.575 12.926 24.704 1.00 93.19 344 ILE A O 1
ATOM 2637 N N . GLU A 1 345 ? -15.591 11.943 25.085 1.00 94.44 345 GLU A N 1
ATOM 2638 C CA . GLU A 1 345 ? -14.950 13.087 25.730 1.00 94.44 345 GLU A CA 1
ATOM 2639 C C . GLU A 1 345 ? -13.617 13.370 25.032 1.00 94.44 345 GLU A C 1
ATOM 2641 O O . GLU A 1 345 ? -12.795 12.461 24.869 1.00 94.44 345 GLU A O 1
ATOM 2646 N N . ASN A 1 346 ? -13.387 14.621 24.627 1.00 95.25 346 ASN A N 1
ATOM 2647 C CA . ASN A 1 346 ? -12.116 15.003 24.020 1.00 95.25 346 ASN A CA 1
ATOM 2648 C C . ASN A 1 346 ? -11.046 15.251 25.085 1.00 95.25 346 ASN A C 1
ATOM 2650 O O . ASN A 1 346 ? -11.240 16.003 26.042 1.00 95.25 346 ASN A O 1
ATOM 2654 N N . LEU A 1 347 ? -9.870 14.663 24.868 1.00 93.56 347 LEU A N 1
ATOM 2655 C CA . LEU A 1 347 ? -8.676 14.864 25.680 1.00 93.56 347 LEU A CA 1
ATOM 2656 C C . LEU A 1 347 ? -7.498 15.222 24.772 1.00 93.56 347 LEU A C 1
ATOM 2658 O O . LEU A 1 347 ? -7.362 14.689 23.670 1.00 93.56 347 LEU A O 1
ATOM 2662 N N . SER A 1 348 ? -6.603 16.077 25.255 1.00 90.94 348 SER A N 1
ATOM 2663 C CA . SER A 1 348 ? -5.393 16.477 24.536 1.00 90.94 348 SER A CA 1
ATOM 2664 C C . SER A 1 348 ? -4.178 16.528 25.461 1.00 90.94 348 SER A C 1
ATOM 2666 O O . SER A 1 348 ? -4.294 16.551 26.687 1.00 90.94 348 SER A O 1
ATOM 2668 N N . MET A 1 349 ? -2.980 16.493 24.878 1.00 88.00 349 MET A N 1
ATOM 2669 C CA . MET A 1 349 ? -1.734 16.693 25.618 1.00 88.00 349 MET A CA 1
ATOM 2670 C C . MET A 1 349 ? -1.440 18.186 25.738 1.00 88.00 349 MET A C 1
ATOM 2672 O O . MET A 1 349 ? -1.400 18.894 24.736 1.00 88.00 349 MET A O 1
ATOM 2676 N N . SER A 1 350 ? -1.186 18.646 26.960 1.00 83.12 350 SER A N 1
ATOM 2677 C CA . SER A 1 350 ? -0.902 20.043 27.261 1.00 83.12 350 SER A CA 1
ATOM 2678 C C . SER A 1 350 ? 0.452 20.484 26.714 1.00 83.12 350 SER A C 1
ATOM 2680 O O . SER A 1 350 ? 1.474 19.791 26.829 1.00 83.12 350 SER A O 1
ATOM 2682 N N . VAL A 1 351 ? 0.443 21.684 26.145 1.00 83.25 351 VAL A N 1
ATOM 2683 C CA . VAL A 1 351 ? 1.580 22.317 25.496 1.00 83.25 351 VAL A CA 1
ATOM 2684 C C . VAL A 1 351 ? 1.755 23.713 26.081 1.00 83.25 351 VAL A C 1
ATOM 2686 O O . VAL A 1 351 ? 0.802 24.483 26.160 1.00 83.25 351 VAL A O 1
ATOM 2689 N N . LYS A 1 352 ? 2.982 24.050 26.490 1.00 82.62 352 LYS A N 1
ATOM 2690 C CA . LYS A 1 352 ? 3.347 25.410 26.896 1.00 82.62 352 LYS A CA 1
ATOM 2691 C C . LYS A 1 352 ? 4.177 26.065 25.803 1.00 82.62 352 LYS A C 1
ATOM 2693 O O . LYS A 1 352 ? 5.185 25.510 25.372 1.00 82.62 352 LYS A O 1
ATOM 2698 N N . GLU A 1 353 ? 3.776 27.261 25.401 1.00 77.62 353 GLU A N 1
ATOM 2699 C CA . GLU A 1 353 ? 4.513 28.085 24.445 1.00 77.62 353 GLU A CA 1
ATOM 2700 C C . GLU A 1 353 ? 5.187 29.246 25.175 1.00 77.62 353 GLU A C 1
ATOM 2702 O O . GLU A 1 353 ? 4.556 29.919 25.989 1.00 77.62 353 GLU A O 1
ATOM 2707 N N . ASP A 1 354 ? 6.469 29.467 24.894 1.00 79.31 354 ASP A N 1
ATOM 2708 C CA . ASP A 1 354 ? 7.234 30.615 25.387 1.00 79.31 354 ASP A CA 1
ATOM 2709 C C . ASP A 1 354 ? 8.179 31.138 24.286 1.00 79.31 354 ASP A C 1
ATOM 2711 O O . ASP A 1 354 ? 8.263 30.565 23.195 1.00 79.31 354 ASP A O 1
ATOM 2715 N N . ALA A 1 355 ? 8.916 32.217 24.557 1.00 71.94 355 ALA A N 1
ATOM 2716 C CA . ALA A 1 355 ? 9.867 32.826 23.624 1.00 71.94 355 ALA A CA 1
ATOM 2717 C C . ALA A 1 355 ? 10.940 31.841 23.112 1.00 71.94 355 ALA A C 1
ATOM 2719 O O . ALA A 1 355 ? 11.399 31.962 21.973 1.00 71.94 355 ALA A O 1
ATOM 2720 N N . ASP A 1 356 ? 11.293 30.841 23.924 1.00 65.50 356 ASP A N 1
ATOM 2721 C CA . ASP A 1 356 ? 12.274 29.799 23.599 1.00 65.50 356 ASP A CA 1
ATOM 2722 C C . ASP A 1 356 ? 11.694 28.634 22.773 1.00 65.50 356 ASP A C 1
ATOM 2724 O O . ASP A 1 356 ? 12.442 27.790 22.272 1.00 65.50 356 ASP A O 1
ATOM 2728 N N . GLY A 1 357 ? 10.371 28.591 22.574 1.00 68.56 357 GLY A N 1
ATOM 2729 C CA . GLY A 1 357 ? 9.693 27.594 21.749 1.00 68.56 357 GLY A CA 1
ATOM 2730 C C . GLY A 1 357 ? 8.568 26.855 22.468 1.00 68.56 357 GLY A C 1
ATOM 2731 O O . GLY A 1 357 ? 7.880 27.399 23.328 1.00 68.56 357 GLY A O 1
ATOM 2732 N N . ILE A 1 358 ? 8.345 25.609 22.050 1.00 77.56 358 ILE A N 1
ATOM 2733 C CA . ILE A 1 358 ? 7.246 24.769 22.526 1.00 77.56 358 ILE A CA 1
ATOM 2734 C C . ILE A 1 358 ? 7.769 23.717 23.501 1.00 77.56 358 ILE A C 1
ATOM 2736 O O . ILE A 1 358 ? 8.713 22.992 23.188 1.00 77.56 358 ILE A O 1
ATOM 2740 N N . PHE A 1 359 ? 7.110 23.605 24.652 1.00 77.25 359 PHE A N 1
ATOM 2741 C CA . PHE A 1 359 ? 7.390 22.627 25.694 1.00 77.25 359 PHE A CA 1
ATOM 2742 C C . PHE A 1 359 ? 6.198 21.681 25.852 1.00 77.25 359 PHE A C 1
ATOM 2744 O O . PHE A 1 359 ? 5.099 22.095 26.226 1.00 77.25 359 PHE A O 1
ATOM 2751 N N . PHE A 1 360 ? 6.423 20.394 25.591 1.00 81.31 360 PHE A N 1
ATOM 2752 C CA . PHE A 1 360 ? 5.431 19.348 25.831 1.00 81.31 360 PHE A CA 1
ATOM 2753 C C . PHE A 1 360 ? 5.403 19.013 27.322 1.00 81.31 360 PHE A C 1
ATOM 2755 O O . PHE A 1 360 ? 6.394 18.536 27.875 1.00 81.31 360 PHE A O 1
ATOM 2762 N N . LEU A 1 361 ? 4.271 19.272 27.978 1.00 83.06 361 LEU A N 1
ATOM 2763 C CA . LEU A 1 361 ? 4.137 19.078 29.424 1.00 83.06 361 LEU A CA 1
ATOM 2764 C C . LEU A 1 361 ? 3.810 17.625 29.803 1.00 83.06 361 LEU A C 1
ATOM 2766 O O . LEU A 1 361 ? 3.816 17.292 30.984 1.00 83.06 361 LEU A O 1
ATOM 2770 N N . HIS A 1 362 ? 3.524 16.765 28.814 1.00 81.19 362 HIS A N 1
ATOM 2771 C CA . HIS A 1 362 ? 3.090 15.368 28.990 1.00 81.19 362 HIS A CA 1
ATOM 2772 C C . HIS A 1 362 ? 1.903 15.208 29.956 1.00 81.19 362 HIS A C 1
ATOM 2774 O O . HIS A 1 362 ? 1.723 14.162 30.578 1.00 81.19 362 HIS A O 1
ATOM 2780 N N . GLN A 1 363 ? 1.094 16.257 30.088 1.00 84.38 363 GLN A N 1
ATOM 2781 C CA . GLN A 1 363 ? -0.083 16.284 30.938 1.00 84.38 363 GLN A CA 1
ATOM 2782 C C . GLN A 1 363 ? -1.325 16.182 30.059 1.00 84.38 363 GLN A C 1
ATOM 2784 O O . GLN A 1 363 ? -1.512 17.013 29.177 1.00 84.38 363 GLN A O 1
ATOM 2789 N N . VAL A 1 364 ? -2.180 15.194 30.318 1.00 88.75 364 VAL A N 1
ATOM 2790 C CA . VAL A 1 364 ? -3.482 15.081 29.649 1.00 88.75 364 VAL A CA 1
ATOM 2791 C C . VAL A 1 364 ? -4.441 16.112 30.244 1.00 88.75 364 VAL A C 1
ATOM 2793 O O . VAL A 1 364 ? -4.591 16.192 31.465 1.00 88.75 364 VAL A O 1
ATOM 2796 N N . VAL A 1 365 ? -5.078 16.904 29.386 1.00 91.69 365 VAL A N 1
ATOM 2797 C CA . VAL A 1 365 ? -6.071 17.925 29.738 1.00 91.69 365 VAL A CA 1
ATOM 2798 C C . VAL A 1 365 ? -7.365 17.689 28.962 1.00 91.69 365 VAL A C 1
ATOM 2800 O O . VAL A 1 365 ? -7.352 17.072 27.898 1.00 91.69 365 VAL A O 1
ATOM 2803 N N . LYS A 1 366 ? -8.490 18.153 29.515 1.00 92.00 366 LYS A N 1
ATOM 2804 C CA . LYS A 1 366 ? -9.787 18.090 28.831 1.00 92.00 366 LYS A CA 1
ATOM 2805 C C . LYS A 1 366 ? -9.839 19.079 27.670 1.00 92.00 366 LYS A C 1
ATOM 2807 O O . LYS A 1 366 ? -9.324 20.188 27.795 1.00 92.00 366 LYS A O 1
ATOM 2812 N N . GLY A 1 367 ? -10.519 18.682 26.599 1.00 89.12 367 GLY A N 1
ATOM 2813 C CA . GLY A 1 367 ? -10.706 19.462 25.381 1.00 89.12 367 GLY A CA 1
ATOM 2814 C C . GLY A 1 367 ? -9.865 18.961 24.206 1.00 89.12 367 GLY A C 1
ATOM 2815 O O . GLY A 1 367 ? -8.868 18.250 24.368 1.00 89.12 367 GLY A O 1
ATOM 2816 N N . SER A 1 368 ? -10.285 19.347 23.003 1.00 84.44 368 SER A N 1
ATOM 2817 C CA . SER A 1 368 ? -9.560 19.106 21.755 1.00 84.44 368 SER A CA 1
ATOM 2818 C C . SER A 1 368 ? -8.249 19.891 21.704 1.00 84.44 368 SER A C 1
ATOM 2820 O O . SER A 1 368 ? -8.144 20.966 22.283 1.00 84.44 368 SER A O 1
ATOM 2822 N N . ALA A 1 369 ? -7.263 19.396 20.955 1.00 78.38 369 ALA A N 1
ATOM 2823 C CA . ALA A 1 369 ? -6.056 20.171 20.681 1.00 78.38 369 ALA A CA 1
ATOM 2824 C C . ALA A 1 369 ? -6.372 21.401 19.808 1.00 78.38 369 ALA A C 1
ATOM 2826 O O . ALA A 1 369 ? -7.063 21.272 18.798 1.00 78.38 369 ALA A O 1
ATOM 2827 N N . ASP A 1 370 ? -5.814 22.562 20.161 1.00 70.62 370 ASP A N 1
ATOM 2828 C CA . ASP A 1 370 ? -6.103 23.843 19.495 1.00 70.62 370 ASP A CA 1
ATOM 2829 C C . ASP A 1 370 ? -5.524 23.946 18.074 1.00 70.62 370 ASP A C 1
ATOM 2831 O O . ASP A 1 370 ? -6.045 24.674 17.228 1.00 70.62 370 ASP A O 1
ATOM 2835 N N . ARG A 1 371 ? -4.405 23.255 17.810 1.00 70.56 371 ARG A N 1
ATOM 2836 C CA . ARG A 1 371 ? -3.730 23.215 16.503 1.00 70.56 371 ARG A CA 1
ATOM 2837 C C . ARG A 1 371 ? -2.741 22.055 16.393 1.00 70.56 371 ARG A C 1
ATOM 2839 O O . ARG A 1 371 ? -2.367 21.437 17.387 1.00 70.56 371 ARG A O 1
ATOM 2846 N N . SER A 1 372 ? -2.264 21.800 15.175 1.00 74.00 372 SER A N 1
ATOM 2847 C CA . SER A 1 372 ? -1.171 20.855 14.926 1.00 74.00 372 SER A CA 1
ATOM 2848 C C . SER A 1 372 ? 0.194 21.487 15.212 1.00 74.00 372 SER A C 1
ATOM 2850 O O . SER A 1 372 ? 0.476 22.594 14.763 1.00 74.00 372 SER A O 1
ATOM 2852 N N . TYR A 1 373 ? 1.065 20.750 15.904 1.00 78.44 373 TYR A N 1
ATOM 2853 C CA . TYR A 1 373 ? 2.413 21.191 16.296 1.00 78.44 373 TYR A CA 1
ATOM 2854 C C . TYR A 1 373 ? 3.534 20.595 15.430 1.00 78.44 373 TYR A C 1
ATOM 2856 O O . TYR A 1 373 ? 4.706 20.590 15.812 1.00 78.44 373 TYR A O 1
ATOM 2864 N N . GLY A 1 374 ? 3.199 20.034 14.264 1.00 81.31 374 GLY A N 1
ATOM 2865 C CA . GLY A 1 374 ? 4.157 19.289 13.441 1.00 81.31 374 GLY A CA 1
ATOM 2866 C C . GLY A 1 374 ? 5.357 20.120 12.964 1.00 81.31 374 GLY A C 1
ATOM 2867 O O . GLY A 1 374 ? 6.482 19.615 12.915 1.00 81.31 374 GLY A O 1
ATOM 2868 N N . ILE A 1 375 ? 5.155 21.403 12.648 1.00 82.62 375 ILE A N 1
ATOM 2869 C CA . ILE A 1 375 ? 6.236 22.296 12.194 1.00 82.62 375 ILE A CA 1
ATOM 2870 C C . ILE A 1 375 ? 7.158 22.665 13.363 1.00 82.62 375 ILE A C 1
ATOM 2872 O O . ILE A 1 375 ? 8.372 22.802 13.200 1.00 82.62 375 ILE A O 1
ATOM 2876 N N . GLU A 1 376 ? 6.608 22.795 14.560 1.00 80.81 376 GLU A N 1
ATOM 2877 C CA . GLU A 1 376 ? 7.336 23.120 15.776 1.00 80.81 376 GLU A CA 1
ATOM 2878 C C . GLU A 1 376 ? 8.144 21.925 16.280 1.00 80.81 376 GLU A C 1
ATOM 2880 O O . GLU A 1 376 ? 9.307 22.094 16.648 1.00 80.81 376 GLU A O 1
ATOM 2885 N N . VAL A 1 377 ? 7.611 20.706 16.165 1.00 81.31 377 VAL A N 1
ATOM 2886 C CA . VAL A 1 377 ? 8.390 19.474 16.368 1.00 81.31 377 VAL A CA 1
ATOM 2887 C C . VAL A 1 377 ? 9.549 19.402 15.369 1.00 81.31 377 VAL A C 1
ATOM 2889 O O . VAL A 1 377 ? 10.682 19.110 15.751 1.00 81.31 377 VAL A O 1
ATOM 2892 N N . ALA A 1 378 ? 9.317 19.747 14.099 1.00 78.19 378 ALA A N 1
ATOM 2893 C CA . ALA A 1 378 ? 10.381 19.808 13.098 1.00 78.19 378 ALA A CA 1
ATOM 2894 C C . ALA A 1 378 ? 11.455 20.864 13.434 1.00 78.19 378 ALA A C 1
ATOM 2896 O O . ALA A 1 378 ? 12.645 20.652 13.187 1.00 78.19 378 ALA A O 1
ATOM 2897 N N . ARG A 1 379 ? 11.061 21.993 14.037 1.00 80.88 379 ARG A N 1
ATOM 2898 C CA . ARG A 1 379 ? 11.995 23.013 14.536 1.00 80.88 379 ARG A CA 1
ATOM 2899 C C . ARG A 1 379 ? 12.877 22.461 15.653 1.00 80.88 379 ARG A C 1
ATOM 2901 O O . ARG A 1 379 ? 14.090 22.642 15.585 1.00 80.88 379 ARG A O 1
ATOM 2908 N N . LEU A 1 380 ? 12.287 21.769 16.628 1.00 78.31 380 LEU A N 1
ATOM 2909 C CA . LEU A 1 380 ? 13.017 21.116 17.722 1.00 78.31 380 LEU A CA 1
ATOM 2910 C C . LEU A 1 380 ? 13.966 20.023 17.211 1.00 78.31 380 LEU A C 1
ATOM 2912 O O . LEU A 1 380 ? 15.078 19.891 17.712 1.00 78.31 380 LEU A O 1
ATOM 2916 N N . ALA A 1 381 ? 13.577 19.302 16.155 1.00 77.06 381 ALA A N 1
ATOM 2917 C CA . ALA A 1 381 ? 14.421 18.314 15.481 1.00 77.06 381 ALA A CA 1
ATOM 2918 C C . ALA A 1 381 ? 15.594 18.927 14.682 1.00 77.06 381 ALA A C 1
ATOM 2920 O O . ALA A 1 381 ? 16.386 18.197 14.085 1.00 77.06 381 ALA A O 1
ATOM 2921 N N . GLY A 1 382 ? 15.717 20.259 14.646 1.00 81.19 382 GLY A N 1
ATOM 2922 C CA . GLY A 1 382 ? 16.826 20.956 14.000 1.00 81.19 382 GLY A CA 1
ATOM 2923 C C . GLY A 1 382 ? 16.666 21.136 12.490 1.00 81.19 382 GLY A C 1
ATOM 2924 O O . GLY A 1 382 ? 17.667 21.331 11.794 1.00 81.19 382 GLY A O 1
ATOM 2925 N N . LEU A 1 383 ? 15.439 21.082 11.951 1.00 76.25 383 LEU A N 1
ATOM 2926 C CA . LEU A 1 383 ? 15.239 21.341 10.525 1.00 76.25 383 LEU A CA 1
ATOM 2927 C C . LEU A 1 383 ? 15.683 22.772 10.154 1.00 76.25 383 LEU A C 1
ATOM 2929 O O . LEU A 1 383 ? 15.436 23.721 10.905 1.00 76.25 383 LEU A O 1
ATOM 2933 N N . PRO A 1 384 ? 16.308 22.970 8.974 1.00 86.12 384 PRO A N 1
ATOM 2934 C CA . PRO A 1 384 ? 16.808 24.282 8.581 1.00 86.12 384 PRO A CA 1
ATOM 2935 C C . PRO A 1 384 ? 15.704 25.347 8.537 1.00 86.12 384 PRO A C 1
ATOM 2937 O O . PRO A 1 384 ? 14.634 25.125 7.967 1.00 86.12 384 PRO A O 1
ATOM 2940 N N . ARG A 1 385 ? 16.000 26.554 9.042 1.00 85.06 385 ARG A N 1
ATOM 2941 C CA . ARG A 1 385 ? 15.061 27.696 9.056 1.00 85.06 385 ARG A CA 1
ATOM 2942 C C . ARG A 1 385 ? 14.362 27.964 7.709 1.00 85.06 385 ARG A C 1
ATOM 2944 O O . ARG A 1 385 ? 13.160 28.220 7.737 1.00 85.06 385 ARG A O 1
ATOM 2951 N N . PRO A 1 386 ? 15.031 27.879 6.537 1.00 87.75 386 PRO A N 1
ATOM 2952 C CA . PRO A 1 386 ? 14.351 28.066 5.253 1.00 87.75 386 PRO A CA 1
ATOM 2953 C C . PRO A 1 386 ? 13.267 27.014 4.971 1.00 87.75 386 PRO A C 1
ATOM 2955 O O . PRO A 1 386 ? 12.240 27.341 4.382 1.00 87.75 386 PRO A O 1
ATOM 2958 N N . VAL A 1 387 ? 13.475 25.769 5.417 1.00 85.81 387 VAL A N 1
ATOM 2959 C CA . VAL A 1 387 ? 12.507 24.671 5.270 1.00 85.81 387 VAL A CA 1
ATOM 2960 C C . VAL A 1 387 ? 11.307 24.907 6.179 1.00 85.81 387 VAL A C 1
ATOM 2962 O O . VAL A 1 387 ? 10.176 24.824 5.713 1.00 85.81 387 VAL A O 1
ATOM 2965 N N . LEU A 1 388 ? 11.549 25.277 7.440 1.00 82.44 388 LEU A N 1
ATOM 2966 C CA . LEU A 1 388 ? 10.487 25.593 8.402 1.00 82.44 388 LEU A CA 1
ATOM 2967 C C . LEU A 1 388 ? 9.621 26.763 7.933 1.00 82.44 388 LEU A C 1
ATOM 2969 O O . LEU A 1 388 ? 8.399 26.672 7.969 1.00 82.44 388 LEU A O 1
ATOM 2973 N N . LYS A 1 389 ? 10.251 27.833 7.430 1.00 87.00 389 LYS A N 1
ATOM 2974 C CA . LYS A 1 389 ? 9.536 28.988 6.874 1.00 87.00 389 LYS A CA 1
ATOM 2975 C C . LYS A 1 389 ? 8.628 28.565 5.720 1.00 87.00 389 LYS A C 1
ATOM 2977 O O . LYS A 1 389 ? 7.453 28.905 5.703 1.00 87.00 389 LYS A O 1
ATOM 2982 N N . ARG A 1 390 ? 9.153 27.760 4.792 1.00 88.94 390 ARG A N 1
ATOM 2983 C CA . ARG A 1 390 ? 8.364 27.257 3.666 1.00 88.94 390 ARG A CA 1
ATOM 2984 C C . ARG A 1 390 ? 7.225 26.338 4.111 1.00 88.94 390 ARG A C 1
ATOM 2986 O O . ARG A 1 390 ? 6.149 26.411 3.530 1.00 88.94 390 ARG A O 1
ATOM 2993 N N . ALA A 1 391 ? 7.459 25.476 5.098 1.00 81.38 391 ALA A N 1
ATOM 2994 C CA . ALA A 1 391 ? 6.430 24.596 5.640 1.00 81.38 391 ALA A CA 1
ATOM 2995 C C . ALA A 1 391 ? 5.283 25.406 6.262 1.00 81.38 391 ALA A C 1
ATOM 2997 O O . ALA A 1 391 ? 4.124 25.091 6.017 1.00 81.38 391 ALA A O 1
ATOM 2998 N N . PHE A 1 392 ? 5.607 26.485 6.979 1.00 84.88 392 PHE A N 1
ATOM 2999 C CA . PHE A 1 392 ? 4.623 27.382 7.584 1.00 84.88 392 PHE A CA 1
ATOM 3000 C C . PHE A 1 392 ? 3.791 28.122 6.528 1.00 84.88 392 PHE A C 1
ATOM 3002 O O . PHE A 1 392 ? 2.564 28.113 6.595 1.00 84.88 392 PHE A O 1
ATOM 3009 N N . ASP A 1 393 ? 4.441 28.674 5.496 1.00 84.25 393 ASP A N 1
ATOM 3010 C CA . ASP A 1 393 ? 3.747 29.330 4.379 1.00 84.25 393 ASP A CA 1
ATOM 3011 C C . ASP A 1 393 ? 2.796 28.363 3.645 1.00 84.25 393 ASP A C 1
ATOM 3013 O O . ASP A 1 393 ? 1.713 28.750 3.205 1.00 84.25 393 ASP A O 1
ATOM 3017 N N . LEU A 1 394 ? 3.207 27.099 3.483 1.00 84.44 394 LEU A N 1
ATOM 3018 C CA . LEU A 1 394 ? 2.390 26.061 2.851 1.00 84.44 394 LEU A CA 1
ATOM 3019 C C . LEU A 1 394 ? 1.207 25.647 3.726 1.00 84.44 394 LEU A C 1
ATOM 3021 O O . LEU A 1 394 ? 0.108 25.524 3.197 1.00 84.44 394 LEU A O 1
ATOM 3025 N N . LEU A 1 395 ? 1.412 25.472 5.034 1.00 79.62 395 LEU A N 1
ATOM 3026 C CA . LEU A 1 395 ? 0.343 25.127 5.971 1.00 79.62 395 LEU A CA 1
ATOM 3027 C C . LEU A 1 395 ? -0.768 26.181 5.942 1.00 79.62 395 LEU A C 1
ATOM 3029 O O . LEU A 1 395 ? -1.918 25.843 5.686 1.00 79.62 395 LEU A O 1
ATOM 3033 N N . GLN A 1 396 ? -0.410 27.465 6.058 1.00 79.44 396 GLN A N 1
ATOM 3034 C CA . GLN A 1 396 ? -1.385 28.559 5.980 1.00 79.44 396 GLN A CA 1
ATOM 3035 C C . GLN A 1 396 ? -2.146 28.587 4.655 1.00 79.44 396 GLN A C 1
ATOM 3037 O O . GLN A 1 396 ? -3.302 29.008 4.596 1.00 79.44 396 GLN A O 1
ATOM 3042 N N . ARG A 1 397 ? -1.483 28.194 3.565 1.00 79.56 397 ARG A N 1
ATOM 3043 C CA . ARG A 1 397 ? -2.112 28.127 2.253 1.00 79.56 397 ARG A CA 1
ATOM 3044 C C . ARG A 1 397 ? -3.103 26.969 2.174 1.00 79.56 397 ARG A C 1
ATOM 3046 O O . ARG A 1 397 ? -4.207 27.193 1.697 1.00 79.56 397 ARG A O 1
ATOM 3053 N N . PHE A 1 398 ? -2.739 25.785 2.660 1.00 74.94 398 PHE A N 1
ATOM 3054 C CA . PHE A 1 398 ? -3.626 24.622 2.663 1.00 74.94 398 PHE A CA 1
ATOM 3055 C C . PHE A 1 398 ? -4.838 24.830 3.572 1.00 74.94 398 PHE A C 1
ATOM 3057 O O . PHE A 1 398 ? -5.954 24.611 3.121 1.00 74.94 398 PHE A O 1
ATOM 3064 N N . GLU A 1 399 ? -4.658 25.384 4.771 1.00 71.00 399 GLU A N 1
ATOM 3065 C CA . GLU A 1 399 ? -5.774 25.720 5.669 1.00 71.00 399 GLU A CA 1
ATOM 3066 C C . GLU A 1 399 ? -6.730 26.756 5.047 1.00 71.00 399 GLU A C 1
ATOM 3068 O O . GLU A 1 399 ? -7.946 26.702 5.234 1.00 71.00 399 GLU A O 1
ATOM 3073 N N . LYS A 1 400 ? -6.199 27.715 4.273 1.00 70.94 400 LYS A N 1
ATOM 3074 C CA . LYS A 1 400 ? -7.022 28.675 3.519 1.00 70.94 400 LYS A CA 1
ATOM 3075 C C . LYS A 1 400 ? -7.731 28.029 2.336 1.00 70.94 400 LYS A C 1
ATOM 3077 O O . LYS A 1 400 ? -8.892 28.350 2.103 1.00 70.94 400 LYS A O 1
ATOM 3082 N N . GLU A 1 401 ? -7.057 27.163 1.586 1.00 64.38 401 GLU A N 1
ATOM 3083 C CA . GLU A 1 401 ? -7.630 26.439 0.445 1.00 64.38 401 GLU A CA 1
ATOM 3084 C C . GLU A 1 401 ? -8.708 25.437 0.895 1.00 64.38 401 GLU A C 1
ATOM 3086 O O . GLU A 1 401 ? -9.724 25.316 0.220 1.00 64.38 401 GLU A O 1
ATOM 3091 N N . GLU A 1 402 ? -8.574 24.811 2.067 1.00 58.06 402 GLU A N 1
ATOM 3092 C CA . GLU A 1 402 ? -9.632 23.991 2.680 1.00 58.06 402 GLU A CA 1
ATOM 3093 C C . GLU A 1 402 ? -10.837 24.833 3.120 1.00 58.06 402 GLU A C 1
ATOM 3095 O O . GLU A 1 402 ? -11.979 24.429 2.918 1.00 58.06 402 GLU A O 1
ATOM 3100 N N . ARG A 1 403 ? -10.610 26.048 3.637 1.00 55.28 403 ARG A N 1
ATOM 3101 C CA . ARG A 1 403 ? -11.687 26.984 4.017 1.00 55.28 403 ARG A CA 1
ATOM 3102 C C . ARG A 1 403 ? -12.379 27.666 2.831 1.00 55.28 403 ARG A C 1
ATOM 3104 O O . ARG A 1 403 ? -13.517 28.101 2.966 1.00 55.28 403 ARG A O 1
ATOM 3111 N N . THR A 1 404 ? -11.701 27.799 1.690 1.00 41.34 404 THR A N 1
ATOM 3112 C CA . THR A 1 404 ? -12.215 28.463 0.470 1.00 41.34 404 THR A CA 1
ATOM 3113 C C . THR A 1 404 ? -12.563 27.481 -0.656 1.00 41.34 404 THR A C 1
ATOM 3115 O O . THR A 1 404 ? -13.012 27.890 -1.729 1.00 41.34 404 THR A O 1
ATOM 3118 N N . GLY A 1 405 ? -12.390 26.181 -0.409 1.00 35.81 405 GLY A N 1
ATOM 3119 C CA . GLY A 1 405 ? -12.671 25.089 -1.327 1.00 35.81 405 GLY A CA 1
ATOM 3120 C C . GLY A 1 405 ? -14.165 24.901 -1.568 1.00 35.81 405 GLY A C 1
ATOM 3121 O O . GLY A 1 405 ? -14.885 24.323 -0.761 1.00 35.81 405 GLY A O 1
ATOM 3122 N N . ASN A 1 406 ? -14.599 25.363 -2.734 1.00 33.94 406 ASN A N 1
ATOM 3123 C CA . ASN A 1 406 ? -15.863 25.070 -3.389 1.00 33.94 406 ASN A CA 1
ATOM 3124 C C . ASN A 1 406 ? -16.109 23.542 -3.430 1.00 33.94 406 ASN A C 1
ATOM 3126 O O . ASN A 1 406 ? -15.561 22.849 -4.288 1.00 33.94 406 ASN A O 1
ATOM 3130 N N . PHE A 1 407 ? -16.926 23.015 -2.513 1.00 26.55 407 PHE A N 1
ATOM 3131 C CA . PHE A 1 407 ? -17.486 21.667 -2.602 1.00 26.55 407 PHE A CA 1
ATOM 3132 C C . PHE A 1 407 ? -19.019 21.714 -2.532 1.00 26.55 407 PHE A C 1
ATOM 3134 O O . PHE A 1 407 ? -19.581 22.344 -1.633 1.00 26.55 407 PHE A O 1
ATOM 3141 N N . PRO A 1 408 ? -19.710 21.027 -3.460 1.00 32.28 408 PRO A N 1
ATOM 3142 C CA . PRO A 1 408 ? -21.155 20.893 -3.444 1.00 32.28 408 PRO A CA 1
ATOM 3143 C C . PRO A 1 408 ? -21.564 20.074 -2.217 1.00 32.28 408 PRO A C 1
ATOM 3145 O O . PRO A 1 408 ? -21.175 18.911 -2.081 1.00 32.28 408 PRO A O 1
ATOM 3148 N N . LYS A 1 409 ? -22.398 20.645 -1.342 1.00 29.41 409 LYS A N 1
ATOM 3149 C CA . LYS A 1 409 ? -23.120 19.870 -0.328 1.00 29.41 409 LYS A CA 1
ATOM 3150 C C . LYS A 1 409 ? -24.154 18.985 -1.031 1.00 29.41 409 LYS A C 1
ATOM 3152 O O . LYS A 1 409 ? -25.327 19.318 -1.133 1.00 29.41 409 LYS A O 1
ATOM 3157 N N . LYS A 1 410 ? -23.727 17.815 -1.504 1.00 28.44 410 LYS A N 1
ATOM 3158 C CA . LYS A 1 410 ? -24.638 16.692 -1.743 1.00 28.44 410 LYS A CA 1
ATOM 3159 C C . LYS A 1 410 ? -25.019 16.106 -0.384 1.00 28.44 410 LYS A C 1
ATOM 3161 O O . LYS A 1 410 ? -24.338 15.219 0.120 1.00 28.44 410 LYS A O 1
ATOM 3166 N N . LYS A 1 411 ? -26.137 16.556 0.185 1.00 29.11 411 LYS A N 1
ATOM 3167 C CA . LYS A 1 411 ? -26.949 15.691 1.047 1.00 29.11 411 LYS A CA 1
ATOM 3168 C C . LYS A 1 411 ? -27.942 14.959 0.147 1.00 29.11 411 LYS A C 1
ATOM 3170 O O . LYS A 1 411 ? -28.858 15.561 -0.397 1.00 29.11 411 LYS A O 1
ATOM 3175 N N . LYS A 1 412 ? -27.750 13.651 -0.027 1.00 30.48 412 LYS A N 1
ATOM 3176 C CA . LYS A 1 412 ? -28.882 12.744 -0.232 1.00 30.48 412 LYS A CA 1
ATOM 3177 C C . LYS A 1 412 ? -29.186 12.144 1.131 1.00 30.48 412 LYS A C 1
ATOM 3179 O O . LYS A 1 412 ? -28.475 11.248 1.572 1.00 30.48 412 LYS A O 1
ATOM 3184 N N . GLU A 1 413 ? -30.216 12.667 1.781 1.00 29.52 413 GLU A N 1
ATOM 3185 C CA . GLU A 1 413 ? -30.911 11.947 2.842 1.00 29.52 413 GLU A CA 1
ATOM 3186 C C . GLU A 1 413 ? -31.761 10.837 2.210 1.00 29.52 413 GLU A C 1
ATOM 3188 O O . GLU A 1 413 ? -32.541 11.059 1.281 1.00 29.52 413 GLU A O 1
ATOM 3193 N N . VAL A 1 414 ? -31.557 9.624 2.719 1.00 28.94 414 VAL A N 1
ATOM 3194 C CA . VAL A 1 414 ? -32.542 8.537 2.766 1.00 28.94 414 VAL A CA 1
ATOM 3195 C C . VAL A 1 414 ? -33.481 8.876 3.942 1.00 28.94 414 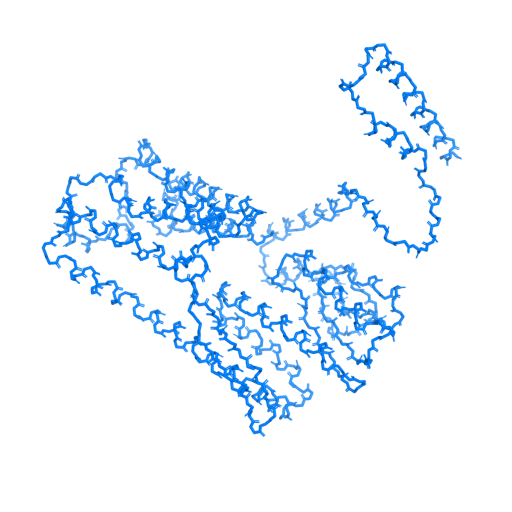VAL A C 1
ATOM 3197 O O . VAL A 1 414 ? -33.039 9.518 4.894 1.00 28.94 414 VAL A O 1
ATOM 3200 N N . PRO A 1 415 ? -34.790 8.594 3.843 1.00 30.92 415 PRO A N 1
ATOM 3201 C CA . PRO A 1 415 ? -35.822 9.504 4.315 1.00 30.92 415 PRO A CA 1
ATOM 3202 C C . PRO A 1 415 ? -36.025 9.479 5.828 1.00 30.92 415 PRO A C 1
ATOM 3204 O O . PRO A 1 415 ? -36.111 8.419 6.441 1.00 30.92 415 PRO A O 1
ATOM 3207 N N . GLY A 1 416 ? -36.259 10.675 6.367 1.00 34.19 416 GLY A N 1
ATOM 3208 C CA . GLY A 1 416 ? -36.892 10.880 7.661 1.00 34.19 416 GLY A CA 1
ATOM 3209 C C . GLY A 1 416 ? -35.958 11.492 8.691 1.00 34.19 416 GLY A C 1
ATOM 3210 O O . GLY A 1 416 ? -35.353 10.773 9.467 1.00 34.19 416 GLY A O 1
ATOM 3211 N N . ILE A 1 417 ? -35.891 12.822 8.723 1.00 29.33 417 ILE A N 1
ATOM 3212 C CA . ILE A 1 417 ? -36.232 13.677 9.873 1.00 29.33 417 ILE A CA 1
ATOM 3213 C C . ILE A 1 417 ? -35.961 15.120 9.430 1.00 29.33 417 ILE A C 1
ATOM 3215 O O . ILE A 1 417 ? -34.874 15.473 8.991 1.00 29.33 417 ILE A O 1
ATOM 3219 N N . ARG A 1 418 ? -37.012 15.942 9.483 1.00 36.69 418 ARG A N 1
ATOM 3220 C CA . ARG A 1 418 ? -37.013 17.356 9.092 1.00 36.69 418 ARG A CA 1
ATOM 3221 C C . ARG A 1 418 ? -35.951 18.138 9.871 1.00 36.69 418 ARG A C 1
ATOM 3223 O O . ARG A 1 418 ? -36.076 18.245 11.087 1.00 36.69 418 ARG A O 1
ATOM 3230 N N . GLN A 1 419 ? -35.036 18.805 9.172 1.00 25.31 419 GLN A N 1
ATOM 3231 C CA . GLN A 1 419 ? -34.323 19.958 9.721 1.00 25.31 419 GLN A CA 1
ATOM 3232 C C . GLN A 1 419 ? -34.500 21.161 8.791 1.00 25.31 419 GLN A C 1
ATOM 3234 O O . GLN A 1 419 ? -34.055 21.175 7.646 1.00 25.31 419 GLN A O 1
ATOM 3239 N N . MET A 1 420 ? -35.242 22.144 9.298 1.00 29.59 420 MET A N 1
ATOM 3240 C CA . MET A 1 420 ? -35.447 23.462 8.706 1.00 29.59 420 MET A CA 1
ATOM 3241 C C . MET A 1 420 ? -34.159 24.264 8.915 1.00 29.59 420 MET A C 1
ATOM 3243 O O . MET A 1 420 ? -33.861 24.641 10.044 1.00 29.59 420 MET A O 1
ATOM 3247 N N . GLU A 1 421 ? -33.411 24.537 7.850 1.00 32.16 421 GLU A N 1
ATOM 3248 C CA . GLU A 1 421 ? -32.422 25.619 7.834 1.00 32.16 421 GLU A CA 1
ATOM 3249 C C . GLU A 1 421 ? -32.923 26.688 6.857 1.00 32.16 421 GLU A C 1
ATOM 3251 O O . GLU A 1 421 ? -32.798 26.584 5.638 1.00 32.16 421 GLU A O 1
ATOM 3256 N N . LEU A 1 422 ? -33.604 27.685 7.434 1.00 33.53 422 LEU A N 1
ATOM 3257 C CA . LEU A 1 422 ? -33.841 28.987 6.819 1.00 33.53 422 LEU A CA 1
ATOM 3258 C C . LEU A 1 422 ? -32.480 29.663 6.580 1.00 33.53 422 LEU A C 1
ATOM 3260 O O . LEU A 1 422 ? -31.605 29.544 7.430 1.00 33.53 422 LEU A O 1
ATOM 3264 N N . PHE A 1 423 ? -32.376 30.427 5.487 1.00 39.31 423 PHE A N 1
ATOM 3265 C CA . PHE A 1 423 ? -31.218 31.197 4.984 1.00 39.31 423 PHE A CA 1
ATOM 3266 C C . PHE A 1 423 ? -30.345 30.504 3.914 1.00 39.31 423 PHE A C 1
ATOM 3268 O O . PHE A 1 423 ? -29.187 30.206 4.165 1.00 39.31 423 PHE A O 1
ATOM 3275 N N . ASP A 1 424 ? -30.906 30.292 2.708 1.00 52.81 424 ASP A N 1
ATOM 3276 C CA . ASP A 1 424 ? -30.292 30.603 1.379 1.00 52.81 424 ASP A CA 1
ATOM 3277 C C . ASP A 1 424 ? -31.263 30.294 0.198 1.00 52.81 424 ASP A C 1
ATOM 3279 O O . ASP A 1 424 ? -30.869 29.927 -0.911 1.00 52.81 424 ASP A O 1
ATOM 3283 N N . SER A 1 425 ? -32.584 30.377 0.417 1.00 54.97 425 SER A N 1
ATOM 3284 C CA . SER A 1 425 ? -33.582 29.829 -0.521 1.00 54.97 425 SER A CA 1
ATOM 3285 C C . SER A 1 425 ? -33.675 30.581 -1.854 1.00 54.97 425 SER A C 1
ATOM 3287 O O . SER A 1 425 ? -34.036 29.988 -2.868 1.00 54.97 425 SER A O 1
ATOM 3289 N N . GLY A 1 426 ? -33.347 31.878 -1.878 1.00 58.50 426 GLY A N 1
ATOM 3290 C CA . GLY A 1 426 ? -33.471 32.712 -3.078 1.00 58.50 426 GLY A CA 1
ATOM 3291 C C . GLY A 1 426 ? -32.401 32.427 -4.136 1.00 58.50 426 GLY A C 1
ATOM 3292 O O . GLY A 1 426 ? -32.721 32.294 -5.316 1.00 58.50 426 GLY A O 1
ATOM 3293 N N . ARG A 1 427 ? -31.130 32.289 -3.728 1.00 60.81 427 ARG A N 1
ATOM 3294 C CA . ARG A 1 427 ? -30.019 32.014 -4.658 1.00 60.81 427 ARG A CA 1
ATOM 3295 C C . ARG A 1 427 ? -30.088 30.601 -5.214 1.00 60.81 427 ARG A C 1
ATOM 3297 O O . ARG A 1 427 ? -29.889 30.408 -6.412 1.00 60.81 427 ARG A O 1
ATOM 3304 N N . HIS A 1 428 ? -30.408 29.633 -4.357 1.00 68.50 428 HIS A N 1
ATOM 3305 C CA . HIS A 1 428 ? -30.546 28.241 -4.772 1.00 68.50 428 HIS A CA 1
ATOM 3306 C C . HIS A 1 428 ? -31.660 28.064 -5.809 1.00 68.50 428 HIS A C 1
ATOM 3308 O O . HIS A 1 428 ? -31.430 27.388 -6.805 1.00 68.50 428 HIS A O 1
ATOM 3314 N N . ALA A 1 429 ? -32.798 28.752 -5.665 1.00 70.75 429 ALA A N 1
ATOM 3315 C CA . ALA A 1 429 ? -33.894 28.659 -6.632 1.00 70.75 429 ALA A CA 1
ATOM 3316 C C . ALA A 1 429 ? -33.481 29.084 -8.055 1.00 70.75 429 ALA A C 1
ATOM 3318 O O . ALA A 1 429 ? -33.790 28.390 -9.021 1.00 70.75 429 ALA A O 1
ATOM 3319 N N . VAL A 1 430 ? -32.739 30.190 -8.200 1.00 79.56 430 VAL A N 1
ATOM 3320 C CA . VAL A 1 430 ? -32.284 30.665 -9.523 1.00 79.56 430 VAL A CA 1
ATOM 3321 C C . VAL A 1 430 ? -31.228 29.729 -10.122 1.00 79.56 430 VAL A C 1
ATOM 3323 O O . VAL A 1 430 ? -31.226 29.491 -11.329 1.00 79.56 430 VAL A O 1
ATOM 3326 N N . ILE A 1 431 ? -30.337 29.182 -9.290 1.00 77.50 431 ILE A N 1
ATOM 3327 C CA . ILE A 1 431 ? -29.288 28.250 -9.731 1.00 77.50 431 ILE A CA 1
ATOM 3328 C C . ILE A 1 431 ? -29.890 26.909 -10.164 1.00 77.50 431 ILE A C 1
ATOM 3330 O O . ILE A 1 431 ? -29.471 26.360 -11.183 1.00 77.50 431 ILE A O 1
ATOM 3334 N N . GLU A 1 432 ? -30.881 26.396 -9.435 1.00 76.56 432 GLU A N 1
ATOM 3335 C CA . GLU A 1 432 ? -31.605 25.178 -9.807 1.00 76.56 432 GLU A CA 1
ATOM 3336 C C . GLU A 1 432 ? -32.371 25.355 -11.119 1.00 76.56 432 GLU A C 1
ATOM 3338 O O . GLU A 1 432 ? -32.288 24.495 -11.995 1.00 76.56 432 GLU A O 1
ATOM 3343 N N . GLU A 1 433 ? -33.057 26.487 -11.295 1.00 78.94 433 GLU A N 1
ATOM 3344 C CA . GLU A 1 433 ? -33.799 26.780 -12.524 1.00 78.94 433 GLU A CA 1
ATOM 3345 C C . GLU A 1 433 ? -32.855 26.896 -13.731 1.00 78.94 433 GLU A C 1
ATOM 3347 O O . GLU A 1 433 ? -33.148 26.347 -14.789 1.00 78.94 433 GLU A O 1
ATOM 3352 N N . LEU A 1 434 ? -31.680 27.515 -13.565 1.00 82.81 434 LEU A N 1
ATOM 3353 C CA . LEU A 1 434 ? -30.659 27.574 -14.614 1.00 82.81 434 LEU A CA 1
ATOM 3354 C C . LEU A 1 434 ? -30.080 26.189 -14.945 1.00 82.81 434 LEU A C 1
ATOM 3356 O O . LEU A 1 434 ? -29.890 25.869 -16.116 1.00 82.81 434 LEU A O 1
ATOM 3360 N N . ALA A 1 435 ? -29.800 25.366 -13.931 1.00 82.94 435 ALA A N 1
ATOM 3361 C CA . ALA A 1 435 ? -29.241 24.027 -14.118 1.00 82.94 435 ALA A CA 1
ATOM 3362 C C . ALA A 1 435 ? -30.229 23.048 -14.776 1.00 82.94 435 ALA A C 1
ATOM 3364 O O . ALA A 1 435 ? -29.801 22.075 -15.395 1.00 82.94 435 ALA A O 1
ATOM 3365 N N . ALA A 1 436 ? -31.533 23.298 -14.642 1.00 82.88 436 ALA A N 1
ATOM 3366 C CA . ALA A 1 436 ? -32.593 22.490 -15.237 1.00 82.88 436 ALA A CA 1
ATOM 3367 C C . ALA A 1 436 ? -32.885 22.835 -16.709 1.00 82.88 436 ALA A C 1
ATOM 3369 O O . ALA A 1 436 ? -33.641 22.114 -17.362 1.00 82.88 436 ALA A O 1
ATOM 3370 N N . ILE A 1 437 ? -32.319 23.921 -17.244 1.00 86.56 437 ILE A N 1
ATOM 3371 C CA . ILE A 1 437 ? -32.534 24.309 -18.640 1.00 86.56 437 ILE A CA 1
ATOM 3372 C C . ILE A 1 437 ? -31.685 23.438 -19.562 1.00 86.56 437 ILE A C 1
ATOM 3374 O O . ILE A 1 437 ? -30.471 23.353 -19.401 1.00 86.56 437 ILE A O 1
ATOM 3378 N N . GLU A 1 438 ? -32.326 22.844 -20.570 1.00 86.94 438 GLU A N 1
ATOM 3379 C CA . GLU A 1 438 ? -31.678 22.096 -21.650 1.00 86.94 438 GLU A CA 1
ATOM 3380 C C . GLU A 1 438 ? -31.532 22.997 -22.893 1.00 86.94 438 GLU A C 1
ATOM 3382 O O . GLU A 1 438 ? -32.502 23.185 -23.634 1.00 86.94 438 GLU A O 1
ATOM 3387 N N . PRO A 1 439 ? -30.351 23.602 -23.139 1.00 80.38 439 PRO A N 1
ATOM 3388 C CA . PRO A 1 439 ? -30.213 24.670 -24.132 1.00 80.38 439 PRO A CA 1
ATOM 3389 C C . PRO A 1 439 ? -30.420 24.185 -25.568 1.00 80.38 439 PRO A C 1
ATOM 3391 O O . PRO A 1 439 ? -30.984 24.907 -26.388 1.00 80.38 439 PRO A O 1
ATOM 3394 N N . ASP A 1 440 ? -30.015 22.946 -25.852 1.00 83.44 440 ASP A N 1
ATOM 3395 C CA . ASP A 1 440 ? -30.081 22.343 -27.186 1.00 83.44 440 ASP A CA 1
ATOM 3396 C C . ASP A 1 440 ? -31.524 22.021 -27.626 1.00 83.44 440 ASP A C 1
ATOM 3398 O O . ASP A 1 440 ? -31.778 21.791 -28.809 1.00 83.44 440 ASP A O 1
ATOM 3402 N N . GLY A 1 441 ? -32.482 22.035 -26.689 1.00 82.12 441 GLY A N 1
ATOM 3403 C CA . GLY A 1 441 ? -33.910 21.821 -26.945 1.00 82.12 441 GLY A CA 1
ATOM 3404 C C . GLY A 1 441 ? -34.730 23.104 -27.125 1.00 82.12 441 GLY A C 1
ATOM 3405 O O . GLY A 1 441 ? -35.932 23.027 -27.390 1.00 82.12 441 GLY A O 1
ATOM 3406 N N . LEU A 1 442 ? -34.124 24.287 -26.972 1.00 88.12 442 LEU A N 1
ATOM 3407 C CA . LEU A 1 442 ? -34.847 25.559 -26.982 1.00 88.12 442 LEU A CA 1
ATOM 3408 C C . LEU A 1 442 ? -34.798 26.257 -28.341 1.00 88.12 442 LEU A C 1
ATOM 3410 O O . LEU A 1 442 ? -33.770 26.327 -29.012 1.00 88.12 442 LEU A O 1
ATOM 3414 N N . THR A 1 443 ? -35.920 26.871 -28.725 1.00 85.75 443 THR A N 1
ATOM 3415 C CA . THR A 1 443 ? -35.915 27.811 -29.849 1.00 85.75 443 THR A CA 1
ATOM 3416 C C . THR A 1 443 ? -35.204 29.107 -29.436 1.00 85.75 443 THR A C 1
ATOM 3418 O O . THR A 1 443 ? -35.297 29.506 -28.271 1.00 85.75 443 THR A O 1
ATOM 3421 N N . PRO A 1 444 ? -34.549 29.827 -30.368 1.00 79.56 444 PRO A N 1
ATOM 3422 C CA . PRO A 1 444 ? -33.806 31.047 -30.039 1.00 79.56 444 PRO A CA 1
ATOM 3423 C C . PRO A 1 444 ? -34.637 32.100 -29.290 1.00 79.56 444 PRO A C 1
ATOM 3425 O O . PRO A 1 444 ? -34.133 32.771 -28.394 1.00 79.56 444 PRO A O 1
ATOM 3428 N N . PHE A 1 445 ? -35.929 32.210 -29.615 1.00 82.19 445 PHE A N 1
ATOM 3429 C CA . PHE A 1 445 ? -36.846 33.126 -28.937 1.00 82.19 445 PHE A CA 1
ATOM 3430 C C . PHE A 1 445 ? -37.120 32.710 -27.483 1.00 82.19 445 PHE A C 1
ATOM 3432 O O . PHE A 1 445 ? -37.057 33.546 -26.586 1.00 82.19 445 PHE A O 1
ATOM 3439 N N . ARG A 1 446 ? -37.357 31.415 -27.228 1.00 72.75 446 ARG A N 1
ATOM 3440 C CA . ARG A 1 446 ? -37.575 30.891 -25.869 1.00 72.75 446 ARG A CA 1
ATOM 3441 C C . ARG A 1 446 ? -36.314 30.943 -25.013 1.00 72.75 446 ARG A C 1
ATOM 3443 O O . ARG A 1 446 ? -36.407 31.235 -23.827 1.00 72.75 446 ARG A O 1
ATOM 3450 N N . ALA A 1 447 ? -35.146 30.715 -25.610 1.00 87.69 447 ALA A N 1
ATOM 3451 C CA . ALA A 1 447 ? -33.869 30.870 -24.922 1.00 87.69 447 ALA A CA 1
ATOM 3452 C C . ALA A 1 447 ? -33.643 32.324 -24.472 1.00 87.69 447 ALA A C 1
ATOM 3454 O O . ALA A 1 447 ? -33.226 32.562 -23.339 1.00 87.69 447 ALA A O 1
ATOM 3455 N N . LEU A 1 448 ? -33.968 33.300 -25.329 1.00 84.50 448 LEU A N 1
ATOM 3456 C CA . LEU A 1 448 ? -33.851 34.717 -24.987 1.00 84.50 448 LEU A CA 1
ATOM 3457 C C . LEU A 1 448 ? -34.830 35.116 -23.872 1.00 84.50 448 LEU A C 1
ATOM 3459 O O . LEU A 1 448 ? -34.430 35.787 -22.926 1.00 84.50 448 LEU A O 1
ATOM 3463 N N . GLU A 1 449 ? -36.085 34.668 -23.948 1.00 87.25 449 GLU A N 1
ATOM 3464 C CA . GLU A 1 449 ? -37.107 34.922 -22.923 1.00 87.25 449 GLU A CA 1
ATOM 3465 C C . GLU A 1 449 ? -36.685 34.376 -21.547 1.00 87.25 449 GLU A C 1
ATOM 3467 O O . GLU A 1 449 ? -36.711 35.107 -20.557 1.00 87.25 449 GLU A O 1
ATOM 3472 N N . LEU A 1 450 ? -36.178 33.138 -21.500 1.00 87.19 450 LEU A N 1
ATOM 3473 C CA . LEU A 1 450 ? -35.659 32.519 -20.276 1.00 87.19 4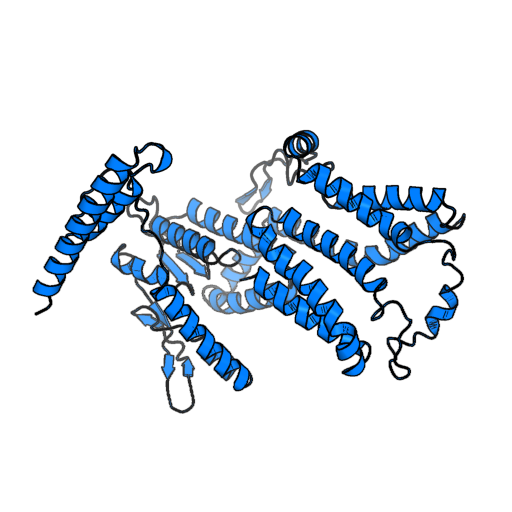50 LEU A CA 1
ATOM 3474 C C . LEU A 1 450 ? -34.476 33.291 -19.679 1.00 87.19 450 LEU A C 1
ATOM 3476 O O . LEU A 1 450 ? -34.414 33.475 -18.463 1.00 87.19 450 LEU A O 1
ATOM 3480 N N . LEU A 1 451 ? -33.558 33.790 -20.512 1.00 86.12 451 LEU A N 1
ATOM 3481 C CA . LEU A 1 451 ? -32.433 34.605 -20.040 1.00 86.12 451 LEU A CA 1
ATOM 3482 C C . LEU A 1 451 ? -32.898 35.912 -19.387 1.00 86.12 451 LEU A C 1
ATOM 3484 O O . LEU A 1 451 ? -32.346 36.306 -18.357 1.00 86.12 451 LEU A O 1
ATOM 3488 N N . TYR A 1 452 ? -33.922 36.566 -19.942 1.00 88.62 452 TYR A N 1
ATOM 3489 C CA . TYR A 1 452 ? -34.505 37.759 -19.327 1.00 88.62 452 TYR A CA 1
ATOM 3490 C C . TYR A 1 452 ? -35.149 37.435 -17.975 1.00 88.62 452 TYR A C 1
ATOM 3492 O O . TYR A 1 452 ? -34.850 38.114 -16.992 1.00 88.62 452 TYR A O 1
ATOM 3500 N N . THR A 1 453 ? -35.942 36.364 -17.890 1.00 85.12 453 THR A N 1
ATOM 3501 C CA . THR A 1 453 ? -36.595 35.942 -16.640 1.00 85.12 453 THR A CA 1
ATOM 3502 C C . THR A 1 453 ? -35.586 35.596 -15.541 1.00 85.12 453 THR A C 1
ATOM 3504 O O . THR A 1 453 ? -35.728 36.043 -14.402 1.00 85.12 453 THR A O 1
ATOM 3507 N N . LEU A 1 454 ? -34.531 34.845 -15.867 1.00 88.00 454 LEU A N 1
ATOM 3508 C CA . LEU A 1 454 ? -33.487 34.487 -14.900 1.00 88.00 454 LEU A CA 1
ATOM 3509 C C . LEU A 1 454 ? -32.677 35.707 -14.457 1.00 88.00 454 LEU A C 1
ATOM 3511 O O . LEU A 1 454 ? -32.346 35.835 -13.277 1.00 88.00 454 LEU A O 1
ATOM 3515 N N . SER A 1 455 ? -32.383 36.630 -15.380 1.00 85.62 455 SER A N 1
ATOM 3516 C CA . SER A 1 455 ? -31.689 37.872 -15.039 1.00 85.62 455 SER A CA 1
ATOM 3517 C C . SER A 1 455 ? -32.521 38.762 -14.116 1.00 85.62 455 SER A C 1
ATOM 3519 O O . SER A 1 455 ? -31.940 39.465 -13.287 1.00 85.62 455 SER A O 1
ATOM 3521 N N . GLU A 1 456 ? -33.843 38.785 -14.267 1.00 85.94 456 GLU A N 1
ATOM 3522 C CA . GLU A 1 456 ? -34.736 39.579 -13.424 1.00 85.94 456 GLU A CA 1
ATOM 3523 C C . GLU A 1 456 ? -34.820 38.991 -12.011 1.00 85.94 456 GLU A C 1
ATOM 3525 O O . GLU A 1 456 ? -34.484 39.683 -11.047 1.00 85.94 456 GLU A O 1
ATOM 3530 N N . LYS A 1 457 ? -35.087 37.682 -11.896 1.00 80.06 457 LYS A N 1
ATOM 3531 C CA . LYS A 1 457 ? -35.087 36.954 -10.614 1.00 80.06 457 LYS A CA 1
ATOM 3532 C C . LYS A 1 457 ? -33.752 37.075 -9.874 1.00 80.06 457 LYS A C 1
ATOM 3534 O O . LYS A 1 457 ? -33.719 37.325 -8.672 1.00 80.06 457 LYS A O 1
ATOM 3539 N N . SER A 1 458 ? -32.629 36.956 -10.588 1.00 82.44 458 SER A N 1
ATOM 3540 C CA . SER A 1 458 ? -31.296 37.113 -9.993 1.00 82.44 458 SER A CA 1
ATOM 3541 C C . SER A 1 458 ? -31.079 38.519 -9.416 1.00 82.44 458 SER A C 1
ATOM 3543 O O . SER A 1 458 ? -30.524 38.664 -8.326 1.00 82.44 458 SER A O 1
ATOM 3545 N N . ARG A 1 459 ? -31.560 39.568 -10.099 1.00 82.81 459 ARG A N 1
ATOM 3546 C CA . ARG A 1 459 ? -31.469 40.950 -9.601 1.00 82.81 459 ARG A CA 1
ATOM 3547 C C . ARG A 1 459 ? -32.358 41.195 -8.386 1.00 82.81 459 ARG A C 1
ATOM 3549 O O . ARG A 1 459 ? -31.954 41.962 -7.516 1.00 82.81 459 ARG A O 1
ATOM 3556 N N . GLU A 1 460 ? -33.532 40.575 -8.310 1.00 76.94 460 GLU A N 1
ATOM 3557 C CA . GLU A 1 460 ? -34.404 40.666 -7.131 1.00 76.94 460 GLU A CA 1
ATOM 3558 C C . GLU A 1 460 ? -33.758 40.030 -5.898 1.00 76.94 460 GLU A C 1
ATOM 3560 O O . GLU A 1 460 ? -33.714 40.661 -4.842 1.00 76.94 460 GLU A O 1
ATOM 3565 N N . VAL A 1 461 ? -33.159 38.844 -6.051 1.00 75.12 461 VAL A N 1
ATOM 3566 C CA . VAL A 1 461 ? -32.422 38.171 -4.968 1.00 75.12 461 VAL A CA 1
ATOM 3567 C C . VAL A 1 461 ? -31.267 39.049 -4.472 1.00 75.12 461 VAL A C 1
ATOM 3569 O O . VAL A 1 461 ? -31.165 39.311 -3.274 1.00 75.12 461 VAL A O 1
ATOM 3572 N N . LEU A 1 462 ? -30.466 39.614 -5.382 1.00 71.31 462 LEU A N 1
ATOM 3573 C CA . LEU A 1 462 ? -29.353 40.507 -5.025 1.00 71.31 462 LEU A CA 1
ATOM 3574 C C . LEU A 1 462 ? -29.809 41.828 -4.380 1.00 71.31 462 LEU A C 1
ATOM 3576 O O . LEU A 1 462 ? -29.105 42.386 -3.540 1.00 71.31 462 LEU A O 1
ATOM 3580 N N . ARG A 1 463 ? -30.983 42.352 -4.752 1.00 71.88 463 ARG A N 1
ATOM 3581 C CA . ARG A 1 463 ? -31.558 43.549 -4.115 1.00 71.88 463 ARG A CA 1
ATOM 3582 C C . ARG A 1 463 ? -32.071 43.257 -2.708 1.00 71.88 463 ARG A C 1
ATOM 3584 O O . ARG A 1 463 ? -31.902 44.105 -1.837 1.00 71.88 463 ARG A O 1
ATOM 3591 N N . SER A 1 464 ? -32.659 42.082 -2.485 1.00 60.41 464 SER A N 1
ATOM 3592 C CA . SER A 1 464 ? -33.180 41.693 -1.170 1.00 60.41 464 SER A CA 1
ATOM 3593 C C . SER A 1 464 ? -32.078 41.562 -0.108 1.00 60.41 464 SER A C 1
ATOM 3595 O O . SER A 1 464 ? -32.285 41.963 1.034 1.00 60.41 464 SER A O 1
ATOM 3597 N N . GLU A 1 465 ? -30.877 41.124 -0.496 1.00 56.19 465 GLU A N 1
ATOM 3598 C CA . GLU A 1 465 ? -29.728 40.990 0.411 1.00 56.19 465 GLU A CA 1
ATOM 3599 C C . GLU A 1 465 ? -29.140 42.339 0.846 1.00 56.19 465 GLU A C 1
ATOM 3601 O O . GLU A 1 465 ? -28.793 42.522 2.014 1.00 56.19 465 GLU A O 1
ATOM 3606 N N . ASN A 1 466 ? -29.093 43.324 -0.057 1.00 49.97 466 ASN A N 1
ATOM 3607 C CA . ASN A 1 466 ? -28.574 44.657 0.264 1.00 49.97 466 ASN A CA 1
ATOM 3608 C C . ASN A 1 466 ? -29.465 45.439 1.250 1.00 49.97 466 ASN A C 1
ATOM 3610 O O . ASN A 1 466 ? -28.983 46.380 1.874 1.00 49.97 466 ASN A O 1
ATOM 3614 N N . HIS A 1 467 ? -30.737 45.061 1.421 1.00 49.69 467 HIS A N 1
ATOM 3615 C CA . HIS A 1 467 ? -31.620 45.630 2.450 1.00 49.69 467 HIS A CA 1
ATOM 3616 C C . HIS A 1 467 ? -31.531 44.924 3.809 1.00 49.69 467 HIS A C 1
ATOM 3618 O O . HIS A 1 467 ? -31.969 45.484 4.807 1.00 49.69 467 HIS A O 1
ATOM 3624 N N . THR A 1 468 ? -30.933 43.734 3.878 1.00 46.09 468 THR A N 1
ATOM 3625 C CA . THR A 1 468 ? -30.710 43.007 5.141 1.00 46.09 468 THR A CA 1
ATOM 3626 C C . THR A 1 468 ? -29.356 43.294 5.797 1.00 46.09 468 THR A C 1
ATOM 3628 O O . THR A 1 468 ? -29.081 42.771 6.872 1.00 46.09 468 THR A O 1
ATOM 3631 N N . SER A 1 469 ? -28.497 44.106 5.171 1.00 44.59 469 SER A N 1
ATOM 3632 C CA . SER A 1 469 ? -27.148 44.439 5.669 1.00 44.59 469 SER A CA 1
ATOM 3633 C C . SER A 1 469 ? -26.967 45.905 6.098 1.00 44.59 469 SER A C 1
ATOM 3635 O O . SER A 1 469 ? -25.827 46.337 6.268 1.00 44.59 469 SER A O 1
ATOM 3637 N N . SER A 1 470 ? -28.056 46.667 6.266 1.00 35.28 470 SER A N 1
ATOM 3638 C CA . SER A 1 470 ? -28.051 48.049 6.783 1.00 35.28 470 SER A CA 1
ATOM 3639 C C . SER A 1 470 ? -28.569 48.143 8.208 1.00 35.28 470 SER A C 1
ATOM 3641 O O . SER A 1 470 ? -29.678 47.601 8.426 1.00 35.28 470 SER A O 1
#